Protein AF-A0A6B2KZ62-F1 (afdb_monomer)

Foldseek 3Di:
DPPVPVVVVVVCVVVVVVVVVVVVVVVVVVVVVVVVVVVVVVVVVVVVVVVVVVVVVVVVVVVVVVVVVVVVVLVVLVVLLVVLLVVLVVLVVVLVVVVVPDPDDDDDDPDPVNLLVVLVSLLVNLLSLLVNVVSLVVNVVDPVSVVSVVSSVVSVVVSVVVLLVQCLVCLVVVPLSSVLSSLLSCLSNVNQLVSLQSCLVRPQLVLLCVLLPLVLADDDPPDPPPPPDPDPLQSLLSSLVSLLVCCVVRVVSVLCSQVVDPSNVPHQNVQRRHQQSNLVSCCVRPVVQLDLPPLVSLLVNVVSVVVSVVSSLVSCPPVVVSSVCSCPRPSVVVVVVSNPVVVSVVVLLCVLVVQLVVLLPPDPPPDPPQVPPPPDRQSGPNLVSLVVSLLSLLDQSDALVCVVVSLVSNLVSLVVVLVSLVVVLVVLVPDDLVVLLSVLLSLVSSLVCLVPVSLVSNVPHPNCVVPDPVVSVVSSVVSSVSSNVSSVVSSVSSLVSSLVVLLVQLLVLLVCLVCLVVVLVPDVDDQDPAADPSLVVSCVSVLVCCVVCVPRDDLVVNVVSCLSNVLSSLVSNLVSLVVVLVVVVVVVVVVVPDDDDDDDDDDDDDDPQDSSLSSLSNLVNSLVVNQVCCCPRVVDHCVVHVSSVSSCVVSVVSVVSVVVVD

Solvent-accessible surface area (backbone atoms only — not comparable to full-atom values): 37549 Å² total; per-residue (Å²): 129,70,73,70,56,65,56,59,56,66,70,51,50,64,60,53,54,55,50,50,53,53,50,52,53,47,51,54,51,52,61,60,45,49,60,54,52,50,52,52,48,49,52,49,50,52,50,51,52,50,51,51,52,50,51,50,51,50,51,51,51,53,51,50,52,50,51,51,51,50,53,53,51,53,52,51,53,48,54,51,50,51,53,52,51,52,51,46,52,51,54,57,49,59,54,49,57,70,63,69,75,62,92,71,90,79,96,71,76,84,52,68,66,60,55,47,51,50,33,58,51,46,34,54,44,24,58,53,48,45,54,46,54,51,51,48,66,76,42,67,88,42,80,68,45,58,62,53,46,53,53,49,51,51,50,48,50,57,50,48,55,50,50,51,51,52,41,44,49,18,64,75,69,67,39,64,69,49,36,50,36,44,51,49,24,31,43,58,62,71,39,51,70,57,57,30,50,48,47,20,64,65,51,42,50,62,52,48,53,65,71,64,37,65,90,67,54,80,70,82,81,94,58,94,81,71,81,85,62,82,75,74,93,51,52,64,52,51,48,49,51,54,50,50,56,44,42,61,73,74,39,46,71,55,52,52,56,34,74,73,34,86,80,38,63,85,67,55,51,58,61,70,21,47,48,44,62,49,51,52,50,44,53,72,67,42,55,72,65,58,41,57,88,48,58,68,62,30,50,55,49,51,53,44,51,51,54,46,50,55,59,56,55,59,77,48,73,86,47,61,69,63,49,50,52,36,65,70,25,68,57,50,49,51,55,56,62,56,51,52,58,66,62,42,47,52,52,54,44,46,59,42,52,45,60,39,47,58,54,65,69,46,77,85,74,92,56,94,67,67,56,67,48,96,86,55,90,35,59,47,70,53,58,47,40,52,53,53,39,50,50,61,51,49,36,90,87,48,51,57,94,45,46,72,57,37,52,53,48,46,53,49,53,51,52,50,52,51,51,53,52,52,53,54,62,70,48,52,91,78,57,62,71,67,60,53,51,48,54,41,39,40,50,52,53,49,45,54,43,45,70,58,50,49,52,54,44,49,72,68,31,75,42,52,71,80,46,59,67,70,57,54,52,50,51,46,54,50,50,43,54,54,53,45,55,51,47,52,54,51,46,51,51,44,52,52,50,51,40,51,52,54,31,53,60,31,46,57,40,54,62,58,59,69,49,55,65,56,61,60,75,75,59,85,68,74,80,71,93,66,62,57,73,51,56,62,54,34,49,40,66,58,53,54,45,48,73,76,38,59,89,68,49,58,74,68,60,49,53,55,49,48,52,65,28,46,48,64,39,48,51,52,45,42,52,53,53,49,52,52,54,52,55,44,51,54,49,50,59,52,58,70,71,48,86,79,78,88,76,94,78,90,71,84,94,69,80,92,68,50,75,62,53,48,51,50,53,42,50,49,45,34,51,54,50,44,45,49,51,36,38,74,75,66,74,40,60,58,85,81,37,73,61,50,51,56,49,47,57,78,48,52,87,54,48,67,62,60,66,75,72,114

pLDDT: mean 71.38, std 13.43, range [31.59, 91.25]

Secondary structure (DSSP, 8-state):
--HHHHHHHHHHHHHHHHHHHHHHHHHHHHHHHHHHHHHHHHHHHHHHHHHHHHHHHHHHHHHHHHHHHHHHHHHHHHHHHHHHHHHHHHHHHHHHHHHHT--S---S---HHHHHHHHHHHHHHHHHHHHHHHHHHHHTTSTHHHHHHHHHHHHHHHHHHHHHHHHHHHHHHT-HHHHHHHHHHHHHTT-HHHHHHHHIIIIIHHHHHHHT-GGGS-PPPS-TT--SSPP-S-HHHHHHHHHHHHHHHHTHHHHHHHHH-GGGTT--HIIIIIHHHHHHHHHHH-GGGG-TTSHHHHHHHHHHHHHHHHHHHHTTTT-HHHHHHHHT-HHHHHHHHHS-HHHHHHHHHHHHHHHHHHHHHS-----S-----TTS--S-HHHHHHHHHHHHHTSTT--GGGHHHHHHHHHHHHHHHHHHHHHHHHTGGGS-HHHHHHHHHHHHHHHHHHHHHHHHHHHH-GGGTTS-HHHHHHHHHHHHHHHHHHHHHHHHHHHHHHHHHHHHHHHHHHGGGGHHHHHHHHH-PPPP-S--HHHHHHHHHHHHHHHHHTTTS-HHHHHHHHHHHHHHHHHHHHHHHHHHHHHHHHHHHHHHTS-----------S----HHHHHHHHHHHHHHHHHHHHHHHH---GGG-HHHHHHHHHHHTTTHHHHT--

Sequence (662 aa):
MDQTLNGLIQSNYPSFLLLHQKNQNLIQFISSLKPKMEEIRSSLNMIYEKLSKEQAAISSLVEQSRDLALKKHTLKIFIQLHNITSKIETILASTEYSQSTQNLPVASSLDLNSLIIQCNQLERIANEFNQVSYFLHVGNKFPFVTKISQTISTIEKTFTDRLENLLTEGFRRQYPQIVESCLTSFASLNKQPTAEAIFSRALVHPSLSKILTPTSIGDPPTSPLDQTSPRPQNELSRVYIKMLAWIDRECLYLFEITHSRPALHGYNFITRSIFPPFFELLQKNASRVFSTVRSDIFYENYVASIEFLMKLENYFGNDRELLVQFRDSLAVQNFLKKWNIFAYFQLKFRDIAGGLEDVLEEKINFGNDVLITQELEFVFPSSAAVWKALVSCWGDFLLAPLSHRFFKLSLQIMKRYSSWIETILGNLETLPVLDLTYVYRDVELLQVLIETRLPQMISQNKQMELLSPSVVESMISSLVAMTCKTLVGISQSLSGAVQKKLIVLCQAEIQNIVTIPRAYRLTGKNVMNQPMPYVNSLLAPLFSFQKTHSQLIEKEKWKIWLRSVLNPVIEKYIESASQILAGERQKEVILSKLPKKQQVNAAPKLLNLSDTDKMTLQLILDIKHFFNLLKNNLSLDHLQLETCQRLWNIVADSQHLLENLN

InterPro domains:
  IPR009316 COG complex component, COG2 [PTHR12961] (3-654)
  IPR024603 COG complex component, COG2, C-terminal [PF12022] (337-623)

Organism: NCBI:txid1963864

Mean predicted aligned error: 18.72 Å

Radius of gyration: 55.71 Å; Cα contacts (8 Å, |Δi|>4): 435; chains: 1; bounding box: 122×136×152 Å

Nearest PDB structures (foldseek):
  8v3b-assembly1_a  TM=1.804E-01  e=4.830E-01  synthetic construct

Structure (mmCIF, N/CA/C/O backbone):
data_AF-A0A6B2KZ62-F1
#
_entry.id   AF-A0A6B2KZ62-F1
#
loop_
_atom_site.group_PDB
_atom_site.id
_atom_site.type_symbol
_atom_site.label_atom_id
_atom_site.label_alt_id
_atom_site.label_comp_id
_atom_site.label_asym_id
_atom_site.label_entity_id
_atom_site.label_seq_id
_atom_site.pdbx_PDB_ins_code
_atom_site.Cartn_x
_atom_site.Cartn_y
_atom_site.Cartn_z
_atom_site.occupancy
_atom_site.B_iso_or_equiv
_atom_site.auth_seq_id
_atom_site.auth_comp_id
_atom_site.auth_asym_id
_atom_site.auth_atom_id
_atom_site.pdbx_PDB_model_num
ATOM 1 N N . MET A 1 1 ? 63.193 109.397 16.281 1.00 43.59 1 MET A N 1
ATOM 2 C CA . MET A 1 1 ? 63.365 108.046 15.702 1.00 43.59 1 MET A CA 1
ATOM 3 C C . MET A 1 1 ? 63.584 108.088 14.186 1.00 43.59 1 MET A C 1
ATOM 5 O O . MET A 1 1 ? 63.546 107.045 13.559 1.00 43.59 1 MET A O 1
ATOM 9 N N . ASP A 1 2 ? 63.881 109.245 13.583 1.00 58.06 2 ASP A N 1
ATOM 10 C CA . ASP A 1 2 ? 63.871 109.338 12.111 1.00 58.06 2 ASP A CA 1
ATOM 11 C C . ASP A 1 2 ? 65.174 108.919 11.428 1.00 58.06 2 ASP A C 1
ATOM 13 O O . ASP A 1 2 ? 65.189 108.633 10.234 1.00 58.06 2 ASP A O 1
ATOM 17 N N . GLN A 1 3 ? 66.282 108.815 12.158 1.00 53.38 3 GLN A N 1
ATOM 18 C CA . GLN A 1 3 ? 67.554 108.452 11.531 1.00 53.38 3 GLN A CA 1
ATOM 19 C C . GLN A 1 3 ? 67.685 106.960 11.208 1.00 53.38 3 GLN A C 1
ATOM 21 O O . GLN A 1 3 ? 68.418 106.610 10.287 1.00 53.38 3 GLN A O 1
ATOM 26 N N . THR A 1 4 ? 66.955 106.070 11.886 1.00 56.78 4 THR A N 1
ATOM 27 C CA . THR A 1 4 ? 67.031 104.634 11.576 1.00 56.78 4 THR A CA 1
ATOM 28 C C . THR A 1 4 ? 66.309 104.273 10.274 1.00 56.78 4 THR A C 1
ATOM 30 O O . THR A 1 4 ? 66.661 103.273 9.654 1.00 56.78 4 THR A O 1
ATOM 33 N N . LEU A 1 5 ? 65.363 105.095 9.795 1.00 60.84 5 LEU A N 1
ATOM 34 C CA . LEU A 1 5 ? 64.574 104.775 8.599 1.00 60.84 5 LEU A CA 1
ATOM 35 C C . LEU A 1 5 ? 65.305 105.088 7.275 1.00 60.84 5 LEU A C 1
ATOM 37 O O . LEU A 1 5 ? 65.291 104.262 6.365 1.00 60.84 5 LEU A O 1
ATOM 41 N N . ASN A 1 6 ? 65.993 106.233 7.159 1.00 66.94 6 ASN A N 1
ATOM 42 C CA . ASN A 1 6 ? 66.651 106.641 5.900 1.00 66.94 6 ASN A CA 1
ATOM 43 C C . ASN A 1 6 ? 67.854 105.754 5.516 1.00 66.94 6 ASN A C 1
ATOM 45 O O . ASN A 1 6 ? 68.154 105.597 4.332 1.00 66.94 6 ASN A O 1
ATOM 49 N N . GLY A 1 7 ? 68.509 105.123 6.495 1.00 65.06 7 GLY A N 1
ATOM 50 C CA . GLY A 1 7 ? 69.604 104.180 6.234 1.00 65.06 7 GLY A CA 1
ATOM 51 C C . GLY A 1 7 ? 69.129 102.854 5.628 1.00 65.06 7 GLY A C 1
ATOM 52 O O . GLY A 1 7 ? 69.761 102.331 4.711 1.00 65.06 7 GLY A O 1
ATOM 53 N N . LEU A 1 8 ? 67.976 102.344 6.081 1.00 61.75 8 LEU A N 1
ATOM 54 C CA . LEU A 1 8 ? 67.379 101.098 5.575 1.00 61.75 8 LEU A CA 1
ATOM 55 C C . LEU A 1 8 ? 66.965 101.195 4.096 1.00 61.75 8 LEU A C 1
ATOM 57 O O . LEU A 1 8 ? 66.972 100.189 3.386 1.00 61.75 8 LEU A O 1
ATOM 61 N N . ILE A 1 9 ? 66.655 102.398 3.600 1.00 61.94 9 ILE A N 1
ATOM 62 C CA . ILE A 1 9 ? 66.346 102.623 2.178 1.00 61.94 9 ILE A CA 1
ATOM 63 C C . ILE A 1 9 ? 67.613 102.511 1.316 1.00 61.94 9 ILE A C 1
ATOM 65 O O . ILE A 1 9 ? 67.577 101.904 0.244 1.00 61.94 9 ILE A O 1
ATOM 69 N N . GLN A 1 10 ? 68.753 103.027 1.784 1.00 61.78 10 GLN A N 1
ATOM 70 C CA . GLN A 1 10 ? 70.007 102.965 1.025 1.00 61.78 10 GLN A CA 1
ATOM 71 C C . GLN A 1 10 ? 70.614 101.555 0.959 1.00 61.78 10 GLN A C 1
ATOM 73 O O . GLN A 1 10 ? 71.249 101.230 -0.043 1.00 61.78 10 GLN A O 1
ATOM 78 N N . SER A 1 11 ? 70.389 100.682 1.950 1.00 61.47 11 SER A N 1
ATOM 79 C CA . SER A 1 11 ? 70.961 99.324 1.922 1.00 61.47 11 SER A CA 1
ATOM 80 C C . SER A 1 11 ? 70.286 98.388 0.914 1.00 61.47 11 SER A C 1
ATOM 82 O O . SER A 1 11 ? 70.931 97.482 0.392 1.00 61.47 11 SER A O 1
ATOM 84 N N . ASN A 1 12 ? 68.998 98.587 0.621 1.00 60.84 12 ASN A N 1
ATOM 85 C CA . ASN A 1 12 ? 68.213 97.630 -0.170 1.00 60.84 12 ASN A CA 1
ATOM 86 C C . ASN A 1 12 ? 68.098 97.984 -1.666 1.00 60.84 12 ASN A C 1
ATOM 88 O O . ASN A 1 12 ? 67.672 97.146 -2.461 1.00 60.84 12 ASN A O 1
ATOM 92 N N . TYR A 1 13 ? 68.512 99.185 -2.081 1.00 68.50 13 TYR A N 1
ATOM 93 C CA . TYR A 1 13 ? 68.428 99.650 -3.474 1.00 68.50 13 TYR A CA 1
ATOM 94 C C . TYR A 1 13 ? 69.312 98.871 -4.482 1.00 68.50 13 TYR A C 1
ATOM 96 O O . TYR A 1 13 ? 68.817 98.516 -5.556 1.00 68.50 13 TYR A O 1
ATOM 104 N N . PRO A 1 14 ? 70.578 98.513 -4.175 1.00 69.19 14 PRO A N 1
ATOM 105 C CA . PRO A 1 14 ? 71.430 97.760 -5.107 1.00 69.19 14 PRO A CA 1
ATOM 106 C C . PRO A 1 14 ? 70.894 96.350 -5.389 1.00 69.19 14 PRO A C 1
ATOM 108 O O . PRO A 1 14 ? 70.973 95.849 -6.513 1.00 69.19 14 PRO A O 1
ATOM 111 N N . SER A 1 15 ? 70.289 95.731 -4.374 1.00 66.56 15 SER A N 1
ATOM 112 C CA . SER A 1 15 ? 69.677 94.404 -4.445 1.00 66.56 15 SER A CA 1
ATOM 113 C C . SER A 1 15 ? 68.497 94.375 -5.423 1.00 66.56 15 SER A C 1
ATOM 115 O O . SER A 1 15 ? 68.364 93.433 -6.205 1.00 66.56 15 SER A O 1
ATOM 117 N N . PHE A 1 16 ? 67.677 95.431 -5.440 1.00 69.62 16 PHE A N 1
ATOM 118 C CA . PHE A 1 16 ? 66.557 95.575 -6.376 1.00 69.62 16 PHE A CA 1
ATOM 119 C C . PHE A 1 16 ? 67.015 95.749 -7.828 1.00 69.62 16 PHE A C 1
ATOM 121 O O . PHE A 1 16 ? 66.418 95.173 -8.740 1.00 69.62 16 PHE A O 1
ATOM 128 N N . LEU A 1 17 ? 68.092 96.503 -8.054 1.00 72.12 17 LEU A N 1
ATOM 129 C CA . LEU A 1 17 ? 68.584 96.803 -9.400 1.00 72.12 17 LEU A CA 1
ATOM 130 C C . LEU A 1 17 ? 69.216 95.568 -10.067 1.00 72.12 17 LEU A C 1
ATOM 132 O O . LEU A 1 17 ? 68.951 95.280 -11.236 1.00 72.12 17 LEU A O 1
ATOM 136 N N . LEU A 1 18 ? 69.956 94.770 -9.290 1.00 73.31 18 LEU A N 1
ATOM 137 C CA . LEU A 1 18 ? 70.477 93.465 -9.717 1.00 73.31 18 LEU A CA 1
ATOM 138 C C . LEU A 1 18 ? 69.361 92.451 -10.013 1.00 73.31 18 LEU A C 1
ATOM 140 O O . LEU A 1 18 ? 69.462 91.690 -10.979 1.00 73.31 18 LEU A O 1
ATOM 144 N N . LEU A 1 19 ? 68.286 92.448 -9.220 1.00 71.75 19 LEU A N 1
ATOM 145 C CA . LEU A 1 19 ? 67.105 91.616 -9.473 1.00 71.75 19 LEU A CA 1
ATOM 146 C C . LEU A 1 19 ? 66.381 92.024 -10.763 1.00 71.75 19 LEU A C 1
ATOM 148 O O . LEU A 1 19 ? 65.974 91.155 -11.533 1.00 71.75 19 LEU A O 1
ATOM 152 N N . HIS A 1 20 ? 66.268 93.324 -11.048 1.00 73.00 20 HIS A N 1
ATOM 153 C CA . HIS A 1 20 ? 65.607 93.812 -12.258 1.00 73.00 20 HIS A CA 1
ATOM 154 C C . HIS A 1 20 ? 66.364 93.436 -13.543 1.00 73.00 20 HIS A C 1
ATOM 156 O O . HIS A 1 20 ? 65.756 92.916 -14.480 1.00 73.00 20 HIS A O 1
ATOM 162 N N . GLN A 1 21 ? 67.691 93.607 -13.575 1.00 73.94 21 GLN A N 1
ATOM 163 C CA . GLN A 1 21 ? 68.510 93.191 -14.723 1.00 73.94 21 GLN A CA 1
ATOM 164 C C . GLN A 1 21 ? 68.517 91.672 -14.923 1.00 73.94 21 GLN A C 1
ATOM 166 O O . GLN A 1 21 ? 68.388 91.200 -16.055 1.00 73.94 21 GLN A O 1
ATOM 171 N N . LYS A 1 22 ? 68.611 90.883 -13.843 1.00 73.25 22 LYS A N 1
ATOM 172 C CA . LYS A 1 22 ? 68.491 89.421 -13.949 1.00 73.25 22 LYS A CA 1
ATOM 173 C C . LYS A 1 22 ? 67.124 89.007 -14.492 1.00 73.25 22 LYS A C 1
ATOM 175 O O . LYS A 1 22 ? 67.069 88.117 -15.335 1.00 73.25 22 LYS A O 1
ATOM 180 N N . ASN A 1 23 ? 66.049 89.687 -14.095 1.00 71.00 23 ASN A N 1
ATOM 181 C CA . ASN A 1 23 ? 64.715 89.432 -14.633 1.00 71.00 23 ASN A CA 1
ATOM 182 C C . ASN A 1 23 ? 64.589 89.806 -16.119 1.00 71.00 23 ASN A C 1
ATOM 184 O O . ASN A 1 23 ? 63.999 89.038 -16.871 1.00 71.00 23 ASN A O 1
ATOM 188 N N . GLN A 1 24 ? 65.174 90.916 -16.585 1.00 73.94 24 GLN A N 1
ATOM 189 C CA . GLN A 1 24 ? 65.167 91.262 -18.016 1.00 73.94 24 GLN A CA 1
ATOM 190 C C . GLN A 1 24 ? 65.940 90.252 -18.874 1.00 73.94 24 GLN A C 1
ATOM 192 O O . GLN A 1 24 ? 65.438 89.817 -19.912 1.00 73.94 24 GLN A O 1
ATOM 197 N N . ASN A 1 25 ? 67.117 89.819 -18.419 1.00 73.88 25 ASN A N 1
ATOM 198 C CA . ASN A 1 25 ? 67.896 88.794 -19.116 1.00 73.88 25 ASN A CA 1
ATOM 199 C C . ASN A 1 25 ? 67.173 87.440 -19.121 1.00 73.88 25 ASN A C 1
ATOM 201 O O . ASN A 1 25 ? 67.187 86.738 -20.130 1.00 73.88 25 ASN A O 1
ATOM 205 N N . LEU A 1 26 ? 66.481 87.090 -18.031 1.00 73.69 26 LEU A N 1
ATOM 206 C CA . LEU A 1 26 ? 65.624 85.904 -17.983 1.00 73.69 26 LEU A CA 1
ATOM 207 C C . LEU A 1 26 ? 64.445 86.013 -18.956 1.00 73.69 26 LEU A C 1
ATOM 209 O O . LEU A 1 26 ? 64.143 85.032 -19.625 1.00 73.69 26 LEU A O 1
ATOM 213 N N . ILE A 1 27 ? 63.822 87.185 -19.109 1.00 75.00 27 ILE A N 1
ATOM 214 C C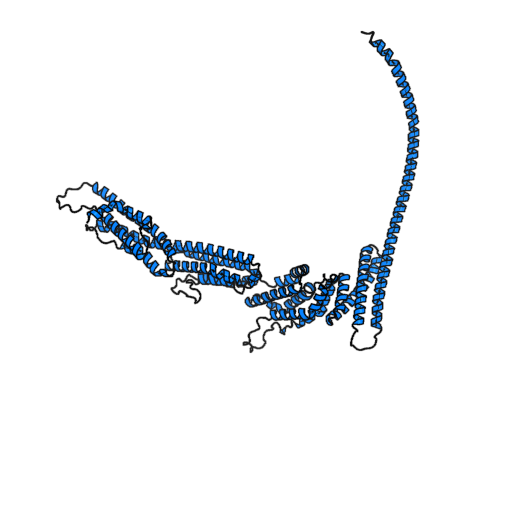A . ILE A 1 27 ? 62.739 87.392 -20.085 1.00 75.00 27 ILE A CA 1
ATOM 215 C C . ILE A 1 27 ? 63.252 87.228 -21.522 1.00 75.00 27 ILE A C 1
ATOM 217 O O . ILE A 1 27 ? 62.588 86.573 -22.324 1.00 75.00 27 ILE A O 1
ATOM 221 N N . GLN A 1 28 ? 64.436 87.755 -21.850 1.00 74.88 28 GLN A N 1
ATOM 222 C CA . GLN A 1 28 ? 65.055 87.553 -23.169 1.00 74.88 28 GLN A CA 1
ATOM 223 C C . GLN A 1 28 ? 65.469 86.092 -23.408 1.00 74.88 28 GLN A C 1
ATOM 225 O O . GLN A 1 28 ? 65.316 85.561 -24.507 1.00 74.88 28 GLN A O 1
ATOM 230 N N . PHE A 1 29 ? 65.947 85.396 -22.376 1.00 74.25 29 PHE A N 1
ATOM 231 C CA . PHE A 1 29 ? 66.263 83.975 -22.487 1.00 74.25 29 PHE A CA 1
ATOM 232 C C . PHE A 1 29 ? 64.992 83.136 -22.692 1.00 74.25 29 PHE A C 1
ATOM 234 O O . PHE A 1 29 ? 64.945 82.291 -23.586 1.00 74.25 29 PHE A O 1
ATOM 241 N N . ILE A 1 30 ? 63.924 83.433 -21.945 1.00 70.69 30 ILE A N 1
ATOM 242 C CA . ILE A 1 30 ? 62.599 82.816 -22.098 1.00 70.69 30 ILE A CA 1
ATOM 243 C C . ILE A 1 30 ? 62.018 83.099 -23.492 1.00 70.69 30 ILE A C 1
ATOM 245 O O . ILE A 1 30 ? 61.470 82.187 -24.115 1.00 70.69 30 ILE A O 1
ATOM 249 N N . SER A 1 31 ? 62.173 84.315 -24.029 1.00 73.56 31 SER A N 1
ATOM 250 C CA . SER A 1 31 ? 61.700 84.632 -25.381 1.00 73.56 31 SER A CA 1
ATOM 251 C C . SER A 1 31 ? 62.485 83.890 -26.467 1.00 73.56 31 SER A C 1
ATOM 253 O O . SER A 1 31 ? 61.882 83.487 -27.457 1.00 73.56 31 SER A O 1
ATOM 255 N N . SER A 1 32 ? 63.778 83.611 -26.260 1.00 75.44 32 SER A N 1
ATOM 256 C CA . SER A 1 32 ? 64.598 82.791 -27.172 1.00 75.44 32 SER A CA 1
ATOM 257 C C . SER A 1 32 ? 64.348 81.278 -27.066 1.00 75.44 32 SER A C 1
ATOM 259 O O . SER A 1 32 ? 64.558 80.542 -28.032 1.00 75.44 32 SER A O 1
ATOM 261 N N . LEU A 1 33 ? 63.864 80.796 -25.916 1.00 76.19 33 LEU A N 1
ATOM 262 C CA . LEU A 1 33 ? 63.471 79.396 -25.725 1.00 76.19 33 LEU A CA 1
ATOM 263 C C . LEU A 1 33 ? 62.140 79.075 -26.408 1.00 76.19 33 LEU A C 1
ATOM 265 O O . LEU A 1 33 ? 61.960 77.961 -26.893 1.00 76.19 33 LEU A O 1
ATOM 269 N N . LYS A 1 34 ? 61.223 80.044 -26.491 1.00 79.06 34 LYS A N 1
ATOM 270 C CA . LYS A 1 34 ? 59.905 79.866 -27.114 1.00 79.06 34 LYS A CA 1
ATOM 271 C C . LYS A 1 34 ? 59.956 79.363 -28.574 1.00 79.06 34 LYS A C 1
ATOM 273 O O . LYS A 1 34 ? 59.312 78.349 -28.834 1.00 79.06 34 LYS A O 1
ATOM 278 N N . PRO A 1 35 ? 60.739 79.952 -29.503 1.00 80.62 35 PRO A N 1
ATOM 279 C CA . PRO A 1 35 ? 60.831 79.450 -30.875 1.00 80.62 35 PRO A CA 1
ATOM 280 C C . PRO A 1 35 ? 61.508 78.077 -30.958 1.00 80.62 35 PRO A C 1
ATOM 282 O O . PRO A 1 35 ? 61.069 77.236 -31.731 1.00 80.62 35 PRO A O 1
ATOM 285 N N . LYS A 1 36 ? 62.513 77.791 -30.115 1.00 80.50 36 LYS A N 1
ATOM 286 C CA . LYS A 1 36 ? 63.132 76.452 -30.053 1.00 80.50 36 LYS A CA 1
ATOM 287 C C . LYS A 1 36 ? 62.146 75.393 -29.563 1.00 80.50 36 LYS A C 1
ATOM 289 O O . LYS A 1 36 ? 62.138 74.276 -30.064 1.00 80.50 36 LYS A O 1
ATOM 294 N N . MET A 1 37 ? 61.290 75.744 -28.607 1.00 78.06 37 MET A N 1
ATOM 295 C CA . MET A 1 37 ? 60.202 74.878 -28.154 1.00 78.06 37 MET A CA 1
ATOM 296 C C . MET A 1 37 ? 59.143 74.680 -29.244 1.00 78.06 37 MET A C 1
ATOM 298 O O . MET A 1 37 ? 58.609 73.582 -29.363 1.00 78.06 37 MET A O 1
ATOM 302 N N . GLU A 1 38 ? 58.857 75.694 -30.063 1.00 81.62 38 GLU A N 1
ATOM 303 C CA . GLU A 1 38 ? 57.967 75.571 -31.227 1.00 81.62 38 GLU A CA 1
ATOM 304 C C . GLU A 1 38 ? 58.581 74.716 -32.348 1.00 81.62 38 GLU A C 1
ATOM 306 O O . GLU A 1 38 ? 57.867 73.917 -32.950 1.00 81.62 38 GLU A O 1
ATOM 311 N N . GLU A 1 39 ? 59.893 74.792 -32.573 1.00 83.12 39 GLU A N 1
ATOM 312 C CA . GLU A 1 39 ? 60.632 73.965 -33.539 1.00 83.12 39 GLU A CA 1
ATOM 313 C C . GLU A 1 39 ? 60.756 72.498 -33.081 1.00 83.12 39 GLU A C 1
ATOM 315 O O . GLU A 1 39 ? 60.553 71.558 -33.853 1.00 83.12 39 GLU A O 1
ATOM 320 N N . ILE A 1 40 ? 61.001 72.265 -31.788 1.00 82.31 40 ILE A N 1
ATOM 321 C CA . ILE A 1 40 ? 60.940 70.918 -31.199 1.00 82.31 40 ILE A CA 1
ATOM 322 C C . ILE A 1 40 ? 59.506 70.382 -31.261 1.00 82.31 40 ILE A C 1
ATOM 324 O O . ILE A 1 40 ? 59.295 69.210 -31.559 1.00 82.31 40 ILE A O 1
ATOM 328 N N . ARG A 1 41 ? 58.497 71.229 -31.031 1.00 84.31 41 ARG A N 1
ATOM 329 C CA . ARG A 1 41 ? 57.089 70.831 -31.137 1.00 84.31 41 ARG A CA 1
ATOM 330 C C . ARG A 1 41 ? 56.693 70.504 -32.575 1.00 84.31 41 ARG A C 1
ATOM 332 O O . ARG A 1 41 ? 55.965 69.538 -32.780 1.00 84.31 41 ARG A O 1
ATOM 339 N N . SER A 1 42 ? 57.160 71.262 -33.565 1.00 83.56 42 SER A N 1
ATOM 340 C CA . SER A 1 42 ? 56.866 70.996 -34.976 1.00 83.56 42 SER A CA 1
ATOM 341 C C . SER A 1 42 ? 57.570 69.732 -35.468 1.00 83.56 42 SER A C 1
ATOM 343 O O . SER A 1 42 ? 56.933 68.909 -36.121 1.00 83.56 42 SER A O 1
ATOM 345 N N . SER A 1 43 ? 58.831 69.510 -35.085 1.00 84.00 43 SER A N 1
ATOM 346 C CA . SER A 1 43 ? 59.560 68.271 -35.390 1.00 84.00 43 SER A CA 1
ATOM 347 C C . SER A 1 43 ? 58.959 67.052 -34.686 1.00 84.00 43 SER A C 1
ATOM 349 O O . SER A 1 43 ? 58.786 66.017 -35.330 1.00 84.00 43 SER A O 1
ATOM 351 N N . LEU A 1 44 ? 58.541 67.178 -33.419 1.00 86.62 44 LEU A N 1
ATOM 352 C CA . LEU A 1 44 ? 57.764 66.144 -32.727 1.00 86.62 44 LEU A CA 1
ATOM 353 C C . LEU A 1 44 ? 56.457 65.859 -33.457 1.00 86.62 44 LEU A C 1
ATOM 355 O O . LEU A 1 44 ? 56.174 64.697 -33.712 1.00 86.62 44 LEU A O 1
ATOM 359 N N . ASN A 1 45 ? 55.688 66.878 -33.845 1.00 87.44 45 ASN A N 1
ATOM 360 C CA . ASN A 1 45 ? 54.450 66.685 -34.603 1.00 87.44 45 ASN A CA 1
ATOM 361 C C . ASN A 1 45 ? 54.706 65.996 -35.951 1.00 87.44 45 ASN A C 1
ATOM 363 O O . ASN A 1 45 ? 53.957 65.101 -36.324 1.00 87.44 45 ASN A O 1
ATOM 367 N N . MET A 1 46 ? 55.792 66.337 -36.647 1.00 88.19 46 MET A N 1
ATOM 368 C CA . MET A 1 46 ? 56.194 65.668 -37.886 1.00 88.19 46 MET A CA 1
ATOM 369 C C . MET A 1 46 ? 56.554 64.193 -37.664 1.00 88.19 46 MET A C 1
ATOM 371 O O . MET A 1 46 ? 56.208 63.340 -38.482 1.00 88.19 46 MET A O 1
ATOM 375 N N . ILE A 1 47 ? 57.254 63.877 -36.571 1.00 88.62 47 ILE A N 1
ATOM 376 C CA . ILE A 1 47 ? 57.563 62.494 -36.187 1.00 88.62 47 ILE A CA 1
ATOM 377 C C . ILE A 1 47 ? 56.278 61.765 -35.796 1.00 88.62 47 ILE A C 1
ATOM 379 O O . ILE A 1 47 ? 56.073 60.653 -36.266 1.00 88.62 47 ILE A O 1
ATOM 383 N N . TYR A 1 48 ? 55.384 62.390 -35.027 1.00 88.38 48 TYR A N 1
ATOM 384 C CA . TYR A 1 48 ? 54.075 61.832 -34.689 1.00 88.38 48 TYR A CA 1
ATOM 385 C C . TYR A 1 48 ? 53.237 61.555 -35.938 1.00 88.38 48 TYR A C 1
ATOM 387 O O . TYR A 1 48 ? 52.639 60.489 -36.029 1.00 88.38 48 TYR A O 1
ATOM 395 N N . GLU A 1 49 ? 53.231 62.443 -36.934 1.00 89.56 49 GLU A N 1
ATOM 396 C CA . GLU A 1 49 ? 52.549 62.196 -38.208 1.00 89.56 49 GLU A CA 1
ATOM 397 C C . GLU A 1 49 ? 53.176 61.038 -38.989 1.00 89.56 49 GLU A C 1
ATOM 399 O O . GLU A 1 49 ? 52.450 60.212 -39.541 1.00 89.56 49 GLU A O 1
ATOM 404 N N . LYS A 1 50 ? 54.511 60.939 -39.038 1.00 90.56 50 LYS A N 1
ATOM 405 C CA . LYS A 1 50 ? 55.194 59.805 -39.684 1.00 90.56 50 LYS A CA 1
ATOM 406 C C . LYS A 1 50 ? 54.896 58.489 -38.971 1.00 90.56 50 LYS A C 1
ATOM 408 O O . LYS A 1 50 ? 54.533 57.520 -39.626 1.00 90.56 50 LYS A O 1
ATOM 413 N N . LEU A 1 51 ? 54.982 58.479 -37.645 1.00 90.56 51 LEU A N 1
ATOM 414 C CA . LEU A 1 51 ? 54.736 57.306 -36.811 1.00 90.56 51 LEU A CA 1
ATOM 415 C C . LEU A 1 51 ? 53.258 56.899 -36.874 1.00 90.56 51 LEU A C 1
ATOM 417 O O . LEU A 1 51 ? 52.954 55.718 -36.977 1.00 90.56 51 LEU A O 1
ATOM 421 N N . SER A 1 52 ? 52.338 57.865 -36.940 1.00 89.75 52 SER A N 1
ATOM 422 C CA . SER A 1 52 ? 50.913 57.621 -37.184 1.00 89.75 52 SER A CA 1
ATOM 423 C C . SER A 1 52 ? 50.658 57.027 -38.576 1.00 89.75 52 SER A C 1
ATOM 425 O O . SER A 1 52 ? 49.887 56.074 -38.698 1.00 89.75 52 SER A O 1
ATOM 427 N N . LYS A 1 53 ? 51.341 57.514 -39.623 1.00 91.00 53 LYS A N 1
ATOM 428 C CA . LYS A 1 53 ? 51.266 56.935 -40.978 1.00 91.00 53 LYS A CA 1
ATOM 429 C C . LYS A 1 53 ? 51.826 55.512 -41.031 1.00 91.00 53 LYS A C 1
ATOM 431 O O . LYS A 1 53 ? 51.199 54.644 -41.633 1.00 91.00 53 LYS A O 1
ATOM 436 N N . GLU A 1 54 ? 52.960 55.250 -40.386 1.00 90.25 54 GLU A N 1
ATOM 437 C CA . GLU A 1 54 ? 53.536 53.902 -40.288 1.00 90.25 54 GLU A CA 1
ATOM 438 C C . GLU A 1 54 ? 52.653 52.964 -39.457 1.00 90.25 54 GLU A C 1
ATOM 440 O O . GLU A 1 54 ? 52.418 51.829 -39.863 1.00 90.25 54 GLU A O 1
ATOM 445 N N . GLN A 1 55 ? 52.079 53.440 -38.349 1.00 89.19 55 GLN A N 1
ATOM 446 C CA . GLN A 1 55 ? 51.121 52.681 -37.545 1.00 89.19 55 GLN A CA 1
ATOM 447 C C . GLN A 1 55 ? 49.866 52.329 -38.354 1.00 89.19 55 GLN A C 1
ATOM 449 O O . GLN A 1 55 ? 49.385 51.196 -38.271 1.00 89.19 55 GLN A O 1
ATOM 454 N N . ALA A 1 56 ? 49.352 53.258 -39.165 1.00 89.62 56 ALA A N 1
ATOM 455 C CA . ALA A 1 56 ? 48.235 52.995 -40.069 1.00 89.62 56 ALA A CA 1
ATOM 456 C C . ALA A 1 56 ? 48.610 51.958 -41.145 1.00 89.62 56 ALA A C 1
ATOM 458 O O . ALA A 1 56 ? 47.845 51.024 -41.391 1.00 89.62 56 ALA A O 1
ATOM 459 N N . ALA A 1 57 ? 49.809 52.058 -41.728 1.00 90.88 57 ALA A N 1
ATOM 460 C CA . ALA A 1 57 ? 50.305 51.094 -42.709 1.00 90.88 57 ALA A CA 1
ATOM 461 C C . ALA A 1 57 ? 50.470 49.686 -42.106 1.00 90.88 57 ALA A C 1
ATOM 463 O O . ALA A 1 57 ? 49.973 48.715 -42.677 1.00 90.88 57 ALA A O 1
ATOM 464 N N . ILE A 1 58 ? 51.082 49.567 -40.923 1.00 88.44 58 ILE A N 1
ATOM 465 C CA . ILE A 1 58 ? 51.228 48.293 -40.201 1.00 88.44 58 ILE A CA 1
ATOM 466 C C . ILE A 1 58 ? 49.857 47.714 -39.858 1.00 88.44 58 ILE A C 1
ATOM 468 O O . ILE A 1 58 ? 49.626 46.532 -40.095 1.00 88.44 58 ILE A O 1
ATOM 472 N N . SER A 1 59 ? 48.929 48.535 -39.362 1.00 87.69 59 SER A N 1
ATOM 473 C CA . SER A 1 59 ? 47.571 48.080 -39.042 1.00 87.69 59 SER A CA 1
ATOM 474 C C . SER A 1 59 ? 46.868 47.517 -40.281 1.00 87.69 59 SER A C 1
ATOM 476 O O . SER A 1 59 ? 46.283 46.439 -40.209 1.00 87.69 59 SER A O 1
ATOM 478 N N . SER A 1 60 ? 47.021 48.168 -41.441 1.00 91.00 60 SER A N 1
ATOM 479 C CA . SER A 1 60 ? 46.461 47.676 -42.706 1.00 91.00 60 SER A CA 1
ATOM 480 C C . SER A 1 60 ? 47.102 46.365 -43.184 1.00 91.00 60 SER A C 1
ATOM 482 O O . SER A 1 60 ? 46.401 45.470 -43.651 1.00 91.00 60 SER A O 1
ATOM 484 N N . LEU A 1 61 ? 48.419 46.194 -43.017 1.00 91.25 61 LEU A N 1
ATOM 485 C CA . LEU A 1 61 ? 49.117 44.950 -43.362 1.00 91.25 61 LEU A CA 1
ATOM 486 C C . LEU A 1 61 ? 48.742 43.806 -42.417 1.00 91.25 61 LEU A C 1
ATOM 488 O O . LEU A 1 61 ? 48.569 42.671 -42.860 1.00 91.25 61 LEU A O 1
ATOM 492 N N . VAL A 1 62 ? 48.581 44.093 -41.124 1.00 89.44 62 VAL A N 1
ATOM 493 C CA . VAL A 1 62 ? 48.092 43.123 -40.138 1.00 89.44 62 VAL A CA 1
ATOM 494 C C . VAL A 1 62 ? 46.678 42.681 -40.507 1.00 89.44 62 VAL A C 1
ATOM 496 O O . VAL A 1 62 ? 46.413 41.478 -40.527 1.00 89.44 62 VAL A O 1
ATOM 499 N N . GLU A 1 63 ? 45.801 43.610 -40.884 1.00 88.81 63 GLU A N 1
ATOM 500 C CA . GLU A 1 63 ? 44.439 43.307 -41.327 1.00 88.81 63 GLU A CA 1
ATOM 501 C C . GLU A 1 63 ? 44.427 42.450 -42.604 1.00 88.81 63 GLU A C 1
ATOM 503 O O . GLU A 1 63 ? 43.781 41.401 -42.635 1.00 88.81 63 GLU A O 1
ATOM 508 N N . GLN A 1 64 ? 45.253 42.786 -43.602 1.00 89.00 64 GLN A N 1
ATOM 509 C CA . GLN A 1 64 ? 45.435 41.965 -44.806 1.00 89.00 64 GLN A CA 1
ATOM 510 C C . GLN A 1 64 ? 45.990 40.568 -44.494 1.00 89.00 64 GLN A C 1
ATOM 512 O O . GLN A 1 64 ? 45.533 39.575 -45.066 1.00 89.00 64 GLN A O 1
ATOM 517 N N . SER A 1 65 ? 46.956 40.456 -43.578 1.00 82.81 65 SER A N 1
ATOM 518 C CA . SER A 1 65 ? 47.522 39.165 -43.168 1.00 82.81 65 SER A CA 1
ATOM 519 C C . SER A 1 65 ? 46.482 38.292 -42.461 1.00 82.81 65 SER A C 1
ATOM 521 O O . SER A 1 65 ? 46.417 37.083 -42.702 1.00 82.81 65 SER A O 1
ATOM 523 N N . ARG A 1 66 ? 45.615 38.910 -41.649 1.00 80.81 66 ARG A N 1
ATOM 524 C CA . ARG A 1 66 ? 44.501 38.254 -40.964 1.00 80.81 66 ARG A CA 1
ATOM 525 C C . ARG A 1 66 ? 43.483 37.739 -41.975 1.00 80.81 66 ARG A C 1
ATOM 527 O O . ARG A 1 66 ? 43.083 36.579 -41.895 1.00 80.81 66 ARG A O 1
ATOM 534 N N . ASP A 1 67 ? 43.130 38.547 -42.969 1.00 82.69 67 ASP A N 1
ATOM 535 C CA . ASP A 1 67 ? 42.207 38.156 -44.035 1.00 82.69 67 ASP A CA 1
ATOM 536 C C . ASP A 1 67 ? 42.772 37.034 -44.915 1.00 82.69 67 ASP A C 1
ATOM 538 O O . ASP A 1 67 ? 42.058 36.088 -45.259 1.00 82.69 67 ASP A O 1
ATOM 542 N N . LEU A 1 68 ? 44.066 37.081 -45.246 1.00 84.50 68 LEU A N 1
ATOM 543 C CA . LEU A 1 68 ? 44.749 35.997 -45.957 1.00 84.50 68 LEU A CA 1
ATOM 544 C C . LEU A 1 68 ? 44.793 34.709 -45.127 1.00 84.50 68 LEU A C 1
ATOM 546 O O . LEU A 1 68 ? 44.561 33.626 -45.670 1.00 84.50 68 LEU A O 1
ATOM 550 N N . ALA A 1 69 ? 45.041 34.801 -43.819 1.00 78.75 69 ALA A N 1
ATOM 551 C CA . ALA A 1 69 ? 45.022 33.650 -42.920 1.00 78.75 69 ALA A CA 1
ATOM 552 C C . ALA A 1 69 ? 43.624 33.014 -42.839 1.00 78.75 69 ALA A C 1
ATOM 554 O O . ALA A 1 69 ? 43.509 31.788 -42.924 1.00 78.75 69 ALA A O 1
ATOM 555 N N . LEU A 1 70 ? 42.566 33.829 -42.764 1.00 79.69 70 LEU A N 1
ATOM 556 C CA . LEU A 1 70 ? 41.177 33.365 -42.800 1.00 79.69 70 LEU A CA 1
ATOM 557 C C . LEU A 1 70 ? 40.853 32.674 -44.130 1.00 79.69 70 LEU A 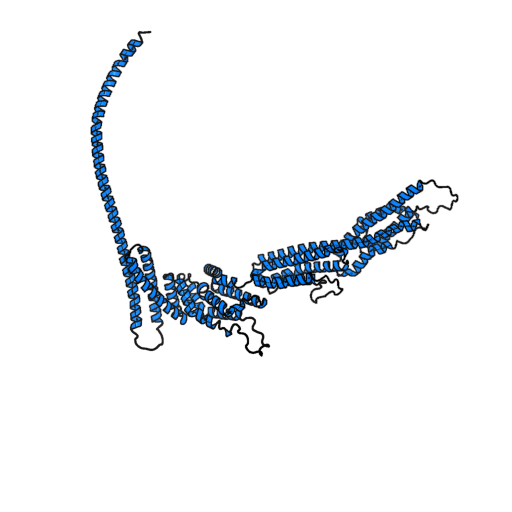C 1
ATOM 559 O O . LEU A 1 70 ? 40.398 31.532 -44.119 1.00 79.69 70 LEU A O 1
ATOM 563 N N . LYS A 1 71 ? 41.176 33.295 -45.273 1.00 79.81 71 LYS A N 1
ATOM 564 C CA . LYS A 1 71 ? 40.981 32.691 -46.607 1.00 79.81 71 LYS A CA 1
ATOM 565 C C . LYS A 1 71 ? 41.730 31.365 -46.750 1.00 79.81 71 LYS A C 1
ATOM 567 O O . LYS A 1 71 ? 41.172 30.389 -47.250 1.00 79.81 71 LYS A O 1
ATOM 572 N N . LYS A 1 72 ? 42.975 31.292 -46.270 1.00 80.94 72 LYS A N 1
ATOM 573 C CA . LYS A 1 72 ? 43.780 30.061 -46.268 1.00 80.94 72 LYS A CA 1
ATOM 574 C C . LYS A 1 72 ? 43.160 28.973 -45.389 1.00 80.94 72 LYS A C 1
ATOM 576 O O . LYS A 1 72 ? 43.170 27.807 -45.775 1.00 80.94 72 LYS A O 1
ATOM 581 N N . HIS A 1 73 ? 42.621 29.330 -44.225 1.00 75.50 73 HIS A N 1
ATOM 582 C CA . HIS A 1 73 ? 41.922 28.394 -43.345 1.00 75.50 73 HIS A CA 1
ATOM 583 C C . HIS A 1 73 ? 40.641 27.853 -43.999 1.00 75.50 73 HIS A C 1
ATOM 585 O O . HIS A 1 73 ? 40.432 26.642 -44.021 1.00 75.50 73 HIS A O 1
ATOM 591 N N . THR A 1 74 ? 39.850 28.717 -44.640 1.00 73.44 74 THR A N 1
ATOM 592 C CA . THR A 1 74 ? 38.658 28.320 -45.403 1.00 73.44 74 THR A CA 1
ATOM 593 C C . THR A 1 74 ? 38.994 27.386 -46.565 1.00 73.44 74 THR A C 1
ATOM 595 O O . THR A 1 74 ? 38.326 26.372 -46.743 1.00 73.44 74 THR A O 1
ATOM 598 N N . LEU A 1 75 ? 40.055 27.672 -47.326 1.00 78.31 75 LEU A N 1
ATOM 599 C CA . LEU A 1 75 ? 40.507 26.802 -48.420 1.00 78.31 75 LEU A CA 1
ATOM 600 C C . LEU A 1 75 ? 40.969 25.426 -47.923 1.00 78.31 75 LEU A C 1
ATOM 602 O O . LEU A 1 75 ? 40.715 24.420 -48.580 1.00 78.31 75 LEU A O 1
ATOM 606 N N . LYS A 1 76 ? 41.607 25.349 -46.750 1.00 78.94 76 LYS A N 1
ATOM 607 C CA . LYS A 1 76 ? 41.963 24.058 -46.141 1.00 78.94 76 LYS A CA 1
ATOM 608 C C . LYS A 1 76 ? 40.723 23.242 -45.774 1.00 78.94 76 LYS A C 1
ATOM 610 O O . LYS A 1 76 ? 40.674 22.062 -46.107 1.00 78.94 76 LYS A O 1
ATOM 615 N N . ILE A 1 77 ? 39.724 23.879 -45.160 1.00 74.50 77 ILE A N 1
ATOM 616 C CA . ILE A 1 77 ? 38.435 23.242 -44.847 1.00 74.50 77 ILE A CA 1
ATOM 617 C C . ILE A 1 77 ? 37.750 22.761 -46.136 1.00 74.50 77 ILE A C 1
ATOM 619 O O . ILE A 1 77 ? 37.245 21.644 -46.176 1.00 74.50 77 ILE A O 1
ATOM 623 N N . PHE A 1 78 ? 37.796 23.555 -47.211 1.00 72.81 78 PHE A N 1
ATOM 624 C CA . PHE A 1 78 ? 37.255 23.192 -48.526 1.00 72.81 78 PHE A CA 1
ATOM 625 C C . PHE A 1 78 ? 37.901 21.925 -49.101 1.00 72.81 78 PHE A C 1
ATOM 627 O O . PHE A 1 78 ? 37.190 20.997 -49.482 1.00 72.81 78 PHE A O 1
ATOM 634 N N . ILE A 1 79 ? 39.238 21.868 -49.142 1.00 77.38 79 ILE A N 1
ATOM 635 C CA . ILE A 1 79 ? 39.971 20.715 -49.689 1.00 77.38 79 ILE A CA 1
ATOM 636 C C . ILE A 1 79 ? 39.662 19.458 -48.869 1.00 77.38 79 ILE A C 1
ATOM 638 O O . ILE A 1 79 ? 39.439 18.391 -49.434 1.00 77.38 79 ILE A O 1
ATOM 642 N N . GLN A 1 80 ? 39.600 19.583 -47.542 1.00 74.44 80 GLN A N 1
ATOM 643 C CA . GLN A 1 80 ? 39.288 18.462 -46.658 1.00 74.44 80 GLN A CA 1
ATOM 644 C C . GLN A 1 80 ? 37.848 17.964 -46.840 1.00 74.44 80 GLN A C 1
ATOM 646 O O . GLN A 1 80 ? 37.653 16.767 -47.027 1.00 74.44 80 GLN A O 1
ATOM 651 N N . LEU A 1 81 ? 36.852 18.858 -46.881 1.00 73.69 81 LEU A N 1
ATOM 652 C CA . LEU A 1 81 ? 35.453 18.493 -47.144 1.00 73.69 81 LEU A CA 1
ATOM 653 C C . LEU A 1 81 ? 35.284 17.802 -48.497 1.00 73.69 81 LEU A C 1
ATOM 655 O O . LEU A 1 81 ? 34.613 16.776 -48.579 1.00 73.69 81 LEU A O 1
ATOM 659 N N . HIS A 1 82 ? 35.905 18.334 -49.550 1.00 74.44 82 HIS A N 1
ATOM 660 C CA . HIS A 1 82 ? 35.812 17.751 -50.885 1.00 74.44 82 HIS A CA 1
ATOM 661 C C . HIS A 1 82 ? 36.471 16.368 -50.956 1.00 74.44 82 HIS A C 1
ATOM 663 O O . HIS A 1 82 ? 35.862 15.434 -51.470 1.00 74.44 82 HIS A O 1
ATOM 669 N N . ASN A 1 83 ? 37.665 16.209 -50.377 1.00 75.50 83 ASN A N 1
ATOM 670 C CA . ASN A 1 83 ? 38.369 14.927 -50.365 1.00 75.50 83 ASN A CA 1
ATOM 671 C C . ASN A 1 83 ? 37.591 13.854 -49.597 1.00 75.50 83 ASN A C 1
ATOM 673 O O . ASN A 1 83 ? 37.490 12.728 -50.078 1.00 75.50 83 ASN A O 1
ATOM 677 N N . ILE A 1 84 ? 37.023 14.185 -48.431 1.00 69.25 84 ILE A N 1
ATOM 678 C CA . ILE A 1 84 ? 36.258 13.209 -47.645 1.00 69.25 84 ILE A CA 1
ATOM 679 C C . ILE A 1 84 ? 34.915 12.901 -48.326 1.00 69.25 84 ILE A C 1
ATOM 681 O O . ILE A 1 84 ? 34.530 11.739 -48.398 1.00 69.25 84 ILE A O 1
ATOM 685 N N . THR A 1 85 ? 34.244 13.893 -48.923 1.00 72.06 85 THR A N 1
ATOM 686 C CA . THR A 1 85 ? 33.000 13.662 -49.687 1.00 72.06 85 THR A CA 1
ATOM 687 C C . THR A 1 85 ? 33.254 12.775 -50.910 1.00 72.06 85 THR A C 1
ATOM 689 O O . THR A 1 85 ? 32.550 11.792 -51.104 1.00 72.06 85 THR A O 1
ATOM 692 N N . SER A 1 86 ? 34.316 13.041 -51.679 1.00 70.62 86 SER A N 1
ATOM 693 C CA . SER A 1 86 ? 34.715 12.203 -52.819 1.00 70.62 86 SER A CA 1
ATOM 694 C C . SER A 1 86 ? 35.119 10.789 -52.383 1.00 70.62 86 SER A C 1
ATOM 696 O O . SER A 1 86 ? 34.767 9.801 -53.027 1.00 70.62 86 SER A O 1
ATOM 698 N N . LYS A 1 87 ? 35.805 10.655 -51.242 1.00 72.38 87 LYS A N 1
ATOM 699 C CA . LYS A 1 87 ? 36.123 9.353 -50.644 1.00 72.38 87 LYS A CA 1
ATOM 700 C C . LYS A 1 87 ? 34.853 8.583 -50.258 1.00 72.38 87 LYS A C 1
ATOM 702 O O . LYS A 1 87 ? 34.775 7.388 -50.512 1.00 72.38 87 LYS A O 1
ATOM 707 N N . ILE A 1 88 ? 33.841 9.245 -49.702 1.00 69.62 88 ILE A N 1
ATOM 708 C CA . ILE A 1 88 ? 32.551 8.613 -49.386 1.00 69.62 88 ILE A CA 1
ATOM 709 C C . ILE A 1 88 ? 31.812 8.205 -50.672 1.00 69.62 88 ILE A C 1
ATOM 711 O O . ILE A 1 88 ? 31.336 7.076 -50.756 1.00 69.62 88 ILE A O 1
ATOM 715 N N . GLU A 1 89 ? 31.772 9.065 -51.693 1.00 71.44 89 GLU A N 1
ATOM 716 C CA . GLU A 1 89 ? 31.146 8.762 -52.991 1.00 71.44 89 GLU A CA 1
ATOM 717 C C . GLU A 1 89 ? 31.820 7.578 -53.697 1.00 71.44 89 GLU A C 1
ATOM 719 O O . GLU A 1 89 ? 31.139 6.681 -54.187 1.00 71.44 89 GLU A O 1
ATOM 724 N N . THR A 1 90 ? 33.154 7.519 -53.700 1.00 70.94 90 THR A N 1
ATOM 725 C CA . THR A 1 90 ? 33.897 6.391 -54.289 1.00 70.94 90 THR A CA 1
ATOM 726 C C . THR A 1 90 ? 33.660 5.080 -53.543 1.00 70.94 90 THR A C 1
ATOM 728 O O . THR A 1 90 ? 33.475 4.044 -54.185 1.00 70.94 90 THR A O 1
ATOM 731 N N . ILE A 1 91 ? 33.599 5.096 -52.206 1.00 63.94 91 ILE A N 1
ATOM 732 C CA . ILE A 1 91 ? 33.288 3.889 -51.426 1.00 63.94 91 ILE A CA 1
ATOM 733 C C . ILE A 1 91 ? 31.831 3.460 -51.678 1.00 63.94 91 ILE A C 1
ATOM 735 O O . ILE A 1 91 ? 31.584 2.285 -51.955 1.00 63.94 91 ILE A O 1
ATOM 739 N N . LEU A 1 92 ? 30.872 4.389 -51.713 1.00 64.69 92 LEU A N 1
ATOM 740 C CA . LEU A 1 92 ? 29.473 4.079 -52.037 1.00 64.69 92 LEU A CA 1
ATOM 741 C C . LEU A 1 92 ? 29.290 3.536 -53.465 1.00 64.69 92 LEU A C 1
ATOM 743 O O . LEU A 1 92 ? 28.516 2.594 -53.646 1.00 64.69 92 LEU A O 1
ATOM 747 N N . ALA A 1 93 ? 30.034 4.059 -54.445 1.00 65.06 93 ALA A N 1
ATOM 748 C CA . ALA A 1 93 ? 30.012 3.613 -55.841 1.00 65.06 93 ALA A CA 1
ATOM 749 C C . ALA A 1 93 ? 30.696 2.248 -56.046 1.00 65.06 93 ALA A C 1
ATOM 751 O O . ALA A 1 93 ? 30.187 1.396 -56.771 1.00 65.06 93 ALA A O 1
ATOM 752 N N . SER A 1 94 ? 31.817 1.980 -55.366 1.00 60.28 94 SER A N 1
ATOM 753 C CA . SER A 1 94 ? 32.445 0.643 -55.376 1.00 60.28 94 SER A CA 1
ATOM 754 C C . SER A 1 94 ? 31.524 -0.443 -54.801 1.00 60.28 94 SER A C 1
ATOM 756 O O . SER A 1 94 ? 31.566 -1.601 -55.221 1.00 60.28 94 SER A O 1
ATOM 758 N N . THR A 1 95 ? 30.617 -0.047 -53.908 1.00 52.78 95 THR A N 1
ATOM 759 C CA . THR A 1 95 ? 29.579 -0.931 -53.376 1.00 52.78 95 THR A CA 1
ATOM 760 C C . THR A 1 95 ? 28.476 -1.208 -54.417 1.00 52.78 95 THR A C 1
ATOM 762 O O . THR A 1 95 ? 27.988 -2.332 -54.506 1.00 52.78 95 THR A O 1
ATOM 765 N N . GLU A 1 96 ? 28.124 -0.237 -55.271 1.00 52.78 96 GLU A N 1
ATOM 766 C CA . GLU A 1 96 ? 27.146 -0.404 -56.370 1.00 52.78 96 GLU A CA 1
ATOM 767 C C . GLU A 1 96 ? 27.653 -1.312 -57.500 1.00 52.78 96 GLU A C 1
ATOM 769 O O . GLU A 1 96 ? 26.889 -2.096 -58.072 1.00 52.78 96 GLU A O 1
ATOM 774 N N . TYR A 1 97 ? 28.956 -1.280 -57.787 1.00 45.69 97 TYR A N 1
ATOM 775 C CA . TYR A 1 97 ? 29.589 -2.196 -58.746 1.00 45.69 97 TYR A CA 1
ATOM 776 C C . TYR A 1 97 ? 29.534 -3.666 -58.303 1.00 45.69 97 TYR A C 1
ATOM 778 O O . TYR A 1 97 ? 29.512 -4.572 -59.139 1.00 45.69 97 TYR A O 1
ATOM 786 N N . SER A 1 98 ? 29.441 -3.904 -56.992 1.00 45.72 98 SER A N 1
ATOM 787 C CA . SER A 1 98 ? 29.298 -5.249 -56.422 1.00 45.72 98 SER A CA 1
ATOM 788 C C . SER A 1 98 ? 27.874 -5.809 -56.575 1.00 45.72 98 SER A C 1
ATOM 790 O O . SER A 1 98 ? 27.691 -7.020 -56.525 1.00 45.72 98 SER A O 1
ATOM 792 N N . GLN A 1 99 ? 26.864 -4.953 -56.784 1.00 44.66 99 GLN A N 1
ATOM 793 C CA . GLN A 1 99 ? 25.471 -5.363 -57.025 1.00 44.66 99 GLN A CA 1
ATOM 794 C C . GLN A 1 99 ? 25.140 -5.498 -58.520 1.00 44.66 99 GLN A C 1
ATOM 796 O O . GLN A 1 99 ? 24.297 -6.304 -58.900 1.00 44.66 99 GLN A O 1
ATOM 801 N N . SER A 1 100 ? 25.809 -4.735 -59.387 1.00 38.12 100 SER A N 1
ATOM 802 C CA . SER A 1 100 ? 25.506 -4.674 -60.827 1.00 38.12 100 SER A CA 1
ATOM 803 C C . SER A 1 100 ? 26.178 -5.765 -61.675 1.00 38.12 100 SER A C 1
ATOM 805 O O . SER A 1 100 ? 25.841 -5.922 -62.847 1.00 38.12 100 SER A O 1
ATOM 807 N N . THR A 1 101 ? 27.071 -6.576 -61.099 1.00 36.53 101 THR A N 1
ATOM 808 C CA . THR A 1 101 ? 27.733 -7.705 -61.786 1.00 36.53 101 THR A CA 1
ATOM 809 C C . THR A 1 101 ? 27.081 -9.076 -61.547 1.00 36.53 101 THR A C 1
ATOM 811 O O . THR A 1 101 ? 27.665 -10.098 -61.895 1.00 36.53 101 THR A O 1
ATOM 814 N N . GLN A 1 102 ? 25.838 -9.129 -61.050 1.00 38.66 102 GLN A N 1
ATOM 815 C CA . GLN A 1 102 ? 25.026 -10.356 -61.031 1.00 38.66 102 GLN A CA 1
ATOM 816 C C . GLN A 1 102 ? 23.688 -10.174 -61.760 1.00 38.66 102 GLN A C 1
ATOM 818 O O . GLN A 1 102 ? 22.616 -10.193 -61.167 1.00 38.66 102 GLN A O 1
ATOM 823 N N . ASN A 1 103 ? 23.747 -10.068 -63.088 1.00 34.47 103 ASN A N 1
ATOM 824 C CA . ASN A 1 103 ? 22.632 -10.483 -63.939 1.00 34.47 103 ASN A CA 1
ATOM 825 C C . ASN A 1 103 ? 22.771 -11.983 -64.241 1.00 34.47 103 ASN A C 1
ATOM 827 O O . ASN A 1 103 ? 23.215 -12.348 -65.322 1.00 34.47 103 ASN A O 1
ATOM 831 N N . LEU A 1 104 ? 22.415 -12.838 -63.279 1.00 31.91 104 LEU A N 1
ATOM 832 C CA . LEU A 1 104 ? 22.002 -14.237 -63.464 1.00 31.91 104 LEU A CA 1
ATOM 833 C C . LEU A 1 104 ? 21.092 -14.612 -62.275 1.00 31.91 104 LEU A C 1
ATOM 835 O O . LEU A 1 104 ? 21.370 -14.195 -61.150 1.00 31.91 104 LEU A O 1
ATOM 839 N N . PRO A 1 105 ? 19.974 -15.326 -62.499 1.00 45.03 105 PRO A N 1
ATOM 840 C CA . PRO A 1 105 ? 18.918 -15.466 -61.506 1.00 45.03 105 PRO A CA 1
ATOM 841 C C . PRO A 1 105 ? 19.200 -16.598 -60.506 1.00 45.03 105 PRO A C 1
ATOM 843 O O . PRO A 1 105 ? 19.965 -17.514 -60.786 1.00 45.03 105 PRO A O 1
ATOM 846 N N . VAL A 1 106 ? 18.431 -16.569 -59.411 1.00 31.94 106 VAL A N 1
ATOM 847 C CA . VAL A 1 106 ? 18.213 -17.613 -58.384 1.00 31.94 106 VAL A CA 1
ATOM 848 C C . VAL A 1 106 ? 18.972 -17.415 -57.063 1.00 31.94 106 VAL A C 1
ATOM 850 O O . VAL A 1 106 ? 20.035 -17.959 -56.801 1.00 31.94 106 VAL A O 1
ATOM 853 N N . ALA A 1 107 ? 18.326 -16.640 -56.189 1.00 41.81 107 ALA A N 1
ATOM 854 C CA . ALA A 1 107 ? 17.887 -17.059 -54.856 1.00 41.81 107 ALA A CA 1
ATOM 855 C C . ALA A 1 107 ? 18.538 -18.320 -54.241 1.00 41.81 107 ALA A C 1
ATOM 857 O O . ALA A 1 107 ? 17.910 -19.371 -54.183 1.00 41.81 107 ALA A O 1
ATOM 858 N N . SER A 1 108 ? 19.727 -18.174 -53.660 1.00 40.38 108 SER A N 1
ATOM 859 C CA . SER A 1 108 ? 20.135 -18.843 -52.412 1.00 40.38 108 SER A CA 1
ATOM 860 C C . SER A 1 108 ? 21.532 -18.355 -52.027 1.00 40.38 108 SER A C 1
ATOM 862 O O . SER A 1 108 ? 22.422 -18.367 -52.863 1.00 40.38 108 SER A O 1
ATOM 864 N N . SER A 1 109 ? 21.677 -17.896 -50.780 1.00 40.72 109 SER A N 1
ATOM 865 C CA . SER A 1 109 ? 22.892 -17.356 -50.140 1.00 40.72 109 SER A CA 1
ATOM 866 C C . SER A 1 109 ? 23.541 -16.119 -50.785 1.00 40.72 109 SER A C 1
ATOM 868 O O . SER A 1 109 ? 24.528 -16.214 -51.500 1.00 40.72 109 SER A O 1
ATOM 870 N N . LEU A 1 110 ? 23.067 -14.926 -50.398 1.00 50.94 110 LEU A N 1
ATOM 871 C CA . LEU A 1 110 ? 23.976 -13.786 -50.202 1.00 50.94 110 LEU A CA 1
ATOM 872 C C . LEU A 1 110 ? 25.080 -14.256 -49.243 1.00 50.94 110 LEU A C 1
ATOM 874 O O . LEU A 1 110 ? 24.782 -14.528 -48.076 1.00 50.94 110 LEU A O 1
ATOM 878 N N . ASP A 1 111 ? 26.302 -14.428 -49.745 1.00 56.97 111 ASP A N 1
ATOM 879 C CA . ASP A 1 111 ? 27.443 -14.896 -48.961 1.00 56.97 111 ASP A CA 1
ATOM 880 C C . ASP A 1 111 ? 27.626 -14.009 -47.729 1.00 56.97 111 ASP A C 1
ATOM 882 O O . ASP A 1 111 ? 27.776 -12.791 -47.853 1.00 56.97 111 ASP A O 1
ATOM 886 N N . LEU A 1 112 ? 27.658 -14.617 -46.540 1.00 56.12 112 LEU A N 1
ATOM 887 C CA . LEU A 1 112 ? 27.878 -13.938 -45.257 1.00 56.12 112 LEU A CA 1
ATOM 888 C C . LEU A 1 112 ? 29.082 -12.979 -45.322 1.00 56.12 112 LEU A C 1
ATOM 890 O O . LEU A 1 112 ? 29.045 -11.871 -44.797 1.00 56.12 112 LEU A O 1
ATOM 894 N N . ASN A 1 113 ? 30.119 -13.389 -46.054 1.00 61.72 113 ASN A N 1
ATOM 895 C CA . ASN A 1 113 ? 31.340 -12.622 -46.266 1.00 61.72 113 ASN A CA 1
ATOM 896 C C . ASN A 1 113 ? 31.105 -11.329 -47.061 1.00 61.72 113 ASN A C 1
ATOM 898 O O . ASN A 1 113 ? 31.698 -10.305 -46.737 1.00 61.72 113 ASN A O 1
ATOM 902 N N . SER A 1 114 ? 30.220 -11.341 -48.063 1.00 65.62 114 SER A N 1
ATOM 903 C CA . SER A 1 114 ? 29.885 -10.144 -48.848 1.00 65.62 114 SER A CA 1
ATOM 904 C C . SER A 1 114 ? 29.144 -9.100 -48.006 1.00 65.62 114 SER A C 1
ATOM 906 O O . SER A 1 114 ? 29.476 -7.917 -48.059 1.00 65.62 114 SER A O 1
ATOM 908 N N . LEU A 1 115 ? 28.219 -9.548 -47.151 1.00 63.88 115 LEU A N 1
ATOM 909 C CA . LEU A 1 115 ? 27.478 -8.698 -46.218 1.00 63.88 115 LEU A CA 1
ATOM 910 C C . LEU A 1 115 ? 28.393 -8.129 -45.123 1.00 63.88 115 LEU A C 1
ATOM 912 O O . LEU A 1 115 ? 28.320 -6.944 -44.821 1.00 63.88 115 LEU A O 1
ATOM 916 N N . ILE A 1 116 ? 29.316 -8.931 -44.580 1.00 65.12 116 ILE A N 1
ATOM 917 C CA . ILE A 1 116 ? 30.301 -8.472 -43.585 1.00 65.12 116 ILE A CA 1
ATOM 918 C C . ILE A 1 116 ? 31.254 -7.426 -44.184 1.00 65.12 116 ILE A C 1
ATOM 920 O O . ILE A 1 116 ? 31.561 -6.426 -43.534 1.00 65.12 116 ILE A O 1
ATOM 924 N N . ILE A 1 117 ? 31.709 -7.619 -45.427 1.00 68.00 117 ILE A N 1
ATOM 925 C CA . ILE A 1 117 ? 32.551 -6.636 -46.126 1.00 68.00 117 ILE A CA 1
ATOM 926 C C . ILE A 1 117 ? 31.787 -5.322 -46.316 1.00 68.00 117 ILE A C 1
ATOM 928 O O . ILE A 1 117 ? 32.342 -4.262 -46.027 1.00 68.00 117 ILE A O 1
ATOM 932 N N . GLN A 1 118 ? 30.516 -5.386 -46.726 1.00 66.75 118 GLN A N 1
ATOM 933 C CA . GLN A 1 118 ? 29.658 -4.206 -46.841 1.00 66.75 118 GLN A CA 1
ATOM 934 C C . GLN A 1 118 ? 29.474 -3.509 -45.484 1.00 66.75 118 GLN A C 1
ATOM 936 O O . GLN A 1 118 ? 29.659 -2.299 -45.404 1.00 66.75 118 GLN A O 1
ATOM 941 N N . CYS A 1 119 ? 29.218 -4.236 -44.394 1.00 65.38 119 CYS A N 1
ATOM 942 C CA . CYS A 1 119 ? 29.097 -3.656 -43.050 1.00 65.38 119 CYS A CA 1
ATOM 943 C C . CYS A 1 119 ? 30.381 -2.958 -42.582 1.00 65.38 119 CYS A C 1
ATOM 945 O O . CYS A 1 119 ? 30.334 -1.802 -42.170 1.00 65.38 119 CYS A O 1
ATOM 947 N N . ASN A 1 120 ? 31.541 -3.600 -42.740 1.00 68.75 120 ASN A N 1
ATOM 948 C CA . ASN A 1 120 ? 32.833 -3.012 -42.375 1.00 68.75 120 ASN A CA 1
ATOM 949 C C . ASN A 1 120 ? 33.166 -1.762 -43.209 1.00 68.75 120 ASN A C 1
ATOM 951 O O . ASN A 1 120 ? 33.813 -0.829 -42.726 1.00 68.75 120 ASN A O 1
ATOM 955 N N . GLN A 1 121 ? 32.755 -1.735 -44.479 1.00 68.56 121 GLN A N 1
ATOM 956 C CA . GLN A 1 121 ? 32.887 -0.556 -45.335 1.00 68.56 121 GLN A CA 1
ATOM 957 C C . GLN A 1 121 ? 31.955 0.568 -44.879 1.00 68.56 121 GLN A C 1
ATOM 959 O O . GLN A 1 121 ? 32.381 1.722 -44.834 1.00 68.56 121 GLN A O 1
ATOM 964 N N . LEU A 1 122 ? 30.724 0.245 -44.481 1.00 68.69 122 LEU A N 1
ATOM 965 C CA . LEU A 1 122 ? 29.770 1.226 -43.971 1.00 68.69 122 LEU A CA 1
ATOM 966 C C . LEU A 1 122 ? 30.202 1.793 -42.611 1.00 68.69 122 LEU A C 1
ATOM 968 O O . LEU A 1 122 ? 30.089 2.994 -42.412 1.00 68.69 122 LEU A O 1
ATOM 972 N N . GLU A 1 123 ? 30.801 1.001 -41.724 1.00 69.25 123 GLU A N 1
ATOM 973 C CA . GLU A 1 123 ? 31.364 1.490 -40.455 1.00 69.25 123 GLU A CA 1
ATOM 974 C C . GLU A 1 123 ? 32.517 2.480 -40.680 1.00 69.25 123 GLU A C 1
ATOM 976 O O . GLU A 1 123 ? 32.607 3.527 -40.031 1.00 69.25 123 GLU A O 1
ATOM 981 N N . ARG A 1 124 ? 33.369 2.212 -41.678 1.00 72.69 124 ARG A N 1
ATOM 982 C CA . ARG A 1 124 ? 34.406 3.162 -42.113 1.00 72.69 124 ARG A CA 1
ATOM 983 C C . ARG A 1 124 ? 33.797 4.435 -42.694 1.00 72.69 124 ARG A C 1
ATOM 985 O O . ARG A 1 124 ? 34.269 5.521 -42.365 1.00 72.69 124 ARG A O 1
ATOM 992 N N . ILE A 1 125 ? 32.748 4.317 -43.510 1.00 69.81 125 ILE A N 1
ATOM 993 C CA . ILE A 1 125 ? 32.009 5.475 -44.035 1.00 69.81 125 ILE A CA 1
ATOM 994 C C . ILE A 1 125 ? 31.385 6.279 -42.891 1.00 69.81 125 ILE A C 1
ATOM 996 O O . ILE A 1 125 ? 31.459 7.500 -42.921 1.00 69.81 125 ILE A O 1
ATOM 1000 N N . ALA A 1 126 ? 30.829 5.636 -41.864 1.00 68.31 126 ALA A N 1
ATOM 1001 C CA . ALA A 1 126 ? 30.179 6.314 -40.747 1.00 68.31 126 ALA A CA 1
ATOM 1002 C C . ALA A 1 126 ? 31.165 7.181 -39.938 1.00 68.31 126 ALA A C 1
ATOM 1004 O O . ALA A 1 126 ? 30.848 8.313 -39.569 1.00 68.31 126 ALA A O 1
ATOM 1005 N N . ASN A 1 127 ? 32.393 6.696 -39.734 1.00 72.56 127 ASN A N 1
ATOM 1006 C CA . ASN A 1 127 ? 33.462 7.461 -39.085 1.00 72.56 127 ASN A CA 1
ATOM 1007 C C . ASN A 1 127 ? 33.933 8.660 -39.926 1.00 72.56 127 ASN A C 1
ATOM 1009 O O . ASN A 1 127 ? 34.171 9.740 -39.386 1.00 72.56 127 ASN A O 1
ATOM 1013 N N . GLU A 1 128 ? 34.049 8.493 -41.244 1.00 70.81 128 GLU A N 1
ATOM 1014 C CA . GLU A 1 128 ? 34.398 9.579 -42.173 1.00 70.81 128 GLU A CA 1
ATOM 1015 C C . GLU A 1 128 ? 33.253 10.600 -42.291 1.00 70.81 128 GLU A C 1
ATOM 1017 O O . GLU A 1 128 ? 33.484 11.809 -42.317 1.00 70.81 128 GLU A O 1
ATOM 1022 N N . PHE A 1 129 ? 32.003 10.135 -42.270 1.00 69.81 129 PHE A N 1
ATOM 1023 C CA . PHE A 1 129 ? 30.815 10.983 -42.298 1.00 69.81 129 PHE A CA 1
ATOM 1024 C C . PHE A 1 129 ? 30.735 11.879 -41.060 1.00 69.81 129 PHE A C 1
ATOM 1026 O O . PHE A 1 129 ? 30.455 13.066 -41.185 1.00 69.81 129 PHE A O 1
ATOM 1033 N N . ASN A 1 130 ? 31.085 11.375 -39.876 1.00 70.19 130 ASN A N 1
ATOM 1034 C CA . ASN A 1 130 ? 31.174 12.199 -38.668 1.00 70.19 130 ASN A CA 1
ATOM 1035 C C . ASN A 1 130 ? 32.187 13.340 -38.786 1.00 70.19 130 ASN A C 1
ATOM 1037 O O . ASN A 1 130 ? 31.926 14.458 -38.331 1.00 70.19 130 ASN A O 1
ATOM 1041 N N . GLN A 1 131 ? 33.336 13.079 -39.413 1.00 72.62 131 GLN A N 1
ATOM 1042 C CA . GLN A 1 131 ? 34.328 14.119 -39.685 1.00 72.62 131 GLN A CA 1
ATOM 1043 C C . GLN A 1 131 ? 33.758 15.158 -40.656 1.00 72.62 131 GLN A C 1
ATOM 1045 O O . GLN A 1 131 ? 33.904 16.359 -40.431 1.00 72.62 131 GLN A O 1
ATOM 1050 N N . VAL A 1 132 ? 33.031 14.716 -41.685 1.00 72.25 132 VAL A N 1
ATOM 1051 C CA . VAL A 1 132 ? 32.316 15.601 -42.616 1.00 72.25 132 VAL A CA 1
ATOM 1052 C C . VAL A 1 132 ? 31.263 16.445 -41.899 1.00 72.25 132 VAL A C 1
ATOM 1054 O O . VAL A 1 132 ? 31.242 17.659 -42.094 1.00 72.25 132 VAL A O 1
ATOM 1057 N N . SER A 1 133 ? 30.437 15.862 -41.028 1.00 67.44 133 SER A N 1
ATOM 1058 C CA . SER A 1 133 ? 29.443 16.592 -40.231 1.00 67.44 133 SER A CA 1
ATOM 1059 C C . SER A 1 133 ? 30.089 17.646 -39.327 1.00 67.44 133 SER A C 1
ATOM 1061 O O . SER A 1 133 ? 29.583 18.766 -39.231 1.00 67.44 133 SER A O 1
ATOM 1063 N N . TYR A 1 134 ? 31.242 17.343 -38.722 1.00 72.19 134 TYR A N 1
ATOM 1064 C CA . TYR A 1 134 ? 32.018 18.317 -37.952 1.00 72.19 134 TYR A CA 1
ATOM 1065 C C . TYR A 1 134 ? 32.505 19.482 -38.828 1.00 72.19 134 TYR A C 1
ATOM 1067 O O . TYR A 1 134 ? 32.295 20.649 -38.486 1.00 72.19 134 TYR A O 1
ATOM 1075 N N . PHE A 1 135 ? 33.099 19.195 -39.991 1.00 68.06 135 PHE A N 1
ATOM 1076 C CA . PHE A 1 135 ? 33.579 20.238 -40.902 1.00 68.06 135 PHE A CA 1
ATOM 1077 C C . PHE A 1 135 ? 32.445 21.055 -41.533 1.00 68.06 135 PHE A C 1
ATOM 1079 O O . PHE A 1 135 ? 32.618 22.253 -41.757 1.00 68.06 135 PHE A O 1
ATOM 1086 N N . LEU A 1 136 ? 31.270 20.460 -41.757 1.00 68.00 136 LEU A N 1
ATOM 1087 C CA . LEU A 1 136 ? 30.060 21.179 -42.158 1.00 68.00 136 LEU A CA 1
ATOM 1088 C C . LEU A 1 136 ? 29.594 22.158 -41.075 1.00 68.00 136 LEU A C 1
ATOM 1090 O O . LEU A 1 136 ? 29.300 23.312 -41.383 1.00 68.00 136 LEU A O 1
ATOM 1094 N N . HIS A 1 137 ? 29.582 21.736 -39.807 1.00 69.00 137 HIS A N 1
ATOM 1095 C CA . HIS A 1 137 ? 29.212 22.601 -38.684 1.00 69.00 137 HIS A CA 1
ATOM 1096 C C . HIS A 1 137 ? 30.183 23.785 -38.528 1.00 69.00 137 HIS A C 1
ATOM 1098 O O . HIS A 1 137 ? 29.758 24.927 -38.354 1.00 69.00 137 HIS A O 1
ATOM 1104 N N . VAL A 1 138 ? 31.491 23.543 -38.661 1.00 68.31 138 VAL A N 1
ATOM 1105 C CA . VAL A 1 138 ? 32.523 24.598 -38.624 1.00 68.31 138 VAL A CA 1
ATOM 1106 C C . VAL A 1 138 ? 32.455 25.510 -39.863 1.00 68.31 138 VAL A C 1
ATOM 1108 O O . VAL A 1 138 ? 32.705 26.713 -39.769 1.00 68.31 138 VAL A O 1
ATOM 1111 N N . GLY A 1 139 ? 32.079 24.964 -41.023 1.00 64.38 139 GLY A N 1
ATOM 1112 C CA . GLY A 1 139 ? 32.002 25.659 -42.311 1.00 64.38 139 GLY A CA 1
ATOM 1113 C C . GLY A 1 139 ? 30.688 26.395 -42.596 1.00 64.38 139 GLY A C 1
ATOM 1114 O O . GLY A 1 139 ? 30.590 27.060 -43.627 1.00 64.38 139 GLY A O 1
ATOM 1115 N N . ASN A 1 140 ? 29.694 26.336 -41.704 1.00 63.66 140 ASN A N 1
ATOM 1116 C CA . ASN A 1 140 ? 28.305 26.769 -41.944 1.00 63.66 140 ASN A CA 1
ATOM 1117 C C . ASN A 1 140 ? 28.123 28.261 -42.329 1.00 63.66 140 ASN A C 1
ATOM 1119 O O . ASN A 1 140 ? 27.035 28.695 -42.692 1.00 63.66 140 ASN A O 1
ATOM 1123 N N . LYS A 1 141 ? 29.191 29.067 -42.263 1.00 62.50 141 LYS A N 1
ATOM 1124 C CA . LYS A 1 141 ? 29.221 30.489 -42.648 1.00 62.50 141 LYS A CA 1
ATOM 1125 C C . LYS A 1 141 ? 29.399 30.731 -44.155 1.00 62.50 141 LYS A C 1
ATOM 1127 O O . LYS A 1 141 ? 29.298 31.876 -44.590 1.00 62.50 141 LYS A O 1
ATOM 1132 N N . PHE A 1 142 ? 29.690 29.702 -44.956 1.00 65.69 142 PHE A N 1
ATOM 1133 C CA . PHE A 1 142 ? 30.023 29.865 -46.376 1.00 65.69 142 PHE A CA 1
ATOM 1134 C C . PHE A 1 142 ? 28.875 29.421 -47.309 1.00 65.69 142 PHE A C 1
ATOM 1136 O O . PHE A 1 142 ? 28.404 28.292 -47.184 1.00 65.69 142 PHE A O 1
ATOM 1143 N N . PRO A 1 143 ? 28.477 30.226 -48.320 1.00 63.69 143 PRO A N 1
ATOM 1144 C CA . PRO A 1 143 ? 27.393 29.890 -49.258 1.00 63.69 143 PRO A CA 1
ATOM 1145 C C . PRO A 1 143 ? 27.600 28.566 -50.005 1.00 63.69 143 PRO A C 1
ATOM 1147 O O . PRO A 1 143 ? 26.645 27.864 -50.315 1.00 63.69 143 PRO A O 1
ATOM 1150 N N . PHE A 1 144 ? 28.854 28.188 -50.254 1.00 64.25 144 PHE A N 1
ATOM 1151 C CA . PHE A 1 144 ? 29.231 26.933 -50.907 1.00 64.25 144 PHE A CA 1
ATOM 1152 C C . PHE A 1 144 ? 28.854 25.676 -50.102 1.00 64.25 144 PHE A C 1
ATOM 1154 O O . PHE A 1 144 ? 28.557 24.634 -50.690 1.00 64.25 144 PHE A O 1
ATOM 1161 N N . VAL A 1 145 ? 28.797 25.780 -48.769 1.00 62.84 145 VAL A N 1
ATOM 1162 C CA . VAL A 1 145 ? 28.388 24.672 -47.894 1.00 62.84 145 VAL A CA 1
ATOM 1163 C C . VAL A 1 145 ? 26.946 24.257 -48.164 1.00 62.84 145 VAL A C 1
ATOM 1165 O O . VAL A 1 145 ? 26.633 23.093 -47.988 1.00 62.84 145 VAL A O 1
ATOM 1168 N N . THR A 1 146 ? 26.091 25.129 -48.707 1.00 63.00 146 THR A N 1
ATOM 1169 C CA . THR A 1 146 ? 24.717 24.751 -49.085 1.00 63.00 146 THR A CA 1
ATOM 1170 C C . THR A 1 146 ? 24.670 23.720 -50.220 1.00 63.00 146 THR A C 1
ATOM 1172 O O . THR A 1 146 ? 23.873 22.787 -50.161 1.00 63.00 146 THR A O 1
ATOM 1175 N N . LYS A 1 147 ? 25.568 23.817 -51.214 1.00 67.06 147 LYS A N 1
ATOM 1176 C CA . LYS A 1 147 ? 25.635 22.876 -52.346 1.00 67.06 147 LYS A CA 1
ATOM 1177 C C . LYS A 1 147 ? 26.216 21.526 -51.924 1.00 67.06 147 LYS A C 1
ATOM 1179 O O . LYS A 1 147 ? 25.674 20.489 -52.284 1.00 67.06 147 LYS A O 1
ATOM 1184 N N . ILE A 1 148 ? 27.279 21.549 -51.120 1.00 66.25 148 ILE A N 1
ATOM 1185 C CA . ILE A 1 148 ? 27.881 20.336 -50.549 1.00 66.25 14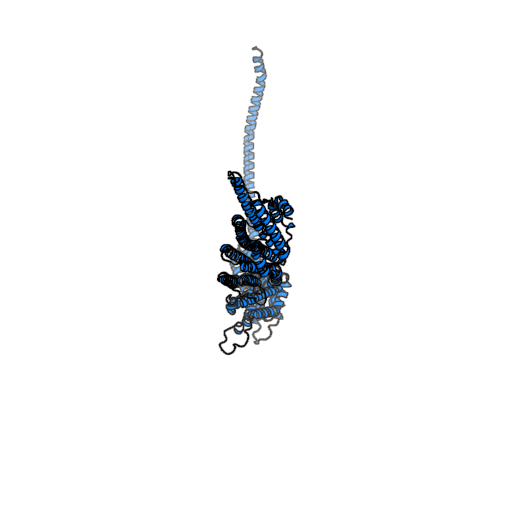8 ILE A CA 1
ATOM 1186 C C . ILE A 1 148 ? 26.976 19.704 -49.473 1.00 66.25 148 ILE A C 1
ATOM 1188 O O . ILE A 1 148 ? 26.910 18.490 -49.354 1.00 66.25 148 ILE A O 1
ATOM 1192 N N . SER A 1 149 ? 26.213 20.493 -48.718 1.00 64.25 149 SER A N 1
ATOM 1193 C CA . SER A 1 149 ? 25.245 19.988 -47.736 1.00 64.25 149 SER A CA 1
ATOM 1194 C C . SER A 1 149 ? 24.090 19.241 -48.406 1.00 64.25 149 SER A C 1
ATOM 1196 O O . SER A 1 149 ? 23.649 18.221 -47.883 1.00 64.25 149 SER A O 1
ATOM 1198 N N . GLN A 1 150 ? 23.636 19.681 -49.585 1.00 69.12 150 GLN A N 1
ATOM 1199 C CA . GLN A 1 150 ? 22.622 18.962 -50.364 1.00 69.12 150 GLN A CA 1
ATOM 1200 C C . GLN A 1 150 ? 23.130 17.609 -50.885 1.00 69.12 150 GLN A C 1
ATOM 1202 O O . GLN A 1 150 ? 22.405 16.614 -50.798 1.00 69.12 150 GLN A O 1
ATOM 1207 N N . THR A 1 151 ? 24.369 17.546 -51.384 1.00 67.94 151 THR A N 1
ATOM 1208 C CA . THR A 1 151 ? 24.984 16.282 -51.829 1.00 67.94 151 THR A CA 1
ATOM 1209 C C . THR A 1 151 ? 25.271 15.355 -50.648 1.00 67.94 151 THR A C 1
ATOM 1211 O O . THR A 1 151 ? 24.965 14.169 -50.696 1.00 67.94 151 THR A O 1
ATOM 1214 N N . ILE A 1 152 ? 25.748 15.894 -49.527 1.00 68.88 152 ILE A N 1
ATOM 1215 C CA . ILE A 1 152 ? 25.958 15.121 -48.298 1.00 68.88 152 ILE A CA 1
ATOM 1216 C C . ILE A 1 152 ? 24.632 14.619 -47.727 1.00 68.88 152 ILE A C 1
ATOM 1218 O O . ILE A 1 152 ? 24.582 13.485 -47.283 1.00 68.88 152 ILE A O 1
ATOM 1222 N N . SER A 1 153 ? 23.540 15.385 -47.797 1.00 67.50 153 SER A N 1
ATOM 1223 C CA . SER A 1 153 ? 22.216 14.926 -47.349 1.00 67.50 153 SER A CA 1
ATOM 1224 C C . SER A 1 153 ? 21.652 13.802 -48.229 1.00 67.50 153 SER A C 1
ATOM 1226 O O . SER A 1 153 ? 20.966 12.909 -47.735 1.00 67.50 153 SER A O 1
ATOM 1228 N N . THR A 1 154 ? 21.942 13.804 -49.532 1.00 72.31 154 THR A N 1
ATOM 1229 C CA . THR A 1 154 ? 21.557 12.699 -50.432 1.00 72.31 154 THR A CA 1
ATOM 1230 C C . THR A 1 154 ? 22.408 11.452 -50.190 1.00 72.31 154 THR A C 1
ATOM 1232 O O . THR A 1 154 ? 21.871 10.345 -50.122 1.00 72.31 154 THR A O 1
ATOM 1235 N N . ILE A 1 155 ? 23.708 11.626 -49.958 1.00 69.19 155 ILE A N 1
ATOM 1236 C CA . ILE A 1 155 ? 24.619 10.567 -49.502 1.00 69.19 155 ILE A CA 1
ATOM 1237 C C . ILE A 1 155 ? 24.173 10.005 -48.147 1.00 69.19 155 ILE A C 1
ATOM 1239 O O . ILE A 1 155 ? 24.123 8.797 -47.963 1.00 69.19 155 ILE A O 1
ATOM 1243 N N . GLU A 1 156 ? 23.782 10.864 -47.211 1.00 69.62 156 GLU A N 1
ATOM 1244 C CA . GLU A 1 156 ? 23.301 10.474 -45.890 1.00 69.62 156 GLU A CA 1
ATOM 1245 C C . GLU A 1 156 ? 22.027 9.639 -45.988 1.00 69.62 156 GLU A C 1
ATOM 1247 O O . GLU A 1 156 ? 21.944 8.612 -45.329 1.00 69.62 156 GLU A O 1
ATOM 1252 N N . LYS A 1 157 ? 21.071 10.034 -46.841 1.00 71.75 157 LYS A N 1
ATOM 1253 C CA . LYS A 1 157 ? 19.841 9.268 -47.092 1.00 71.75 157 LYS A CA 1
ATOM 1254 C C . LYS A 1 157 ? 20.133 7.896 -47.692 1.00 71.75 157 LYS A C 1
ATOM 1256 O O . LYS A 1 157 ? 19.675 6.890 -47.168 1.00 71.75 157 LYS A O 1
ATOM 1261 N N . THR A 1 158 ? 20.941 7.842 -48.750 1.00 70.44 158 THR A N 1
ATOM 1262 C CA . THR A 1 158 ? 21.302 6.567 -49.396 1.00 70.44 158 THR A CA 1
ATOM 1263 C C . THR A 1 158 ? 22.102 5.652 -48.465 1.00 70.44 158 THR A C 1
ATOM 1265 O O . THR A 1 158 ? 21.893 4.439 -48.460 1.00 70.44 158 THR A O 1
ATOM 1268 N N . PHE A 1 159 ? 22.976 6.221 -47.633 1.00 70.00 159 PHE A N 1
ATOM 1269 C CA . PHE A 1 159 ? 23.709 5.502 -46.597 1.00 70.00 159 PHE A CA 1
ATOM 1270 C C . PHE A 1 159 ? 22.783 4.986 -45.491 1.00 70.00 159 PHE A C 1
ATOM 1272 O O . PHE A 1 159 ? 22.879 3.813 -45.130 1.00 70.00 159 PHE A O 1
ATOM 1279 N N . THR A 1 160 ? 21.853 5.812 -44.991 1.00 70.69 160 THR A N 1
ATOM 1280 C CA . THR A 1 160 ? 20.870 5.368 -43.997 1.00 70.69 160 THR A CA 1
ATOM 1281 C C . THR A 1 160 ? 19.978 4.275 -44.554 1.00 70.69 160 THR A C 1
ATOM 1283 O O . THR A 1 160 ? 19.864 3.255 -43.895 1.00 70.69 160 THR A O 1
ATOM 1286 N N . ASP A 1 161 ? 19.448 4.410 -45.773 1.00 73.69 161 ASP A N 1
ATOM 1287 C CA . ASP A 1 161 ? 18.567 3.411 -46.396 1.00 73.69 161 ASP A CA 1
ATOM 1288 C C . ASP A 1 161 ? 19.271 2.051 -46.555 1.00 73.69 161 ASP A C 1
ATOM 1290 O O . ASP A 1 161 ? 18.690 0.993 -46.304 1.00 73.69 161 ASP A O 1
ATOM 1294 N N . ARG A 1 162 ? 20.560 2.059 -46.923 1.00 70.69 162 ARG A N 1
ATOM 1295 C CA . ARG A 1 162 ? 21.383 0.840 -47.010 1.00 70.69 162 ARG A CA 1
ATOM 1296 C C . ARG A 1 162 ? 21.638 0.222 -45.641 1.00 70.69 162 ARG A C 1
ATOM 1298 O O . ARG A 1 162 ? 21.500 -0.993 -45.496 1.00 70.69 162 ARG A O 1
ATOM 1305 N N . LEU A 1 163 ? 21.971 1.040 -44.644 1.00 72.06 163 LEU A N 1
ATOM 1306 C CA . LEU A 1 163 ? 22.103 0.580 -43.264 1.00 72.06 163 LEU A CA 1
ATOM 1307 C C . LEU A 1 163 ? 20.777 0.035 -42.719 1.00 72.06 163 LEU A C 1
ATOM 1309 O O . LEU A 1 163 ? 20.803 -0.976 -42.025 1.00 72.06 163 LEU A O 1
ATOM 1313 N N . GLU A 1 164 ? 19.623 0.627 -43.051 1.00 74.38 164 GLU A N 1
ATOM 1314 C CA . GLU A 1 164 ? 18.314 0.105 -42.633 1.00 74.38 164 GLU A CA 1
ATOM 1315 C C . GLU A 1 164 ? 18.062 -1.288 -43.211 1.00 74.38 164 GLU A C 1
ATOM 1317 O O . GLU A 1 164 ? 17.603 -2.180 -42.495 1.00 74.38 164 GLU A O 1
ATOM 1322 N N . ASN A 1 165 ? 18.379 -1.494 -44.492 1.00 73.19 165 ASN A N 1
ATOM 1323 C CA . ASN A 1 165 ? 18.189 -2.776 -45.167 1.00 73.19 165 ASN A CA 1
ATOM 1324 C C . ASN A 1 165 ? 19.110 -3.860 -44.590 1.00 73.19 165 ASN A C 1
ATOM 1326 O O . ASN A 1 165 ? 18.632 -4.943 -44.253 1.00 73.19 165 ASN A O 1
ATOM 1330 N N . LEU A 1 166 ? 20.396 -3.555 -44.391 1.00 69.50 166 LEU A N 1
ATOM 1331 C CA . LEU A 1 166 ? 21.358 -4.488 -43.792 1.00 69.50 166 LEU A CA 1
ATOM 1332 C C . LEU A 1 166 ? 21.042 -4.792 -42.328 1.00 69.50 166 LEU A C 1
ATOM 1334 O O . LEU A 1 166 ? 21.142 -5.941 -41.908 1.00 69.50 166 LEU A O 1
ATOM 1338 N N . LEU A 1 167 ? 20.599 -3.795 -41.560 1.00 72.69 167 LEU A N 1
ATOM 1339 C CA . LEU A 1 167 ? 20.157 -3.992 -40.182 1.00 72.69 167 LEU A CA 1
ATOM 1340 C C . LEU A 1 167 ? 18.882 -4.854 -40.136 1.00 72.69 167 LEU A C 1
ATOM 1342 O O . LEU A 1 167 ? 18.773 -5.758 -39.311 1.00 72.69 167 LEU A O 1
ATOM 1346 N N . THR A 1 168 ? 17.945 -4.646 -41.066 1.00 73.50 168 THR A N 1
ATOM 1347 C CA . THR A 1 168 ? 16.726 -5.464 -41.194 1.00 73.50 168 THR A CA 1
ATOM 1348 C C . THR A 1 168 ? 17.051 -6.918 -41.549 1.00 73.50 168 THR A C 1
ATOM 1350 O O . THR A 1 168 ? 16.465 -7.838 -40.974 1.00 73.50 168 THR A O 1
ATOM 1353 N N . GLU A 1 169 ? 17.993 -7.157 -42.465 1.00 69.00 169 GLU A N 1
ATOM 1354 C CA . GLU A 1 169 ? 18.466 -8.508 -42.792 1.00 69.00 169 GLU A CA 1
ATOM 1355 C C . GLU A 1 169 ? 19.260 -9.142 -41.645 1.00 69.00 169 GLU A C 1
ATOM 1357 O O . GLU A 1 169 ? 19.060 -10.323 -41.346 1.00 69.00 169 GLU A O 1
ATOM 1362 N N . GLY A 1 170 ? 20.088 -8.351 -40.958 1.00 67.19 170 GLY A N 1
ATOM 1363 C CA . GLY A 1 170 ? 20.834 -8.750 -39.767 1.00 67.19 170 GLY A CA 1
ATOM 1364 C C . GLY A 1 170 ? 19.915 -9.215 -38.639 1.00 67.19 170 GLY A C 1
ATOM 1365 O O . GLY A 1 170 ? 20.151 -10.279 -38.066 1.00 67.19 170 GLY A O 1
ATOM 1366 N N . PHE A 1 171 ? 18.815 -8.496 -38.388 1.00 70.69 171 PHE A N 1
ATOM 1367 C CA . PHE A 1 171 ? 17.802 -8.897 -37.409 1.00 70.69 171 PHE A CA 1
ATOM 1368 C C . PHE A 1 171 ? 17.006 -10.133 -37.845 1.00 70.69 171 PHE A C 1
ATOM 1370 O O . PHE A 1 171 ? 16.771 -11.018 -37.026 1.00 70.69 171 PHE A O 1
ATOM 1377 N N . ARG A 1 172 ? 16.617 -10.246 -39.126 1.00 69.44 172 ARG A N 1
ATOM 1378 C CA . ARG A 1 172 ? 15.869 -11.418 -39.630 1.00 69.44 172 ARG A CA 1
ATOM 1379 C C . ARG A 1 172 ? 16.675 -12.714 -39.586 1.00 69.44 172 ARG A C 1
ATOM 1381 O O . ARG A 1 172 ? 16.088 -13.774 -39.397 1.00 69.44 172 ARG A O 1
ATOM 1388 N N . ARG A 1 173 ? 17.988 -12.637 -39.813 1.00 69.81 173 ARG A N 1
ATOM 1389 C CA . ARG A 1 173 ? 18.885 -13.803 -39.867 1.00 69.81 173 ARG A CA 1
ATOM 1390 C C . ARG A 1 173 ? 19.697 -14.026 -38.585 1.00 69.81 173 ARG A C 1
ATOM 1392 O O . ARG A 1 173 ? 20.407 -15.020 -38.516 1.00 69.81 173 ARG A O 1
ATOM 1399 N N . GLN A 1 174 ? 19.574 -13.138 -37.593 1.00 66.00 174 GLN A N 1
ATOM 1400 C CA . GLN A 1 174 ? 20.294 -13.174 -36.310 1.00 66.00 174 GLN A CA 1
ATOM 1401 C C . GLN A 1 174 ? 21.822 -13.252 -36.469 1.00 66.00 174 GLN A C 1
ATOM 1403 O O . GLN A 1 174 ? 22.488 -14.065 -35.832 1.00 66.00 174 GLN A O 1
ATOM 1408 N N . TYR A 1 175 ? 22.403 -12.409 -37.329 1.00 72.06 175 TYR A N 1
ATOM 1409 C CA . TYR A 1 175 ? 23.859 -12.351 -37.493 1.00 72.06 175 TYR A CA 1
ATOM 1410 C C . TYR A 1 175 ? 24.486 -11.310 -36.551 1.00 72.06 175 TYR A C 1
ATOM 1412 O O . TYR A 1 175 ? 24.410 -10.113 -36.844 1.00 72.06 175 TYR A O 1
ATOM 1420 N N . PRO A 1 176 ? 25.152 -11.726 -35.454 1.00 68.44 176 PRO A N 1
ATOM 1421 C CA . PRO A 1 176 ? 25.606 -10.810 -34.406 1.00 68.44 176 PRO A CA 1
ATOM 1422 C C . PRO A 1 176 ? 26.644 -9.802 -34.913 1.00 68.44 176 PRO A C 1
ATOM 1424 O O . PRO A 1 176 ? 26.564 -8.627 -34.582 1.00 68.44 176 PRO A O 1
ATOM 1427 N N . GLN A 1 177 ? 27.554 -10.226 -35.794 1.00 68.06 177 GLN A N 1
ATOM 1428 C CA . GLN A 1 177 ? 28.622 -9.377 -36.342 1.00 68.06 177 GLN A CA 1
ATOM 1429 C C . GLN A 1 177 ? 28.090 -8.249 -37.245 1.00 68.06 177 GLN A C 1
ATOM 1431 O O . GLN A 1 177 ? 28.583 -7.123 -37.209 1.00 68.06 177 GLN A O 1
ATOM 1436 N N . ILE A 1 178 ? 27.059 -8.543 -38.044 1.00 68.75 178 ILE A N 1
ATOM 1437 C CA . ILE A 1 178 ? 26.414 -7.573 -38.942 1.00 68.75 178 ILE A CA 1
ATOM 1438 C C . ILE A 1 178 ? 25.621 -6.560 -38.121 1.00 68.75 178 ILE A C 1
ATOM 1440 O O . ILE A 1 178 ? 25.729 -5.356 -38.350 1.00 68.75 178 ILE A O 1
ATOM 1444 N N . VAL A 1 179 ? 24.862 -7.039 -37.133 1.00 73.00 179 VAL A N 1
ATOM 1445 C CA . VAL A 1 179 ? 24.103 -6.174 -36.227 1.00 73.00 179 VAL A CA 1
ATOM 1446 C C . VAL A 1 179 ? 25.049 -5.282 -35.423 1.00 73.00 179 VAL A C 1
ATOM 1448 O O . VAL A 1 179 ? 24.829 -4.080 -35.360 1.00 73.00 179 VAL A O 1
ATOM 1451 N N . GLU A 1 180 ? 26.141 -5.821 -34.888 1.00 71.56 180 GLU A N 1
ATOM 1452 C CA . GLU A 1 180 ? 27.137 -5.064 -34.124 1.00 71.56 180 GLU A CA 1
ATOM 1453 C C . GLU A 1 180 ? 27.790 -3.940 -34.948 1.00 71.56 180 GLU A C 1
ATOM 1455 O O . GLU A 1 180 ? 27.835 -2.791 -34.499 1.00 71.56 180 GLU A O 1
ATOM 1460 N N . SER A 1 181 ? 28.241 -4.230 -36.172 1.00 68.38 181 SER A N 1
ATOM 1461 C CA . SER A 1 181 ? 28.852 -3.223 -37.055 1.00 68.38 181 SER A CA 1
ATOM 1462 C C . SER A 1 181 ? 27.831 -2.175 -37.526 1.00 68.38 181 SER A C 1
ATOM 1464 O O . SER A 1 181 ? 28.121 -0.973 -37.544 1.00 68.38 181 SER A O 1
ATOM 1466 N N . CYS A 1 182 ? 26.584 -2.579 -37.797 1.00 71.44 182 CYS A N 1
ATOM 1467 C CA . CYS A 1 182 ? 25.508 -1.642 -38.132 1.00 71.44 182 CYS A CA 1
ATOM 1468 C C . CYS A 1 182 ? 25.138 -0.746 -36.940 1.00 71.44 182 CYS A C 1
ATOM 1470 O O . CYS A 1 182 ? 25.007 0.464 -37.107 1.00 71.44 182 CYS A O 1
ATOM 1472 N N . LEU A 1 183 ? 25.016 -1.295 -35.728 1.00 71.88 183 LEU A N 1
ATOM 1473 C CA . LEU A 1 183 ? 24.737 -0.520 -34.515 1.00 71.88 183 LEU A CA 1
ATOM 1474 C C . LEU A 1 183 ? 25.887 0.428 -34.163 1.00 71.88 183 LEU A C 1
ATOM 1476 O O . LEU A 1 183 ? 25.636 1.554 -33.732 1.00 71.88 183 LEU A O 1
ATOM 1480 N N . THR A 1 184 ? 27.133 0.022 -34.405 1.00 71.94 184 THR A N 1
ATOM 1481 C CA . THR A 1 184 ? 28.306 0.896 -34.245 1.00 71.94 184 THR A CA 1
ATOM 1482 C C . THR A 1 184 ? 28.261 2.050 -35.250 1.00 71.94 184 THR A C 1
ATOM 1484 O O . THR A 1 184 ? 28.463 3.201 -34.870 1.00 71.94 184 THR A O 1
ATOM 1487 N N . SER A 1 185 ? 27.871 1.773 -36.497 1.00 70.75 185 SER A N 1
ATOM 1488 C CA . SER A 1 185 ? 27.669 2.789 -37.541 1.00 70.75 185 SER A CA 1
ATOM 1489 C C . SER A 1 185 ? 26.518 3.755 -37.216 1.00 70.75 185 SER A C 1
ATOM 1491 O O . SER A 1 185 ? 26.618 4.960 -37.437 1.00 70.75 185 SER A O 1
ATOM 1493 N N . PHE A 1 186 ? 25.412 3.268 -36.649 1.00 69.31 186 PHE A N 1
ATOM 1494 C CA . PHE A 1 186 ? 24.307 4.126 -36.202 1.00 69.31 186 PHE A CA 1
ATOM 1495 C C . PHE A 1 186 ? 24.660 4.947 -34.953 1.00 69.31 186 PHE A C 1
ATOM 1497 O O . PHE A 1 186 ? 24.183 6.077 -34.811 1.00 69.31 186 PHE A O 1
ATOM 1504 N N . ALA A 1 187 ? 25.512 4.409 -34.074 1.00 70.00 187 ALA A N 1
ATOM 1505 C CA . ALA A 1 187 ? 26.009 5.112 -32.898 1.00 70.00 187 ALA A CA 1
ATOM 1506 C C . ALA A 1 187 ? 26.970 6.228 -33.302 1.00 70.00 187 ALA A C 1
ATOM 1508 O O . ALA A 1 187 ? 26.835 7.346 -32.811 1.00 70.00 187 ALA A O 1
ATOM 1509 N N . SER A 1 188 ? 27.877 5.966 -34.250 1.00 70.56 188 SER A N 1
ATOM 1510 C CA . SER A 1 188 ? 28.765 6.996 -34.776 1.00 70.56 188 SER A CA 1
ATOM 1511 C C . SER A 1 188 ? 27.947 8.119 -35.420 1.00 70.56 188 SER A C 1
ATOM 1513 O O . SER A 1 188 ? 28.179 9.276 -35.098 1.00 70.56 188 SER A O 1
ATOM 1515 N N . LEU A 1 189 ? 26.912 7.808 -36.204 1.00 68.62 189 LEU A N 1
ATOM 1516 C CA . LEU A 1 189 ? 26.025 8.816 -36.800 1.00 68.62 189 LEU A CA 1
ATOM 1517 C C . LEU A 1 189 ? 25.119 9.572 -35.804 1.00 68.62 189 LEU A C 1
ATOM 1519 O O . LEU A 1 189 ? 24.330 10.412 -36.237 1.00 68.62 189 LEU A O 1
ATOM 1523 N N . ASN A 1 190 ? 25.155 9.270 -34.498 1.00 67.06 190 ASN A N 1
ATOM 1524 C CA . ASN A 1 190 ? 24.205 9.777 -33.495 1.00 67.06 190 ASN A CA 1
ATOM 1525 C C . ASN A 1 190 ? 22.722 9.530 -33.858 1.00 67.06 190 ASN A C 1
ATOM 1527 O O . ASN A 1 190 ? 21.827 10.252 -33.417 1.00 67.06 190 ASN A O 1
ATOM 1531 N N . LYS A 1 191 ? 22.433 8.486 -34.648 1.00 71.12 191 LYS A N 1
ATOM 1532 C CA . LYS A 1 191 ? 21.079 8.096 -35.087 1.00 71.12 191 LYS A CA 1
ATOM 1533 C C . LYS A 1 191 ? 20.569 6.848 -34.366 1.00 71.12 191 LYS A C 1
ATOM 1535 O O . LYS A 1 191 ? 19.808 6.064 -34.932 1.00 71.12 191 LYS A O 1
ATOM 1540 N N . GLN A 1 192 ? 20.924 6.714 -33.091 1.00 72.69 192 GLN A N 1
ATOM 1541 C CA . GLN A 1 192 ? 20.466 5.645 -32.199 1.00 72.69 192 GLN A CA 1
ATOM 1542 C C . GLN A 1 192 ? 18.938 5.393 -32.225 1.00 72.69 192 GLN A C 1
ATOM 1544 O O . GLN A 1 192 ? 18.551 4.236 -32.397 1.00 72.69 192 GLN A O 1
ATOM 1549 N N . PRO A 1 193 ? 18.046 6.414 -32.167 1.00 69.00 193 PRO A N 1
ATOM 1550 C CA . PRO A 1 193 ? 16.597 6.171 -32.174 1.00 69.00 193 PRO A CA 1
ATOM 1551 C C . PRO A 1 193 ? 16.075 5.614 -33.508 1.00 69.00 193 PRO A C 1
ATOM 1553 O O . PRO A 1 193 ? 15.038 4.956 -33.543 1.00 69.00 193 PRO A O 1
ATOM 1556 N N . THR A 1 194 ? 16.790 5.847 -34.613 1.00 70.62 194 THR A N 1
ATOM 1557 C CA . THR A 1 194 ? 16.415 5.314 -35.933 1.00 70.62 194 THR A CA 1
ATOM 1558 C C . THR A 1 194 ? 16.662 3.806 -35.983 1.00 70.62 194 THR A C 1
ATOM 1560 O O . THR A 1 194 ? 15.792 3.056 -36.414 1.00 70.62 194 THR A O 1
ATOM 1563 N N . ALA A 1 195 ? 17.803 3.343 -35.461 1.00 70.19 195 ALA A N 1
ATOM 1564 C CA . ALA A 1 195 ? 18.116 1.916 -35.358 1.00 70.19 195 ALA A CA 1
ATOM 1565 C C . ALA A 1 195 ? 17.133 1.169 -34.436 1.00 70.19 195 ALA A C 1
ATOM 1567 O O . ALA A 1 195 ? 16.680 0.071 -34.758 1.00 70.19 195 ALA A O 1
ATOM 1568 N N . GLU A 1 196 ? 16.746 1.800 -33.327 1.00 73.75 196 GLU A N 1
ATOM 1569 C CA . GLU A 1 196 ? 15.706 1.328 -32.404 1.00 73.75 196 GLU A CA 1
ATOM 1570 C C . GLU A 1 196 ? 14.329 1.207 -33.093 1.00 73.75 196 GLU A C 1
ATOM 1572 O O . GLU A 1 196 ? 13.658 0.173 -33.009 1.00 73.75 196 GLU A O 1
ATOM 1577 N N . ALA A 1 197 ? 13.924 2.213 -33.873 1.00 71.12 197 ALA A N 1
ATOM 1578 C CA . ALA A 1 197 ? 12.681 2.169 -34.645 1.00 71.12 197 ALA A CA 1
ATOM 1579 C C . ALA A 1 197 ? 12.690 1.078 -35.734 1.00 71.12 197 ALA A C 1
ATOM 1581 O O . ALA A 1 197 ? 11.676 0.409 -35.955 1.00 71.12 197 ALA A O 1
ATOM 1582 N N . ILE A 1 198 ? 13.832 0.856 -36.393 1.00 70.19 198 ILE A N 1
ATOM 1583 C CA . ILE A 1 198 ? 13.997 -0.216 -37.386 1.00 70.19 198 ILE A CA 1
ATOM 1584 C C . ILE A 1 198 ? 13.873 -1.584 -36.716 1.00 70.19 198 ILE A C 1
ATOM 1586 O O . ILE A 1 198 ? 13.166 -2.444 -37.239 1.00 70.19 198 ILE A O 1
ATOM 1590 N N . PHE A 1 199 ? 14.478 -1.773 -35.541 1.00 72.31 199 PHE A N 1
ATOM 1591 C CA . PHE A 1 199 ? 14.321 -2.996 -34.752 1.00 72.31 199 PHE A CA 1
ATOM 1592 C C . PHE A 1 199 ? 12.850 -3.257 -34.394 1.00 72.31 199 PHE A C 1
ATOM 1594 O O . PHE A 1 199 ? 12.335 -4.362 -34.606 1.00 72.31 199 PHE A O 1
ATOM 1601 N N . SER A 1 200 ? 12.142 -2.214 -33.947 1.00 71.38 200 SER A N 1
ATOM 1602 C CA . SER A 1 200 ? 10.706 -2.279 -33.673 1.00 71.38 200 SER A CA 1
ATOM 1603 C C . SER A 1 200 ? 9.899 -2.725 -34.905 1.00 71.38 200 SER A C 1
ATOM 1605 O O . SER A 1 200 ? 9.114 -3.676 -34.844 1.00 71.38 200 SER A O 1
ATOM 1607 N N . ARG A 1 201 ? 10.128 -2.093 -36.064 1.00 69.62 201 ARG A N 1
ATOM 1608 C CA . ARG A 1 201 ? 9.421 -2.392 -37.323 1.00 69.62 201 ARG A CA 1
ATOM 1609 C C . ARG A 1 201 ? 9.744 -3.785 -37.873 1.00 69.62 201 ARG A C 1
ATOM 1611 O O . ARG A 1 201 ? 8.853 -4.452 -38.395 1.00 69.62 201 ARG A O 1
ATOM 1618 N N . ALA A 1 202 ? 11.003 -4.207 -37.795 1.00 63.41 202 ALA A N 1
ATOM 1619 C CA . ALA A 1 202 ? 11.498 -5.409 -38.460 1.00 63.41 202 ALA A CA 1
ATOM 1620 C C . ALA A 1 202 ? 11.205 -6.704 -37.692 1.00 63.41 202 ALA A C 1
ATOM 1622 O O . ALA A 1 202 ? 10.900 -7.715 -38.327 1.00 63.41 202 ALA A O 1
ATOM 1623 N N . LEU A 1 203 ? 11.308 -6.683 -36.358 1.00 66.50 203 LEU A N 1
ATOM 1624 C CA . LEU A 1 203 ? 11.263 -7.891 -35.527 1.00 66.50 203 LEU A CA 1
ATOM 1625 C C . LEU A 1 203 ? 10.151 -7.834 -34.469 1.00 66.50 203 LEU A C 1
ATOM 1627 O O . LEU A 1 203 ? 9.392 -8.791 -34.322 1.00 66.50 203 LEU A O 1
ATOM 1631 N N . VAL A 1 204 ? 9.999 -6.700 -33.779 1.00 70.00 204 VAL A N 1
ATOM 1632 C CA . VAL A 1 204 ? 9.058 -6.566 -32.653 1.00 70.00 204 VAL A CA 1
ATOM 1633 C C . VAL A 1 204 ? 7.602 -6.583 -33.133 1.00 70.00 204 VAL A C 1
ATOM 1635 O O . VAL A 1 204 ? 6.826 -7.428 -32.700 1.00 70.00 204 VAL A O 1
ATOM 1638 N N . HIS A 1 205 ? 7.207 -5.715 -34.068 1.00 70.44 205 HIS A N 1
ATOM 1639 C CA . HIS A 1 205 ? 5.835 -5.667 -34.596 1.00 70.44 205 HIS A CA 1
ATOM 1640 C C . HIS A 1 205 ? 5.317 -7.001 -35.177 1.00 70.44 205 HIS A C 1
ATOM 1642 O O . HIS A 1 205 ? 4.222 -7.425 -34.785 1.00 70.44 205 HIS A O 1
ATOM 1648 N N . PRO A 1 206 ? 6.043 -7.699 -36.077 1.00 68.88 206 PRO A N 1
ATOM 1649 C CA . PRO A 1 206 ? 5.564 -8.965 -36.629 1.00 68.88 206 PRO A CA 1
ATOM 1650 C C . PRO A 1 206 ? 5.481 -10.071 -35.571 1.00 68.88 206 PRO A C 1
ATOM 1652 O O . PRO A 1 206 ? 4.515 -10.836 -35.576 1.00 68.88 206 PRO A O 1
ATOM 1655 N N . SER A 1 207 ? 6.421 -10.142 -34.628 1.00 65.31 207 SER A N 1
ATOM 1656 C CA . SER A 1 207 ? 6.392 -11.143 -33.555 1.00 65.31 207 SER A CA 1
ATOM 1657 C C . SER A 1 207 ? 5.301 -10.856 -32.521 1.00 65.31 207 SER A C 1
ATOM 1659 O O . SER A 1 207 ? 4.548 -11.761 -32.155 1.00 65.31 207 SER A O 1
ATOM 1661 N N . LEU A 1 208 ? 5.107 -9.594 -32.130 1.00 67.06 208 LEU A N 1
ATOM 1662 C CA . LEU A 1 208 ? 4.028 -9.191 -31.227 1.00 67.06 208 LEU A CA 1
ATOM 1663 C C . LEU A 1 208 ? 2.642 -9.408 -31.837 1.00 67.06 208 LEU A C 1
ATOM 1665 O O . LEU A 1 208 ? 1.740 -9.843 -31.128 1.00 67.06 208 LEU A O 1
ATOM 1669 N N . SER A 1 209 ? 2.464 -9.181 -33.143 1.00 63.03 209 SER A N 1
ATOM 1670 C CA . SER A 1 209 ? 1.189 -9.458 -33.824 1.00 63.03 209 SER A CA 1
ATOM 1671 C C . SER A 1 209 ? 0.806 -10.946 -33.806 1.00 63.03 209 SER A C 1
ATOM 1673 O O . SER A 1 209 ? -0.376 -11.275 -33.736 1.00 63.03 209 SER A O 1
ATOM 1675 N N . LYS A 1 210 ? 1.797 -11.852 -33.791 1.00 66.44 210 LYS A N 1
ATOM 1676 C CA . LYS A 1 210 ? 1.585 -13.303 -33.642 1.00 66.44 210 LYS A CA 1
ATOM 1677 C C . LYS A 1 210 ? 1.244 -13.686 -32.199 1.00 66.44 210 LYS A C 1
ATOM 1679 O O . LYS A 1 210 ? 0.393 -14.547 -31.980 1.00 66.44 210 LYS A O 1
ATOM 1684 N N . ILE A 1 211 ? 1.890 -13.044 -31.222 1.00 61.69 211 ILE A N 1
ATOM 1685 C CA . ILE A 1 211 ? 1.681 -13.294 -29.785 1.00 61.69 211 ILE A CA 1
ATOM 1686 C C . ILE A 1 211 ? 0.320 -12.747 -29.315 1.00 61.69 211 ILE A C 1
ATOM 1688 O O . ILE A 1 211 ? -0.351 -13.391 -28.512 1.00 61.69 211 ILE A O 1
ATOM 1692 N N . LEU A 1 212 ? -0.107 -11.599 -29.849 1.00 62.88 212 LEU A N 1
ATOM 1693 C CA . LEU A 1 212 ? -1.357 -10.896 -29.530 1.00 62.88 212 LEU A CA 1
ATOM 1694 C C . LEU A 1 212 ? -2.448 -11.137 -30.590 1.00 62.88 212 LEU A C 1
ATOM 1696 O O . LEU A 1 212 ? -3.153 -10.207 -30.988 1.00 62.88 212 LEU A O 1
ATOM 1700 N N . THR A 1 213 ? -2.591 -12.377 -31.066 1.00 56.38 213 THR A N 1
ATOM 1701 C CA . THR A 1 213 ? -3.701 -12.752 -31.956 1.00 56.38 213 THR A CA 1
ATOM 1702 C C . THR A 1 213 ? -5.045 -12.677 -31.210 1.00 56.38 213 THR A C 1
ATOM 1704 O O . THR A 1 213 ? -5.126 -13.134 -30.066 1.00 56.38 213 THR A O 1
ATOM 1707 N N . PRO A 1 214 ? -6.114 -12.134 -31.833 1.00 50.66 214 PRO A N 1
ATOM 1708 C CA . PRO A 1 214 ? -7.412 -11.878 -31.187 1.00 50.66 214 PRO A CA 1
ATOM 1709 C C . PRO A 1 214 ? -8.122 -13.147 -30.683 1.00 50.66 214 PRO A C 1
ATOM 1711 O O . PRO A 1 214 ? -8.967 -13.075 -29.803 1.00 50.66 214 PRO A O 1
ATOM 1714 N N . THR A 1 215 ? -7.719 -14.330 -31.149 1.00 45.47 215 THR A N 1
ATOM 1715 C CA . THR A 1 215 ? -8.171 -15.631 -30.626 1.00 45.47 215 THR A CA 1
ATOM 1716 C C . THR A 1 215 ? -7.629 -15.969 -29.232 1.00 45.47 215 THR A C 1
ATOM 1718 O O . THR A 1 215 ? -8.084 -16.932 -28.624 1.00 45.47 215 THR A O 1
ATOM 1721 N N . SER A 1 216 ? -6.653 -15.213 -28.721 1.00 48.38 216 SER A N 1
ATOM 1722 C CA . SER A 1 216 ? -6.023 -15.449 -27.414 1.00 48.38 216 SER A CA 1
ATOM 1723 C C . SER A 1 216 ? -6.606 -14.589 -26.283 1.00 48.38 216 SER A C 1
ATOM 1725 O O . SER A 1 216 ? -6.264 -14.825 -25.127 1.00 48.38 216 SER A O 1
ATOM 1727 N N . ILE A 1 217 ? -7.428 -13.581 -26.610 1.00 51.56 217 ILE A N 1
ATOM 1728 C CA . ILE A 1 217 ? -8.020 -12.616 -25.668 1.00 51.56 217 ILE A CA 1
ATOM 1729 C C . ILE A 1 217 ? -9.486 -12.390 -26.092 1.00 51.56 217 ILE A C 1
ATOM 1731 O O . ILE A 1 217 ? -9.798 -11.483 -26.857 1.00 51.56 217 ILE A O 1
ATOM 1735 N N . GLY A 1 218 ? -10.348 -13.299 -25.632 1.00 41.03 218 GLY A N 1
ATOM 1736 C CA . GLY A 1 218 ? -11.810 -13.402 -25.769 1.00 41.03 218 GLY A CA 1
ATOM 1737 C C . GLY A 1 218 ? -12.600 -12.518 -26.753 1.00 41.03 218 GLY A C 1
ATOM 1738 O O . GLY A 1 218 ? -13.005 -11.402 -26.408 1.00 41.03 218 GLY A O 1
ATOM 1739 N N . ASP A 1 219 ? -13.050 -13.130 -27.855 1.00 35.62 219 ASP A N 1
ATOM 1740 C CA . ASP A 1 219 ? -14.409 -12.908 -28.376 1.00 35.62 219 ASP A CA 1
ATOM 1741 C C . ASP A 1 219 ? -15.433 -13.758 -27.585 1.00 35.62 219 ASP A C 1
ATOM 1743 O O . ASP A 1 219 ? -15.069 -14.792 -27.014 1.00 35.62 219 ASP A O 1
ATOM 1747 N N . PRO A 1 220 ? -16.713 -13.338 -27.484 1.00 39.62 220 PRO A N 1
ATOM 1748 C CA . PRO A 1 220 ? -17.746 -14.111 -26.794 1.00 39.62 220 PRO A CA 1
ATOM 1749 C C . PRO A 1 220 ? -18.002 -15.455 -27.505 1.00 39.62 220 PRO A C 1
ATOM 1751 O O . PRO A 1 220 ? -17.920 -15.513 -28.733 1.00 39.62 220 PRO A O 1
ATOM 1754 N N . PRO A 1 221 ? -18.369 -16.532 -26.780 1.00 40.31 221 PRO A N 1
ATOM 1755 C CA . PRO A 1 221 ? -18.776 -17.771 -27.423 1.00 40.31 221 PRO A CA 1
ATOM 1756 C C . PRO A 1 221 ? -20.071 -17.513 -28.195 1.00 40.31 221 PRO A C 1
ATOM 1758 O O . PRO A 1 221 ? -21.094 -17.147 -27.620 1.00 40.31 221 PRO A O 1
ATOM 1761 N N . THR A 1 222 ? -20.044 -17.731 -29.503 1.00 42.88 222 THR A N 1
ATOM 1762 C CA . THR A 1 222 ? -21.235 -17.761 -30.364 1.00 42.88 222 THR A CA 1
ATOM 1763 C C . THR A 1 222 ? -22.041 -19.056 -30.209 1.00 42.88 222 THR A C 1
ATOM 1765 O O . THR A 1 222 ? -23.000 -19.257 -30.948 1.00 42.88 222 THR A O 1
ATOM 1768 N N . SER A 1 223 ? -21.711 -19.925 -29.241 1.00 41.62 223 SER A N 1
ATOM 1769 C CA . SER A 1 223 ? -22.432 -21.180 -29.013 1.00 41.62 223 SER A CA 1
ATOM 1770 C C . SER A 1 223 ? -22.878 -21.350 -27.550 1.00 41.62 223 SER A C 1
ATOM 1772 O O . SER A 1 223 ? -22.041 -21.244 -26.651 1.00 41.62 223 SER A O 1
ATOM 1774 N N . PRO A 1 224 ? -24.171 -21.626 -27.274 1.00 43.44 224 PRO A N 1
ATOM 1775 C CA . PRO A 1 224 ? -24.717 -21.711 -25.912 1.00 43.44 224 PRO A CA 1
ATOM 1776 C C . PRO A 1 224 ? -24.285 -22.935 -25.083 1.00 43.44 224 PRO A C 1
ATOM 1778 O O . PRO A 1 224 ? -24.725 -23.053 -23.942 1.00 43.44 224 PRO A O 1
ATOM 1781 N N . LEU A 1 225 ? -23.484 -23.857 -25.629 1.00 41.81 225 LEU A N 1
ATOM 1782 C CA . LEU A 1 225 ? -23.285 -25.201 -25.060 1.00 41.81 225 LEU A CA 1
ATOM 1783 C C . LEU A 1 225 ? -22.038 -25.378 -24.170 1.00 41.81 225 LEU A C 1
ATOM 1785 O O . LEU A 1 225 ? -21.976 -26.360 -23.440 1.00 41.81 225 LEU A O 1
ATOM 1789 N N . ASP A 1 226 ? -21.106 -24.422 -24.126 1.00 38.25 226 ASP A N 1
ATOM 1790 C CA . ASP A 1 226 ? -19.860 -24.533 -23.336 1.00 38.25 226 ASP A CA 1
ATOM 1791 C C . ASP A 1 226 ? -19.908 -23.739 -22.013 1.00 38.25 226 ASP A C 1
ATOM 1793 O O . ASP A 1 226 ? -19.010 -22.964 -21.684 1.00 38.25 226 ASP A O 1
ATOM 1797 N N . GLN A 1 227 ? -20.981 -23.892 -21.231 1.00 44.12 227 GLN A N 1
ATOM 1798 C CA . GLN A 1 227 ? -21.090 -23.268 -19.897 1.00 44.12 227 GLN A CA 1
ATOM 1799 C C . GLN A 1 227 ? -20.442 -24.094 -18.771 1.00 44.12 227 GLN A C 1
ATOM 1801 O O . GLN A 1 227 ? -20.439 -23.661 -17.621 1.00 44.12 227 GLN A O 1
ATOM 1806 N N . THR A 1 228 ? -19.872 -25.262 -19.074 1.00 35.94 228 THR A N 1
ATOM 1807 C CA . THR A 1 228 ? -19.335 -26.190 -18.062 1.00 35.94 228 THR A CA 1
ATOM 1808 C C . THR A 1 228 ? -17.809 -26.227 -17.975 1.00 35.94 228 THR A C 1
ATOM 1810 O O . THR A 1 228 ? -17.273 -26.956 -17.145 1.00 35.94 228 THR A O 1
ATOM 1813 N N . SER A 1 229 ? -17.085 -25.444 -18.778 1.00 31.59 229 SER A N 1
ATOM 1814 C CA . SER A 1 229 ? -15.625 -25.326 -18.689 1.00 31.59 229 SER A CA 1
ATOM 1815 C C . SER A 1 229 ? -15.222 -24.003 -18.011 1.00 31.59 229 SER A C 1
ATOM 1817 O O . SER A 1 229 ? -15.660 -22.927 -18.428 1.00 31.59 229 SER A O 1
ATOM 1819 N N . PRO A 1 230 ? -14.399 -24.035 -16.943 1.00 37.06 230 PRO A N 1
ATOM 1820 C CA . PRO A 1 230 ? -13.951 -22.820 -16.273 1.00 37.06 230 PRO A CA 1
ATOM 1821 C C . PRO A 1 230 ? -13.107 -21.989 -17.247 1.00 37.06 230 PRO A C 1
ATOM 1823 O O . PRO A 1 230 ? -12.064 -22.437 -17.727 1.00 37.06 230 PRO A O 1
ATOM 1826 N N . ARG A 1 231 ? -13.568 -20.770 -17.560 1.00 44.53 231 ARG A N 1
ATOM 1827 C CA . ARG A 1 231 ? -12.803 -19.792 -18.352 1.00 44.53 231 ARG A CA 1
ATOM 1828 C C . ARG A 1 231 ? -11.428 -19.592 -17.697 1.00 44.53 231 ARG A C 1
ATOM 1830 O O . ARG A 1 231 ? -11.386 -19.377 -16.485 1.00 44.53 231 ARG A O 1
ATOM 1837 N N . PRO A 1 232 ? -10.308 -19.655 -18.438 1.00 46.03 232 PRO A N 1
ATOM 1838 C CA . PRO A 1 232 ? -8.990 -19.543 -17.831 1.00 46.03 232 PRO A CA 1
ATOM 1839 C C . PRO A 1 232 ? -8.789 -18.120 -17.297 1.00 46.03 232 PRO A C 1
ATOM 1841 O O . PRO A 1 232 ? -8.626 -17.181 -18.066 1.00 46.03 232 PRO A O 1
ATOM 1844 N N . GLN A 1 233 ? -8.760 -17.970 -15.974 1.00 50.16 233 GLN A N 1
ATOM 1845 C CA . GLN A 1 233 ? -8.616 -16.706 -15.232 1.00 50.16 233 GLN A CA 1
ATOM 1846 C C . GLN A 1 233 ? -7.296 -15.934 -15.491 1.00 50.16 233 GLN A C 1
ATOM 1848 O O . GLN A 1 233 ? -7.031 -14.942 -14.839 1.00 50.16 233 GLN A O 1
ATOM 1853 N N . ASN A 1 234 ? -6.464 -16.329 -16.463 1.00 59.34 234 ASN A N 1
ATOM 1854 C CA . ASN A 1 234 ? -5.083 -15.849 -16.620 1.00 59.34 234 ASN A CA 1
ATOM 1855 C C . ASN A 1 234 ? -4.686 -15.602 -18.088 1.00 59.34 234 ASN A C 1
ATOM 1857 O O . ASN A 1 234 ? -3.631 -16.050 -18.544 1.00 59.34 234 ASN A O 1
ATOM 1861 N N . GLU A 1 235 ? -5.534 -14.933 -18.870 1.00 68.88 235 GLU A N 1
ATOM 1862 C CA . GLU A 1 235 ? -5.241 -14.642 -20.285 1.00 68.88 235 GLU A CA 1
ATOM 1863 C C . GLU A 1 235 ? -4.055 -13.674 -20.434 1.00 68.88 235 GLU A C 1
ATOM 1865 O O . GLU A 1 235 ? -3.118 -13.952 -21.186 1.00 68.88 235 GLU A O 1
ATOM 1870 N N . LEU A 1 236 ? -4.030 -12.592 -19.646 1.00 77.81 236 LEU A N 1
ATOM 1871 C CA . LEU A 1 236 ? -2.967 -11.583 -19.673 1.00 77.81 236 LEU A CA 1
ATOM 1872 C C . LEU A 1 236 ? -1.617 -12.151 -19.200 1.00 77.81 236 LEU A C 1
ATOM 1874 O O .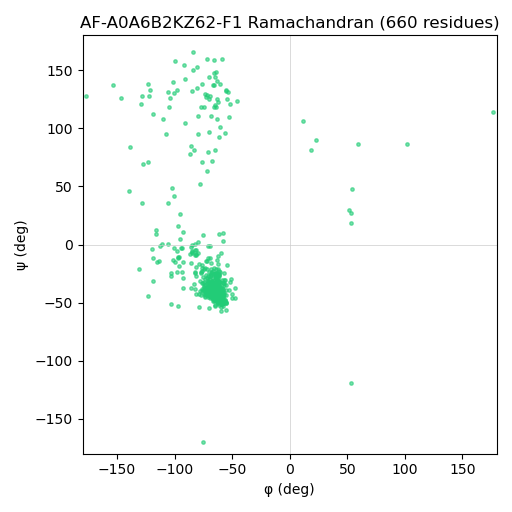 LEU A 1 236 ? -0.596 -11.955 -19.859 1.00 77.81 236 LEU A O 1
ATOM 1878 N N . SER A 1 237 ? -1.610 -12.927 -18.113 1.00 76.88 237 SER A N 1
ATOM 1879 C CA . SER A 1 237 ? -0.400 -13.564 -17.574 1.00 76.88 237 SER A CA 1
ATOM 1880 C C . SER A 1 237 ? 0.264 -14.490 -18.599 1.00 76.88 237 SER A C 1
ATOM 1882 O O . SER A 1 237 ? 1.487 -14.507 -18.728 1.00 76.88 237 SER A O 1
ATOM 1884 N N . ARG A 1 238 ? -0.525 -15.216 -19.406 1.00 75.88 238 ARG A N 1
ATOM 1885 C CA . ARG A 1 238 ? -0.001 -16.048 -20.505 1.00 75.88 238 ARG A CA 1
ATOM 1886 C C . ARG A 1 238 ? 0.624 -15.214 -21.616 1.00 75.88 238 ARG A C 1
ATOM 1888 O O . ARG A 1 238 ? 1.643 -15.625 -22.168 1.00 75.88 238 ARG A O 1
ATOM 1895 N N . VAL A 1 239 ? 0.033 -14.068 -21.954 1.00 79.00 239 VAL A N 1
ATOM 1896 C CA . VAL A 1 239 ? 0.611 -13.138 -22.935 1.00 79.00 239 VAL A CA 1
ATOM 1897 C C . VAL A 1 239 ? 1.947 -12.591 -22.435 1.00 79.00 239 VAL A C 1
ATOM 1899 O O . VAL A 1 239 ? 2.915 -12.605 -23.193 1.00 79.00 239 VAL A O 1
ATOM 1902 N N . TYR A 1 240 ? 2.039 -12.204 -21.160 1.00 82.69 240 TYR A N 1
ATOM 1903 C CA . TYR A 1 240 ? 3.299 -11.759 -20.559 1.00 82.69 240 TYR A CA 1
ATOM 1904 C C . TYR A 1 240 ? 4.372 -12.847 -20.565 1.00 82.69 240 TYR A C 1
ATOM 1906 O O . TYR A 1 240 ? 5.493 -12.582 -20.986 1.00 82.69 240 TYR A O 1
ATOM 1914 N N . ILE A 1 241 ? 4.036 -14.084 -20.189 1.00 80.38 241 ILE A N 1
ATOM 1915 C CA . ILE A 1 241 ? 4.988 -15.208 -20.219 1.00 80.38 241 ILE A CA 1
ATOM 1916 C C . ILE A 1 241 ? 5.480 -15.476 -21.647 1.00 80.38 241 ILE A C 1
ATOM 1918 O O . ILE A 1 241 ? 6.677 -15.646 -21.861 1.00 80.38 241 ILE A O 1
ATOM 1922 N N . LYS A 1 242 ? 4.580 -15.479 -22.639 1.00 79.81 242 LYS A N 1
ATOM 1923 C CA . LYS A 1 242 ? 4.958 -15.656 -24.051 1.00 79.81 242 LYS A CA 1
ATOM 1924 C C . LYS A 1 242 ? 5.861 -14.530 -24.552 1.00 79.81 242 LYS A C 1
ATOM 1926 O O . LYS A 1 242 ? 6.767 -14.796 -25.335 1.00 79.81 242 LYS A O 1
ATOM 1931 N N . MET A 1 243 ? 5.623 -13.295 -24.112 1.00 79.38 243 MET A N 1
ATOM 1932 C CA . MET A 1 243 ? 6.472 -12.159 -24.460 1.00 79.38 243 MET A CA 1
ATOM 1933 C C . MET A 1 243 ? 7.858 -12.273 -23.824 1.00 79.38 243 MET A C 1
ATOM 1935 O O . MET A 1 243 ? 8.844 -12.080 -24.524 1.00 79.38 243 MET A O 1
ATOM 1939 N N . LEU A 1 244 ? 7.946 -12.626 -22.540 1.00 80.25 244 LEU A N 1
ATOM 1940 C CA . LEU A 1 244 ? 9.230 -12.837 -21.865 1.00 80.25 244 LEU A CA 1
ATOM 1941 C C . LEU A 1 244 ? 10.029 -13.962 -22.535 1.00 80.25 244 LEU A C 1
ATOM 1943 O O . LEU A 1 244 ? 11.175 -13.750 -22.906 1.00 80.25 244 LEU A O 1
ATOM 1947 N N . ALA A 1 245 ? 9.391 -15.097 -22.837 1.00 81.31 245 ALA A N 1
ATOM 1948 C CA . ALA A 1 245 ? 10.038 -16.197 -23.557 1.00 81.31 245 ALA A CA 1
ATOM 1949 C C . ALA A 1 245 ? 10.514 -15.799 -24.968 1.00 81.31 245 ALA A C 1
ATOM 1951 O O . ALA A 1 245 ? 11.509 -16.321 -25.470 1.00 81.31 245 ALA A O 1
ATOM 1952 N N . TRP A 1 246 ? 9.804 -14.879 -25.628 1.00 82.19 246 TRP A N 1
ATOM 1953 C CA . TRP A 1 246 ? 10.229 -14.327 -26.911 1.00 82.19 246 TRP A CA 1
ATOM 1954 C C . TRP A 1 246 ? 11.451 -13.413 -26.763 1.00 82.19 246 TRP A C 1
ATOM 1956 O O . TRP A 1 246 ? 12.388 -13.539 -27.548 1.00 82.19 246 TRP A O 1
ATOM 1966 N N . ILE A 1 247 ? 11.474 -12.552 -25.740 1.00 79.00 247 ILE A N 1
ATOM 1967 C CA . ILE A 1 247 ? 12.636 -11.714 -25.410 1.00 79.00 247 ILE A CA 1
ATOM 1968 C C . ILE A 1 247 ? 13.850 -12.602 -25.110 1.00 79.00 247 ILE A C 1
ATOM 1970 O O . ILE A 1 247 ? 14.920 -12.371 -25.671 1.00 79.00 247 ILE A O 1
ATOM 1974 N N . ASP A 1 248 ? 13.669 -13.658 -24.315 1.00 78.81 248 ASP A N 1
ATOM 1975 C CA . ASP A 1 248 ? 14.732 -14.617 -24.006 1.00 78.81 248 ASP A CA 1
ATOM 1976 C C . ASP A 1 248 ? 15.271 -15.288 -25.278 1.00 78.81 248 ASP A C 1
ATOM 1978 O O . ASP A 1 248 ? 16.475 -15.406 -25.478 1.00 78.81 248 ASP A O 1
ATOM 1982 N N . ARG A 1 249 ? 14.395 -15.699 -26.198 1.00 76.12 249 ARG A N 1
ATOM 1983 C CA . ARG A 1 249 ? 14.822 -16.414 -27.408 1.00 76.12 249 ARG A CA 1
ATOM 1984 C C . ARG A 1 249 ? 15.458 -15.513 -28.467 1.00 76.12 249 ARG A C 1
ATOM 1986 O O . ARG A 1 249 ? 16.377 -15.944 -29.156 1.00 76.12 249 ARG A O 1
ATOM 1993 N N . GLU A 1 250 ? 14.919 -14.315 -28.675 1.00 68.75 250 GLU A N 1
ATOM 1994 C CA . GLU A 1 250 ? 15.233 -13.488 -29.849 1.00 68.75 250 GLU A CA 1
ATOM 1995 C C . GLU A 1 250 ? 15.982 -12.193 -29.526 1.00 68.75 250 GLU A C 1
ATOM 1997 O O . GLU A 1 250 ? 16.532 -11.596 -30.446 1.00 68.75 250 GLU A O 1
ATOM 2002 N N . CYS A 1 251 ? 16.049 -11.764 -28.263 1.00 69.50 251 CYS A N 1
ATOM 2003 C CA . CYS A 1 251 ? 16.672 -10.490 -27.889 1.00 69.50 251 CYS A CA 1
ATOM 2004 C C . CYS A 1 251 ? 17.924 -10.639 -27.010 1.00 69.50 251 CYS A C 1
ATOM 2006 O O . CYS A 1 251 ? 18.690 -9.681 -26.931 1.00 69.50 251 CYS A O 1
ATOM 2008 N N . LEU A 1 252 ? 18.193 -11.805 -26.399 1.00 70.69 252 LEU A N 1
ATOM 2009 C CA . LEU A 1 252 ? 19.377 -11.976 -25.535 1.00 70.69 252 LEU A CA 1
ATOM 2010 C C . LEU A 1 252 ? 20.694 -11.686 -26.263 1.00 70.69 252 LEU A C 1
ATOM 2012 O O . LEU A 1 252 ? 21.539 -10.987 -25.712 1.00 70.69 252 LEU A O 1
ATOM 2016 N N . TYR A 1 253 ? 20.834 -12.108 -27.526 1.00 69.88 253 TYR A N 1
ATOM 2017 C CA . TYR A 1 253 ? 22.040 -11.815 -28.310 1.00 69.88 253 TYR A CA 1
ATOM 2018 C C . TYR A 1 253 ? 22.263 -10.303 -28.500 1.00 69.88 253 TYR A C 1
ATOM 2020 O O . TYR A 1 253 ? 23.401 -9.845 -28.550 1.00 69.88 253 TYR A O 1
ATOM 2028 N N . LEU A 1 254 ? 21.189 -9.507 -28.588 1.00 68.44 254 LEU A N 1
ATOM 2029 C CA . LEU A 1 254 ? 21.283 -8.049 -28.712 1.00 68.44 254 LEU A CA 1
ATOM 2030 C C . LEU A 1 254 ? 21.720 -7.417 -27.404 1.00 68.44 254 LEU A C 1
ATOM 2032 O O . LEU A 1 254 ? 22.562 -6.524 -27.423 1.00 68.44 254 LEU A O 1
ATOM 2036 N N . PHE A 1 255 ? 21.179 -7.899 -26.286 1.00 68.44 255 PHE A N 1
ATOM 2037 C CA . PHE A 1 255 ? 21.579 -7.423 -24.970 1.00 68.44 255 PHE A CA 1
ATOM 2038 C C . PHE A 1 255 ? 23.043 -7.768 -24.683 1.00 68.44 255 PHE A C 1
ATOM 2040 O O . PHE A 1 255 ? 23.779 -6.907 -24.212 1.00 68.44 255 PHE A O 1
ATOM 2047 N N . GLU A 1 256 ? 23.522 -8.957 -25.045 1.00 65.88 256 GLU A N 1
ATOM 2048 C CA . GLU A 1 256 ? 24.946 -9.301 -24.920 1.00 65.88 256 GLU A CA 1
ATOM 2049 C C . GLU A 1 256 ? 25.843 -8.361 -25.739 1.00 65.88 256 GLU A C 1
ATOM 2051 O O . GLU A 1 256 ? 26.851 -7.868 -25.229 1.00 65.88 256 GLU A O 1
ATOM 2056 N N . ILE A 1 257 ? 25.459 -8.040 -26.977 1.00 64.75 257 ILE A N 1
ATOM 2057 C CA . ILE A 1 257 ? 26.226 -7.135 -27.847 1.00 64.75 257 ILE A CA 1
ATOM 2058 C C . ILE A 1 257 ? 26.230 -5.697 -27.302 1.00 64.75 257 ILE A C 1
ATOM 2060 O O . ILE A 1 257 ? 27.272 -5.038 -27.328 1.00 64.75 257 ILE A O 1
ATOM 2064 N N . THR A 1 258 ? 25.104 -5.200 -26.778 1.00 66.38 258 THR A N 1
ATOM 2065 C CA . THR A 1 258 ? 25.016 -3.828 -26.247 1.00 66.38 258 THR A CA 1
ATOM 2066 C C . THR A 1 258 ? 25.763 -3.641 -24.930 1.00 66.38 258 THR A C 1
ATOM 2068 O O . THR A 1 258 ? 26.318 -2.567 -24.721 1.00 66.38 258 THR A O 1
ATOM 2071 N N . HIS A 1 259 ? 25.817 -4.663 -24.067 1.00 64.31 259 HIS A N 1
ATOM 2072 C CA . HIS A 1 259 ? 26.562 -4.603 -22.799 1.00 64.31 259 HIS A CA 1
ATOM 2073 C C . HIS A 1 259 ? 28.065 -4.888 -22.977 1.00 64.31 259 HIS A C 1
ATOM 2075 O O . HIS A 1 259 ? 28.877 -4.461 -22.162 1.00 64.31 259 HIS A O 1
ATOM 2081 N N . SER A 1 260 ? 28.467 -5.592 -24.042 1.00 62.00 260 SER A N 1
ATOM 2082 C CA . SER A 1 260 ? 29.877 -5.945 -24.269 1.00 62.00 260 SER A CA 1
ATOM 2083 C C . SER A 1 260 ? 30.736 -4.788 -24.788 1.00 62.00 260 SER A C 1
ATOM 2085 O O . SER A 1 260 ? 31.959 -4.824 -24.633 1.00 62.00 260 SER A O 1
ATOM 2087 N N . ARG A 1 261 ? 30.144 -3.762 -25.421 1.00 62.56 261 ARG A N 1
ATOM 2088 C CA . ARG A 1 261 ? 30.896 -2.645 -26.016 1.00 62.56 261 ARG A CA 1
ATOM 2089 C C . ARG A 1 261 ? 30.487 -1.280 -25.463 1.00 62.56 261 ARG A C 1
ATOM 2091 O O . ARG A 1 261 ? 29.344 -0.867 -25.649 1.00 62.56 261 ARG A O 1
ATOM 2098 N N . PRO A 1 262 ? 31.454 -0.470 -24.990 1.00 60.84 262 PRO A N 1
ATOM 2099 C CA . PRO A 1 262 ? 31.156 0.852 -24.456 1.00 60.84 262 PRO A CA 1
ATOM 2100 C C . PRO A 1 262 ? 30.633 1.858 -25.481 1.00 60.84 262 PRO A C 1
ATOM 2102 O O . PRO A 1 262 ? 29.926 2.793 -25.118 1.00 60.84 262 PRO A O 1
ATOM 2105 N N . ALA A 1 263 ? 30.917 1.642 -26.769 1.00 56.84 263 ALA A N 1
ATOM 2106 C CA . ALA A 1 263 ? 30.371 2.446 -27.862 1.00 56.84 263 ALA A CA 1
ATOM 2107 C C . ALA A 1 263 ? 28.852 2.251 -28.071 1.00 56.84 263 ALA A C 1
ATOM 2109 O O . ALA A 1 263 ? 28.222 3.064 -28.745 1.00 56.84 263 ALA A O 1
ATOM 2110 N N . LEU A 1 264 ? 28.263 1.188 -27.507 1.00 62.91 264 LEU A N 1
ATOM 2111 C CA . LEU A 1 264 ? 26.863 0.798 -27.699 1.00 62.91 264 LEU A CA 1
ATOM 2112 C C . LEU A 1 264 ? 25.996 0.990 -26.439 1.00 62.91 264 LEU A C 1
ATOM 2114 O O . LEU A 1 264 ? 24.787 0.783 -26.513 1.00 62.91 264 LEU A O 1
ATOM 2118 N N . HIS A 1 265 ? 26.556 1.478 -25.324 1.00 61.59 265 HIS A N 1
ATOM 2119 C CA . HIS A 1 265 ? 25.816 1.741 -24.074 1.00 61.59 265 HIS A CA 1
ATOM 2120 C C . HIS A 1 265 ? 24.702 2.805 -24.197 1.00 61.59 265 HIS A C 1
ATOM 2122 O O . HIS A 1 265 ? 23.907 2.982 -23.280 1.00 61.59 265 HIS A O 1
ATOM 2128 N N . GLY A 1 266 ? 24.627 3.536 -25.316 1.00 61.50 266 GLY A N 1
ATOM 2129 C CA . GLY A 1 266 ? 23.565 4.518 -25.571 1.00 61.50 266 GLY A CA 1
ATOM 2130 C C . GLY A 1 266 ? 22.248 3.931 -26.094 1.00 61.50 266 GLY A C 1
ATOM 2131 O O . GLY A 1 266 ? 21.267 4.666 -26.206 1.00 61.50 266 GLY A O 1
ATOM 2132 N N . TYR A 1 267 ? 22.207 2.638 -26.432 1.00 68.06 267 TYR A N 1
ATOM 2133 C CA . TYR A 1 267 ? 21.003 1.989 -26.954 1.00 68.06 267 TYR A CA 1
ATOM 2134 C C . TYR A 1 267 ? 20.075 1.506 -25.839 1.00 68.06 267 TYR A C 1
ATOM 2136 O O . TYR A 1 267 ? 20.491 0.801 -24.925 1.00 68.06 267 TYR A O 1
ATOM 2144 N N . ASN A 1 268 ? 18.783 1.814 -25.961 1.00 71.12 268 ASN A N 1
ATOM 2145 C CA . ASN A 1 268 ? 17.745 1.371 -25.035 1.00 71.12 268 ASN A CA 1
ATOM 2146 C C . ASN A 1 268 ? 16.593 0.690 -25.790 1.00 71.12 268 ASN A C 1
ATOM 2148 O O . ASN A 1 268 ? 15.468 1.196 -25.882 1.00 71.12 268 ASN A O 1
ATOM 2152 N N . PHE A 1 269 ? 16.878 -0.498 -26.332 1.00 73.31 269 PHE A N 1
ATOM 2153 C CA . PHE A 1 269 ? 15.918 -1.273 -27.120 1.00 73.31 269 PHE A CA 1
ATOM 2154 C C . PHE A 1 269 ? 14.664 -1.659 -26.323 1.00 73.31 269 PHE A C 1
ATOM 2156 O O . PHE A 1 269 ? 13.562 -1.604 -26.869 1.00 73.31 269 PHE A O 1
ATOM 2163 N N . ILE A 1 270 ? 14.784 -1.974 -25.027 1.00 74.62 270 ILE A N 1
ATOM 2164 C CA . ILE A 1 270 ? 13.626 -2.340 -24.193 1.00 74.62 270 ILE A CA 1
ATOM 2165 C C . ILE A 1 270 ? 12.666 -1.154 -24.054 1.00 74.62 270 ILE A C 1
ATOM 2167 O O . ILE A 1 270 ? 11.481 -1.272 -24.376 1.00 74.62 270 ILE A O 1
ATOM 2171 N N . THR A 1 271 ? 13.183 0.004 -23.637 1.00 75.88 271 THR A N 1
ATOM 2172 C CA . THR A 1 271 ? 12.364 1.192 -23.349 1.00 75.88 271 THR A CA 1
ATOM 2173 C C . THR A 1 271 ? 11.789 1.818 -24.609 1.00 75.88 271 THR A C 1
ATOM 2175 O O . THR A 1 271 ? 10.657 2.297 -24.592 1.00 75.88 271 THR A O 1
ATOM 2178 N N . ARG A 1 272 ? 12.556 1.841 -25.704 1.00 73.88 272 ARG A N 1
ATOM 2179 C CA . ARG A 1 272 ? 12.201 2.614 -26.903 1.00 73.88 272 ARG A CA 1
ATOM 2180 C C . ARG A 1 272 ? 11.644 1.770 -28.042 1.00 73.88 272 ARG A C 1
ATOM 2182 O O . ARG A 1 272 ? 10.892 2.295 -28.854 1.00 73.88 272 ARG A O 1
ATOM 2189 N N . SER A 1 273 ? 11.961 0.474 -28.092 1.00 74.56 273 SER A N 1
ATOM 2190 C CA . SER A 1 273 ? 11.612 -0.388 -29.234 1.00 74.56 273 SER A CA 1
ATOM 2191 C C . SER A 1 273 ? 10.704 -1.562 -28.883 1.00 74.56 273 SER A C 1
ATOM 2193 O O . SER A 1 273 ? 9.917 -1.969 -29.726 1.00 74.56 273 SER A O 1
ATOM 2195 N N . ILE A 1 274 ? 10.796 -2.122 -27.672 1.00 77.69 274 ILE A N 1
ATOM 2196 C CA . ILE A 1 274 ? 10.043 -3.329 -27.288 1.00 77.69 274 ILE A CA 1
ATOM 2197 C C . ILE A 1 274 ? 8.760 -2.963 -26.536 1.00 77.69 274 ILE A C 1
ATOM 2199 O O . ILE A 1 274 ? 7.670 -3.392 -26.918 1.00 77.69 274 ILE A O 1
ATOM 2203 N N . PHE A 1 275 ? 8.869 -2.157 -25.476 1.00 82.50 275 PHE A N 1
ATOM 2204 C CA . PHE A 1 275 ? 7.737 -1.851 -24.600 1.00 82.50 275 PHE A CA 1
ATOM 2205 C C . PHE A 1 275 ? 6.660 -0.951 -25.245 1.00 82.50 275 PHE A C 1
ATOM 2207 O O . PHE A 1 275 ? 5.479 -1.274 -25.098 1.00 82.50 275 PHE A O 1
ATOM 2214 N N . PRO A 1 276 ? 6.987 0.125 -25.998 1.00 82.56 276 PRO A N 1
ATOM 2215 C CA . PRO A 1 276 ? 5.959 0.997 -26.574 1.00 82.56 276 PRO A CA 1
ATOM 2216 C C . PRO A 1 276 ? 5.046 0.294 -27.601 1.00 82.56 276 PRO A C 1
ATOM 2218 O O . PRO A 1 276 ? 3.826 0.359 -27.425 1.00 82.56 276 PRO A O 1
ATOM 2221 N N . PRO A 1 277 ? 5.564 -0.457 -28.600 1.00 76.62 277 PRO A N 1
ATOM 2222 C CA . PRO A 1 277 ? 4.712 -1.205 -29.532 1.00 76.62 277 PRO A CA 1
ATOM 2223 C C . PRO A 1 277 ? 3.859 -2.268 -28.843 1.00 76.62 277 PRO A C 1
ATOM 2225 O O . PRO A 1 277 ? 2.710 -2.499 -29.222 1.00 76.62 277 PRO A O 1
ATOM 2228 N N . PHE A 1 278 ? 4.404 -2.907 -27.806 1.00 79.62 278 PHE A N 1
ATOM 2229 C CA . PHE A 1 278 ? 3.659 -3.862 -26.999 1.00 79.62 278 PHE A CA 1
ATOM 2230 C C . PHE A 1 278 ? 2.495 -3.203 -26.263 1.00 79.62 278 PHE A C 1
ATOM 2232 O O . PHE A 1 278 ? 1.367 -3.693 -26.339 1.00 79.62 278 PHE A O 1
ATOM 2239 N N . PHE A 1 279 ? 2.737 -2.069 -25.604 1.00 79.75 279 PHE A N 1
ATOM 2240 C CA . PHE A 1 279 ? 1.689 -1.335 -24.908 1.00 79.75 279 PHE A CA 1
ATOM 2241 C C . PHE A 1 279 ? 0.584 -0.864 -25.862 1.00 79.75 279 PHE A C 1
ATOM 2243 O O . PHE A 1 279 ? -0.598 -0.999 -25.541 1.00 79.75 279 PHE A O 1
ATOM 2250 N N . GLU A 1 280 ? 0.933 -0.380 -27.056 1.00 80.19 280 GLU A N 1
ATOM 2251 C CA . GLU A 1 280 ? -0.048 0.014 -28.072 1.00 80.19 280 GLU A CA 1
ATOM 2252 C C . GLU A 1 280 ? -0.913 -1.157 -28.554 1.00 80.19 280 GLU A C 1
ATOM 2254 O O . GLU A 1 280 ? -2.134 -1.020 -28.680 1.00 80.19 280 GLU A O 1
ATOM 2259 N N . LEU A 1 281 ? -0.309 -2.320 -28.811 1.00 72.00 281 LEU A N 1
ATOM 2260 C CA . LEU A 1 281 ? -1.044 -3.514 -29.235 1.00 72.00 281 LEU A CA 1
ATOM 2261 C C . LEU A 1 281 ? -1.926 -4.063 -28.111 1.00 72.00 281 LEU A C 1
ATOM 2263 O O . LEU A 1 281 ? -3.072 -4.437 -28.354 1.00 72.00 281 LEU A O 1
ATOM 2267 N N . LEU A 1 282 ? -1.443 -4.037 -26.871 1.00 78.19 282 LEU A N 1
ATOM 2268 C CA . LEU A 1 282 ? -2.222 -4.413 -25.696 1.00 78.19 282 LEU A CA 1
ATOM 2269 C C . LEU A 1 282 ? -3.380 -3.425 -25.471 1.00 78.19 282 LEU A C 1
ATOM 2271 O O . LEU A 1 282 ? -4.491 -3.826 -25.135 1.00 78.19 282 LEU A O 1
ATOM 2275 N N . GLN A 1 283 ? -3.185 -2.134 -25.746 1.00 78.31 283 GLN A N 1
ATOM 2276 C CA . GLN A 1 283 ? -4.256 -1.140 -25.707 1.00 78.31 283 GLN A CA 1
ATOM 2277 C C . GLN A 1 283 ? -5.348 -1.392 -26.745 1.00 78.31 283 GLN A C 1
ATOM 2279 O O . GLN A 1 283 ? -6.523 -1.215 -26.419 1.00 78.31 283 GLN A O 1
ATOM 2284 N N . LYS A 1 284 ? -4.971 -1.783 -27.963 1.00 75.81 284 LYS A N 1
ATOM 2285 C CA . LYS A 1 284 ? -5.911 -2.062 -29.055 1.00 75.81 284 LYS A CA 1
ATOM 2286 C C . LYS A 1 284 ? -6.660 -3.377 -28.841 1.00 75.81 284 LYS A C 1
ATOM 2288 O O . LYS A 1 284 ? -7.879 -3.399 -28.968 1.00 75.81 284 LYS A O 1
ATOM 2293 N N . ASN A 1 285 ? -5.948 -4.436 -28.460 1.00 68.06 285 ASN A N 1
ATOM 2294 C CA . ASN A 1 285 ? -6.493 -5.796 -28.435 1.00 68.06 285 ASN A CA 1
ATOM 2295 C C . ASN A 1 285 ? -7.062 -6.193 -27.062 1.00 68.06 285 ASN A C 1
ATOM 2297 O O . ASN A 1 285 ? -7.923 -7.059 -26.987 1.00 68.06 285 ASN A O 1
ATOM 2301 N N . ALA A 1 286 ? -6.618 -5.556 -25.975 1.00 68.88 286 ALA A N 1
ATOM 2302 C CA . ALA A 1 286 ? -6.955 -5.939 -24.603 1.00 68.88 286 ALA A CA 1
ATOM 2303 C C . ALA A 1 286 ? -7.483 -4.756 -23.767 1.00 68.88 286 ALA A C 1
ATOM 2305 O O . ALA A 1 286 ? -7.247 -4.670 -22.563 1.00 68.88 286 ALA A O 1
ATOM 2306 N N . SER A 1 287 ? -8.235 -3.831 -24.377 1.00 72.50 287 SER A N 1
ATOM 2307 C CA . SER A 1 287 ? -8.818 -2.673 -23.670 1.00 72.50 287 SER A CA 1
ATOM 2308 C C . SER A 1 287 ? -9.730 -3.076 -22.501 1.00 72.50 287 SER A C 1
ATOM 2310 O O . SER A 1 287 ? -9.744 -2.406 -21.470 1.00 72.50 287 SER A O 1
ATOM 2312 N N . ARG A 1 288 ? -10.430 -4.213 -22.628 1.00 71.44 288 ARG A N 1
ATOM 2313 C CA . ARG A 1 288 ? -11.310 -4.785 -21.595 1.00 71.44 288 ARG A CA 1
ATOM 2314 C C . ARG A 1 288 ? -10.564 -5.242 -20.341 1.00 71.44 288 ARG A C 1
ATOM 2316 O O . ARG A 1 288 ? -11.162 -5.249 -19.270 1.00 71.44 288 ARG A O 1
ATOM 2323 N N . VAL A 1 289 ? -9.280 -5.585 -20.455 1.00 75.25 289 VAL A N 1
ATOM 2324 C CA . VAL A 1 289 ? -8.468 -6.081 -19.330 1.00 75.25 289 VAL A CA 1
ATOM 2325 C C . VAL A 1 289 ? -8.216 -4.987 -18.284 1.00 75.25 289 VAL A C 1
ATOM 2327 O O . VAL A 1 289 ? -8.099 -5.275 -17.099 1.00 75.25 289 VAL A O 1
ATOM 2330 N N . PHE A 1 290 ? -8.245 -3.719 -18.700 1.00 75.25 290 PHE A N 1
ATOM 2331 C CA . PHE A 1 290 ? -8.126 -2.566 -17.802 1.00 75.25 290 PHE A CA 1
ATOM 2332 C C . PHE A 1 290 ? -9.445 -2.169 -17.120 1.00 75.25 290 PHE A C 1
ATOM 2334 O O . PHE A 1 290 ? -9.485 -1.181 -16.3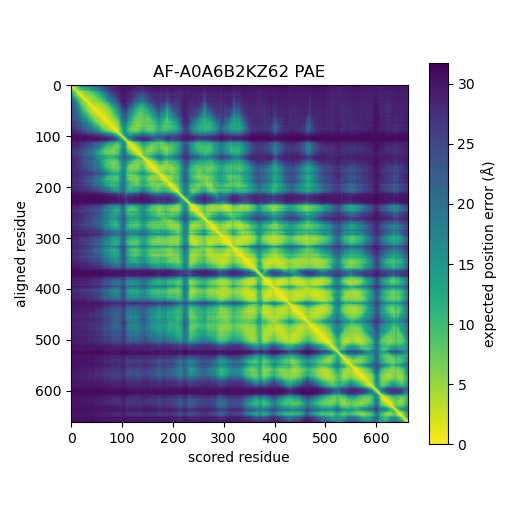86 1.00 75.25 290 PHE A O 1
ATOM 2341 N N . SER A 1 291 ? -10.544 -2.882 -17.384 1.00 76.56 291 SER A N 1
ATOM 2342 C CA . SER A 1 291 ? -11.852 -2.549 -16.822 1.00 76.56 291 SER A CA 1
ATOM 2343 C C . SER A 1 291 ? -11.892 -2.812 -15.319 1.00 76.56 291 SER A C 1
ATOM 2345 O O . SER A 1 291 ? -11.625 -3.920 -14.861 1.00 76.56 291 SER A O 1
ATOM 2347 N N . THR A 1 292 ? -12.304 -1.806 -14.550 1.00 77.19 292 THR A N 1
ATOM 2348 C CA . THR A 1 292 ? -12.447 -1.899 -13.090 1.00 77.19 292 THR A CA 1
ATOM 2349 C C . THR A 1 292 ? -13.742 -2.586 -12.649 1.00 77.19 292 THR A C 1
ATOM 2351 O O . THR A 1 292 ? -13.902 -2.866 -11.466 1.00 77.19 292 THR A O 1
ATOM 2354 N N . VAL A 1 293 ? -14.661 -2.893 -13.576 1.00 73.06 293 VAL A N 1
ATOM 2355 C CA . VAL A 1 293 ? -16.000 -3.441 -13.272 1.00 73.06 293 VAL A CA 1
ATOM 2356 C C . VAL A 1 293 ? -15.927 -4.792 -12.553 1.00 73.06 293 VAL A C 1
ATOM 2358 O O . VAL A 1 293 ? -16.757 -5.076 -11.694 1.00 73.06 293 VAL A O 1
ATOM 2361 N N . ARG A 1 294 ? -14.931 -5.627 -12.876 1.00 74.62 294 ARG A N 1
ATOM 2362 C CA . ARG A 1 294 ? -14.676 -6.895 -12.178 1.00 74.62 294 ARG A CA 1
ATOM 2363 C C . ARG A 1 294 ? -13.419 -6.739 -11.337 1.00 74.62 294 ARG A C 1
ATOM 2365 O O . ARG A 1 294 ? -12.312 -6.885 -11.846 1.00 74.62 294 ARG A O 1
ATOM 2372 N N . SER A 1 295 ? -13.615 -6.410 -10.063 1.00 77.81 295 SER A N 1
ATOM 2373 C CA . SER A 1 295 ? -12.530 -6.044 -9.151 1.00 77.81 295 SER A CA 1
ATOM 2374 C C . SER A 1 295 ? -11.498 -7.168 -8.960 1.00 77.81 295 SER A C 1
ATOM 2376 O O . SER A 1 295 ? -10.304 -6.889 -8.980 1.00 77.81 295 SER A O 1
ATOM 2378 N N . ASP A 1 296 ? -11.921 -8.431 -8.893 1.00 77.81 296 ASP A N 1
ATOM 2379 C CA . ASP A 1 296 ? -11.000 -9.561 -8.671 1.00 77.81 296 ASP A CA 1
ATOM 2380 C C . ASP A 1 296 ? -10.088 -9.811 -9.886 1.00 77.81 296 ASP A C 1
ATOM 2382 O O . ASP A 1 296 ? -8.871 -9.908 -9.757 1.00 77.81 296 ASP A O 1
ATOM 2386 N N . ILE A 1 297 ? -10.662 -9.779 -11.093 1.00 78.94 297 ILE A N 1
ATOM 2387 C CA . ILE A 1 297 ? -9.913 -9.921 -12.352 1.00 78.94 297 ILE A CA 1
ATOM 2388 C C . ILE A 1 297 ? -8.983 -8.716 -12.568 1.00 78.94 297 ILE A C 1
ATOM 2390 O O . ILE A 1 297 ? -7.875 -8.863 -13.079 1.00 78.94 297 ILE A O 1
ATOM 2394 N N . PHE A 1 298 ? -9.412 -7.510 -12.185 1.00 84.44 298 PHE A N 1
ATOM 2395 C CA . PHE A 1 298 ? -8.566 -6.316 -12.246 1.00 84.44 298 PHE A CA 1
ATOM 2396 C C . PHE A 1 298 ? -7.337 -6.450 -11.339 1.00 84.44 298 PHE A C 1
ATOM 2398 O O . PHE A 1 298 ? -6.234 -6.112 -11.766 1.00 84.44 298 PHE A O 1
ATOM 2405 N N . TYR A 1 299 ? -7.516 -6.965 -10.117 1.00 84.62 299 TYR A N 1
ATOM 2406 C CA . TYR A 1 299 ? -6.420 -7.222 -9.184 1.00 84.62 299 TYR A CA 1
ATOM 2407 C C . TYR A 1 299 ? -5.407 -8.214 -9.771 1.00 84.62 299 TYR A C 1
ATOM 2409 O O . TYR A 1 299 ? -4.228 -7.879 -9.874 1.00 84.62 299 TYR A O 1
ATOM 2417 N N . GLU A 1 300 ? -5.859 -9.389 -10.219 1.00 82.44 300 GLU A N 1
ATOM 2418 C CA . GLU A 1 300 ? -4.979 -10.430 -10.773 1.00 82.44 300 GLU A CA 1
ATOM 2419 C C . GLU A 1 300 ? -4.180 -9.918 -11.977 1.00 82.44 300 GLU A C 1
ATOM 2421 O O . GLU A 1 300 ? -2.963 -10.093 -12.054 1.00 82.44 300 GLU A O 1
ATOM 2426 N N . ASN A 1 301 ? -4.852 -9.209 -12.887 1.00 83.94 301 ASN A N 1
ATOM 2427 C CA . ASN A 1 301 ? -4.216 -8.634 -14.065 1.00 83.94 301 ASN A CA 1
ATOM 2428 C C . ASN A 1 301 ? -3.196 -7.550 -13.706 1.00 83.94 301 ASN A C 1
ATOM 2430 O O . ASN A 1 301 ? -2.110 -7.530 -14.280 1.00 83.94 301 ASN A O 1
ATOM 2434 N N . TYR A 1 302 ? -3.511 -6.678 -12.746 1.00 85.56 302 TYR A N 1
ATOM 2435 C CA . TYR A 1 302 ? -2.578 -5.656 -12.283 1.00 85.56 302 TYR A CA 1
ATOM 2436 C C . TYR A 1 302 ? -1.336 -6.277 -11.632 1.00 85.56 302 TYR A C 1
ATOM 2438 O O . TYR A 1 302 ? -0.216 -5.874 -11.942 1.00 85.56 302 TYR A O 1
ATOM 2446 N N . VAL A 1 303 ? -1.507 -7.282 -10.767 1.00 84.88 303 VAL A N 1
ATOM 2447 C CA . VAL A 1 303 ? -0.379 -7.985 -10.136 1.00 84.88 303 VAL A CA 1
ATOM 2448 C C . VAL A 1 303 ? 0.501 -8.645 -11.198 1.00 84.88 303 VAL A C 1
ATOM 2450 O O . VAL A 1 303 ? 1.716 -8.449 -11.181 1.00 84.88 303 VAL A O 1
ATOM 2453 N N . ALA A 1 304 ? -0.100 -9.325 -12.179 1.00 84.25 304 ALA A N 1
ATOM 2454 C CA . ALA A 1 304 ? 0.629 -9.910 -13.303 1.00 84.25 304 ALA A CA 1
ATOM 2455 C C . ALA A 1 304 ? 1.376 -8.853 -14.140 1.00 84.25 304 ALA A C 1
ATOM 2457 O O . ALA A 1 304 ? 2.496 -9.095 -14.588 1.00 84.25 304 ALA A O 1
ATOM 2458 N N . SER A 1 305 ? 0.791 -7.667 -14.334 1.00 85.88 305 SER A N 1
ATOM 2459 C CA . SER A 1 305 ? 1.434 -6.541 -15.021 1.00 85.88 305 SER A CA 1
ATOM 2460 C C . SER A 1 305 ? 2.646 -5.993 -14.275 1.00 85.88 305 SER A C 1
ATOM 2462 O O . SER A 1 305 ? 3.652 -5.675 -14.909 1.00 85.88 305 SER A O 1
ATOM 2464 N N . ILE A 1 306 ? 2.568 -5.869 -12.949 1.00 84.94 306 ILE A N 1
ATOM 2465 C CA . ILE A 1 306 ? 3.697 -5.413 -12.131 1.00 84.94 306 ILE A CA 1
ATOM 2466 C C . ILE A 1 306 ? 4.796 -6.475 -12.096 1.00 84.94 306 ILE A C 1
ATOM 2468 O O . ILE A 1 306 ? 5.956 -6.139 -12.308 1.00 84.94 306 ILE A O 1
ATOM 2472 N N . GLU A 1 307 ? 4.452 -7.754 -11.928 1.00 84.50 307 GLU A N 1
ATOM 2473 C CA . GLU A 1 307 ? 5.429 -8.849 -11.983 1.00 84.50 307 GLU A CA 1
ATOM 2474 C C . GLU A 1 307 ? 6.137 -8.904 -13.347 1.00 84.50 307 GLU A C 1
ATOM 2476 O O . GLU A 1 307 ? 7.350 -9.099 -13.423 1.00 84.50 307 GLU A O 1
ATOM 2481 N N . PHE A 1 308 ? 5.398 -8.675 -14.436 1.00 85.81 308 PHE A N 1
ATOM 2482 C CA . PHE A 1 308 ? 5.966 -8.555 -15.774 1.00 85.81 308 PHE A CA 1
ATOM 2483 C C . PHE A 1 308 ? 6.953 -7.384 -15.885 1.00 85.81 308 PHE A C 1
ATOM 2485 O O . PHE A 1 308 ? 8.046 -7.572 -16.415 1.00 85.81 308 PHE A O 1
ATOM 2492 N N . LEU A 1 309 ? 6.613 -6.203 -15.355 1.00 85.50 309 LEU A N 1
ATOM 2493 C CA . LEU A 1 309 ? 7.540 -5.067 -15.315 1.00 85.50 309 LEU A CA 1
ATOM 2494 C C . LEU A 1 309 ? 8.793 -5.382 -14.488 1.00 85.50 309 LEU A C 1
ATOM 2496 O O . LEU A 1 309 ? 9.890 -5.082 -14.942 1.00 85.50 309 LEU A O 1
ATOM 2500 N N . MET A 1 310 ? 8.660 -6.043 -13.335 1.00 83.94 310 MET A N 1
ATOM 2501 C CA . MET A 1 310 ? 9.808 -6.455 -12.514 1.00 83.94 310 MET A CA 1
ATOM 2502 C C . MET A 1 310 ? 10.717 -7.442 -13.260 1.00 83.94 310 MET A C 1
ATOM 2504 O O . MET A 1 310 ? 11.937 -7.312 -13.227 1.00 83.94 310 MET A O 1
ATOM 2508 N N . LYS A 1 311 ? 10.140 -8.402 -13.994 1.00 83.69 311 LYS A N 1
ATOM 2509 C CA . LYS A 1 311 ? 10.916 -9.309 -14.856 1.00 83.69 311 LYS A CA 1
ATOM 2510 C C . LYS A 1 311 ? 11.591 -8.567 -16.007 1.00 83.69 311 LYS A C 1
ATOM 2512 O O . LYS A 1 311 ? 12.718 -8.907 -16.343 1.00 83.69 311 LYS A O 1
ATOM 2517 N N . LEU A 1 312 ? 10.945 -7.544 -16.574 1.00 81.56 312 LEU A N 1
ATOM 2518 C CA . LEU A 1 312 ? 11.573 -6.688 -17.579 1.00 81.56 312 LEU A CA 1
ATOM 2519 C C . LEU A 1 312 ? 12.748 -5.881 -17.010 1.00 81.56 312 LEU A C 1
ATOM 2521 O O . LEU A 1 312 ? 13.769 -5.742 -17.679 1.00 81.56 312 LEU A O 1
ATOM 2525 N N . GLU A 1 313 ? 12.623 -5.378 -15.780 1.00 83.81 313 GLU A N 1
ATOM 2526 C CA . GLU A 1 313 ? 13.691 -4.646 -15.091 1.00 83.81 313 GLU A CA 1
ATOM 2527 C C . GLU A 1 313 ? 14.948 -5.509 -14.885 1.00 83.81 313 GLU A C 1
ATOM 2529 O O . GLU A 1 313 ? 16.061 -4.996 -14.994 1.00 83.81 313 GLU A O 1
ATOM 2534 N N . ASN A 1 314 ? 14.795 -6.824 -14.691 1.00 81.38 314 ASN A N 1
ATOM 2535 C CA . ASN A 1 314 ? 15.930 -7.740 -14.537 1.00 81.38 314 ASN A CA 1
ATOM 2536 C C . ASN A 1 314 ? 16.831 -7.819 -15.785 1.00 81.38 314 ASN A C 1
ATOM 2538 O O . ASN A 1 314 ? 18.022 -8.094 -15.642 1.00 81.38 314 ASN A O 1
ATOM 2542 N N . TYR A 1 315 ? 16.317 -7.543 -16.991 1.00 75.50 315 TYR A N 1
ATOM 2543 C CA . TYR A 1 315 ? 17.139 -7.544 -18.212 1.00 75.50 315 TYR A CA 1
ATOM 2544 C C . TYR A 1 315 ? 18.104 -6.352 -18.306 1.00 75.50 315 TYR A C 1
ATOM 2546 O O . TYR A 1 315 ? 19.014 -6.387 -19.128 1.00 75.50 315 TYR A O 1
ATOM 2554 N N . PHE A 1 316 ? 17.935 -5.312 -17.479 1.00 70.88 316 PHE A N 1
ATOM 2555 C CA . PHE A 1 316 ? 18.843 -4.156 -17.440 1.00 70.88 316 PHE A CA 1
ATOM 2556 C C . PHE A 1 316 ? 20.074 -4.374 -16.540 1.00 70.88 316 PHE A C 1
ATOM 2558 O O . PHE A 1 316 ? 20.965 -3.527 -16.503 1.00 70.88 316 PHE A O 1
ATOM 2565 N N . GLY A 1 317 ? 20.148 -5.492 -15.804 1.00 69.75 317 GLY A N 1
ATOM 2566 C CA . GLY A 1 317 ? 21.324 -5.862 -15.012 1.00 69.75 317 GLY A CA 1
ATOM 2567 C C . GLY A 1 317 ? 21.796 -4.761 -14.047 1.00 69.75 317 GLY A C 1
ATOM 2568 O O . GLY A 1 317 ? 21.064 -4.356 -13.144 1.00 69.75 317 GLY A O 1
ATOM 2569 N N . ASN A 1 318 ? 23.038 -4.293 -14.230 1.00 63.47 318 ASN A N 1
ATOM 2570 C CA . ASN A 1 318 ? 23.687 -3.286 -13.376 1.00 63.47 318 ASN A CA 1
ATOM 2571 C C . ASN A 1 318 ? 23.544 -1.834 -13.884 1.00 63.47 318 ASN A C 1
ATOM 2573 O O . ASN A 1 318 ? 23.981 -0.907 -13.191 1.00 63.47 318 ASN A O 1
ATOM 2577 N N . ASP A 1 319 ? 22.919 -1.605 -15.043 1.00 71.25 319 ASP A N 1
ATOM 2578 C CA . ASP A 1 319 ? 22.859 -0.288 -15.685 1.00 71.25 319 ASP A CA 1
ATOM 2579 C C . ASP A 1 319 ? 21.735 0.577 -15.100 1.00 71.25 319 ASP A C 1
ATOM 2581 O O . ASP A 1 319 ? 20.633 0.720 -15.639 1.00 71.25 319 ASP A O 1
ATOM 2585 N N . ARG A 1 320 ? 22.036 1.196 -13.952 1.00 73.69 320 ARG A N 1
ATOM 2586 C CA . ARG A 1 320 ? 21.085 2.018 -13.183 1.00 73.69 320 ARG A CA 1
ATOM 2587 C C . ARG A 1 320 ? 20.497 3.178 -13.985 1.00 73.69 320 ARG A C 1
ATOM 2589 O O . ARG A 1 320 ? 19.333 3.512 -13.790 1.00 73.69 320 ARG A O 1
ATOM 2596 N N . GLU A 1 321 ? 21.271 3.788 -14.877 1.00 75.81 321 GLU A N 1
ATOM 2597 C CA . GLU A 1 321 ? 20.814 4.929 -15.679 1.00 75.81 321 GLU A CA 1
ATOM 2598 C C . GLU A 1 321 ? 19.728 4.528 -16.687 1.00 75.81 321 GLU A C 1
ATOM 2600 O O . GLU A 1 321 ? 18.709 5.211 -16.799 1.00 75.81 321 GLU A O 1
ATOM 2605 N N . LEU A 1 322 ? 19.896 3.390 -17.369 1.00 72.12 322 LEU A N 1
ATOM 2606 C CA . LEU A 1 322 ? 18.911 2.868 -18.321 1.00 72.12 322 LEU A CA 1
ATOM 2607 C C . LEU A 1 322 ? 17.627 2.423 -17.618 1.00 72.12 322 LEU A C 1
ATOM 2609 O O . LEU A 1 322 ? 16.532 2.642 -18.138 1.00 72.12 322 LEU A O 1
ATOM 2613 N N . LEU A 1 323 ? 17.755 1.869 -16.411 1.00 78.12 323 LEU A N 1
ATOM 2614 C CA . LEU A 1 323 ? 16.620 1.489 -15.574 1.00 78.12 323 LEU A CA 1
ATOM 2615 C C . LEU A 1 323 ? 15.815 2.713 -15.113 1.00 78.12 323 LEU A C 1
ATOM 2617 O O . LEU A 1 323 ? 14.585 2.696 -15.176 1.00 78.12 323 LEU A O 1
ATOM 2621 N N . VAL A 1 324 ? 16.480 3.798 -14.702 1.00 80.50 324 VAL A N 1
ATOM 2622 C CA . VAL A 1 324 ? 15.797 5.063 -14.373 1.00 80.50 324 VAL A CA 1
ATOM 2623 C C . VAL A 1 324 ? 15.083 5.617 -15.605 1.00 80.50 324 VAL A C 1
ATOM 2625 O O . VAL A 1 324 ? 13.901 5.942 -15.527 1.00 80.50 324 VAL A O 1
ATOM 2628 N N . GLN A 1 325 ? 15.737 5.622 -16.770 1.00 80.25 325 GLN A N 1
ATOM 2629 C CA . GLN A 1 325 ? 15.106 6.047 -18.025 1.00 80.25 325 GLN A CA 1
ATOM 2630 C C . GLN A 1 325 ? 13.899 5.181 -18.417 1.00 80.25 325 GLN A C 1
ATOM 2632 O O . GLN A 1 325 ? 12.932 5.707 -18.968 1.00 80.25 325 GLN A O 1
ATOM 2637 N N . PHE A 1 326 ? 13.925 3.874 -18.141 1.00 81.44 326 PHE A N 1
ATOM 2638 C CA . PHE A 1 326 ? 12.789 2.980 -18.374 1.00 81.44 326 PHE A CA 1
ATOM 2639 C C . PHE A 1 326 ? 11.610 3.319 -17.457 1.00 81.44 326 PHE A C 1
ATOM 2641 O O . PHE A 1 326 ? 10.488 3.493 -17.941 1.00 81.44 326 PHE A O 1
ATOM 2648 N N . ARG A 1 327 ? 11.862 3.481 -16.152 1.00 82.25 327 ARG A N 1
ATOM 2649 C CA . ARG A 1 327 ? 10.836 3.846 -15.161 1.00 82.25 327 ARG A CA 1
ATOM 2650 C C . ARG A 1 327 ? 10.220 5.219 -15.435 1.00 82.25 327 ARG A C 1
ATOM 2652 O O . ARG A 1 327 ? 9.005 5.374 -15.327 1.00 82.25 327 ARG A O 1
ATOM 2659 N N . ASP A 1 328 ? 11.036 6.178 -15.863 1.00 84.12 328 ASP A N 1
ATOM 2660 C CA . ASP A 1 328 ? 10.596 7.534 -16.209 1.00 84.12 328 ASP A CA 1
ATOM 2661 C C . ASP A 1 328 ? 10.027 7.645 -17.630 1.00 84.12 328 ASP A C 1
ATOM 2663 O O . ASP A 1 328 ? 9.520 8.700 -18.025 1.00 84.12 328 ASP A O 1
ATOM 2667 N N . SER A 1 329 ? 10.069 6.566 -18.415 1.00 85.25 329 SER A N 1
ATOM 2668 C CA . SER A 1 329 ? 9.583 6.588 -19.788 1.00 85.25 329 SER A CA 1
ATOM 2669 C C . SER A 1 329 ? 8.080 6.868 -19.861 1.00 85.25 329 SER A C 1
ATOM 2671 O O . SER A 1 329 ? 7.264 6.339 -19.098 1.00 85.25 329 SER A O 1
ATOM 2673 N N . LEU A 1 330 ? 7.688 7.666 -20.859 1.00 83.00 330 LEU A N 1
ATOM 2674 C CA . LEU A 1 330 ? 6.287 8.020 -21.098 1.00 83.00 330 LEU A CA 1
ATOM 2675 C C . LEU A 1 330 ? 5.402 6.776 -21.301 1.00 83.00 330 LEU A C 1
ATOM 2677 O O . LEU A 1 330 ? 4.243 6.769 -20.893 1.00 83.00 330 LEU A O 1
ATOM 2681 N N . ALA A 1 331 ? 5.944 5.713 -21.904 1.00 81.69 331 ALA A N 1
ATOM 2682 C CA . ALA A 1 331 ? 5.218 4.471 -22.143 1.00 81.69 331 ALA A CA 1
ATOM 2683 C C . ALA A 1 331 ? 4.873 3.745 -20.832 1.00 81.69 331 ALA A C 1
ATOM 2685 O O . ALA A 1 331 ? 3.718 3.362 -20.643 1.00 81.69 331 ALA A O 1
ATOM 2686 N N . VAL A 1 332 ? 5.830 3.605 -19.906 1.00 83.00 332 VAL A N 1
ATOM 2687 C CA . VAL A 1 332 ? 5.598 2.978 -18.591 1.00 83.00 332 VAL A CA 1
ATOM 2688 C C . VAL A 1 332 ? 4.657 3.834 -17.746 1.00 83.00 332 VAL A C 1
ATOM 2690 O O . VAL A 1 332 ? 3.703 3.312 -17.168 1.00 83.00 332 VAL A O 1
ATOM 2693 N N . GLN A 1 333 ? 4.833 5.157 -17.743 1.00 85.25 333 GLN A N 1
ATOM 2694 C CA . GLN A 1 333 ? 3.919 6.057 -17.036 1.00 85.25 333 GLN A CA 1
ATOM 2695 C C . GLN A 1 333 ? 2.485 5.974 -17.573 1.00 85.25 333 GLN A C 1
ATOM 2697 O O . GLN A 1 333 ? 1.537 5.929 -16.790 1.00 85.25 333 GLN A O 1
ATOM 2702 N N . ASN A 1 334 ? 2.301 5.938 -18.894 1.00 84.75 334 ASN A N 1
ATOM 2703 C CA . ASN A 1 334 ? 0.977 5.804 -19.501 1.00 84.75 334 ASN A CA 1
ATOM 2704 C C . ASN A 1 334 ? 0.364 4.426 -19.237 1.00 84.75 334 ASN A C 1
ATOM 2706 O O . ASN A 1 334 ? -0.837 4.340 -18.983 1.00 84.75 334 ASN A O 1
ATOM 2710 N N . PHE A 1 335 ? 1.176 3.368 -19.240 1.00 85.56 335 PHE A N 1
ATOM 2711 C CA . PHE A 1 335 ? 0.747 2.027 -18.860 1.00 85.56 335 PHE A CA 1
ATOM 2712 C C . PHE A 1 335 ? 0.226 1.995 -17.420 1.00 85.56 335 PHE A C 1
ATOM 2714 O O . PHE A 1 335 ? -0.902 1.561 -17.194 1.00 85.56 335 PHE A O 1
ATOM 2721 N N . LEU A 1 336 ? 0.986 2.535 -16.463 1.00 84.00 336 LEU A N 1
ATOM 2722 C CA . LEU A 1 336 ? 0.579 2.610 -15.058 1.00 84.00 336 LEU A CA 1
ATOM 2723 C C . LEU A 1 336 ? -0.649 3.506 -14.852 1.00 84.00 336 LEU A C 1
ATOM 2725 O O . LEU A 1 336 ? -1.564 3.119 -14.134 1.00 84.00 336 LEU A O 1
ATOM 2729 N N . LYS A 1 337 ? -0.727 4.667 -15.516 1.00 85.38 337 LYS A N 1
ATOM 2730 C CA . LYS A 1 337 ? -1.896 5.568 -15.440 1.00 85.38 337 LYS A CA 1
ATOM 2731 C C . LYS A 1 337 ? -3.176 4.928 -15.968 1.00 85.38 337 LYS A C 1
ATOM 2733 O O . LYS A 1 337 ? -4.266 5.278 -15.521 1.00 85.38 337 LYS A O 1
ATOM 2738 N N . LYS A 1 338 ? -3.058 4.019 -16.936 1.00 84.75 338 LYS A N 1
ATOM 2739 C CA . LYS A 1 338 ? -4.207 3.323 -17.514 1.00 84.75 338 LYS A CA 1
ATOM 2740 C C . LYS A 1 338 ? -4.844 2.346 -16.533 1.00 84.75 338 LYS A C 1
ATOM 2742 O O . LYS A 1 338 ? -6.058 2.150 -16.571 1.00 84.75 338 LYS A O 1
ATOM 2747 N N . TRP A 1 339 ? -4.050 1.788 -15.623 1.00 84.31 339 TRP A N 1
ATOM 2748 C CA . TRP A 1 339 ? -4.570 1.109 -14.447 1.00 84.31 339 TRP A CA 1
ATOM 2749 C C . TRP A 1 339 ? -5.173 2.160 -13.517 1.00 84.31 339 TRP A C 1
ATOM 2751 O O . TRP A 1 339 ? -4.479 2.818 -12.746 1.00 84.31 339 TRP A O 1
ATOM 2761 N N . ASN A 1 340 ? -6.491 2.345 -13.593 1.00 85.88 340 ASN A N 1
ATOM 2762 C CA . ASN A 1 340 ? -7.202 3.272 -12.718 1.00 85.88 340 ASN A CA 1
ATOM 2763 C C . ASN A 1 340 ? -7.360 2.671 -11.311 1.00 85.88 340 ASN A C 1
ATOM 2765 O O . ASN A 1 340 ? -8.449 2.293 -10.874 1.00 85.88 340 ASN A O 1
ATOM 2769 N N . ILE A 1 341 ? -6.236 2.588 -10.599 1.00 87.25 341 ILE A N 1
ATOM 2770 C CA . ILE A 1 341 ? -6.126 2.031 -9.250 1.00 87.25 341 ILE A CA 1
ATOM 2771 C C . ILE A 1 341 ? -7.044 2.796 -8.278 1.00 87.25 341 ILE A C 1
ATOM 2773 O O . ILE A 1 341 ? -7.582 2.221 -7.333 1.00 87.25 341 ILE A O 1
ATOM 2777 N N . PHE A 1 342 ? -7.283 4.090 -8.524 1.00 86.81 342 PHE A N 1
ATOM 2778 C CA . PHE A 1 342 ? -8.207 4.877 -7.712 1.00 86.81 342 PHE A CA 1
ATOM 2779 C C . PHE A 1 342 ? -9.668 4.443 -7.888 1.00 86.81 342 PHE A C 1
ATOM 2781 O O . PHE A 1 342 ? -10.357 4.269 -6.887 1.00 86.81 342 PHE A O 1
ATOM 2788 N N . ALA A 1 343 ? -10.139 4.215 -9.117 1.00 86.88 343 ALA A N 1
ATOM 2789 C CA . ALA A 1 343 ? -11.490 3.698 -9.344 1.00 86.88 343 ALA A CA 1
ATOM 2790 C C . ALA A 1 343 ? -11.669 2.287 -8.760 1.00 86.88 343 ALA A C 1
ATOM 2792 O O . ALA A 1 343 ? -12.725 1.983 -8.210 1.00 86.88 343 ALA A O 1
ATOM 2793 N N . TYR A 1 344 ? -10.626 1.450 -8.798 1.00 87.50 344 TYR A N 1
ATOM 2794 C CA . TYR A 1 344 ? -10.619 0.168 -8.087 1.00 87.50 344 TYR A CA 1
ATOM 2795 C C . TYR A 1 344 ? -10.800 0.354 -6.571 1.00 87.50 344 TYR A C 1
ATOM 2797 O O . TYR A 1 344 ? -11.668 -0.281 -5.970 1.00 87.50 344 TYR A O 1
ATOM 2805 N N . PHE A 1 345 ? -10.049 1.280 -5.961 1.00 87.38 345 PHE A N 1
ATOM 2806 C CA . PHE A 1 345 ? -10.224 1.620 -4.548 1.00 87.38 345 PHE A CA 1
ATOM 2807 C C . PHE A 1 345 ? -11.639 2.122 -4.248 1.00 87.38 345 PHE A C 1
ATOM 2809 O O . PHE A 1 345 ? -12.200 1.737 -3.234 1.00 87.38 345 PHE A O 1
ATOM 2816 N N . GLN A 1 346 ? -12.238 2.950 -5.109 1.00 88.38 346 GLN A N 1
ATOM 2817 C CA . GLN A 1 346 ? -13.600 3.454 -4.900 1.00 88.38 346 GLN A CA 1
ATOM 2818 C C . GLN A 1 346 ? -14.650 2.339 -4.888 1.00 88.38 346 GLN A C 1
ATOM 2820 O O . GLN A 1 346 ? -15.568 2.390 -4.072 1.00 88.38 346 GLN A O 1
ATOM 2825 N N . LEU A 1 347 ? -14.513 1.333 -5.757 1.00 87.25 347 LEU A N 1
ATOM 2826 C CA . LEU A 1 347 ? -15.409 0.176 -5.765 1.00 87.25 347 LEU A CA 1
ATOM 2827 C C . LEU A 1 347 ? -15.272 -0.627 -4.470 1.00 87.25 347 LEU A C 1
ATOM 2829 O O . LEU A 1 347 ? -16.262 -0.797 -3.766 1.00 87.25 347 LEU A O 1
ATOM 2833 N N . LYS A 1 348 ? -14.045 -1.010 -4.091 1.00 86.75 348 LYS A N 1
ATOM 2834 C CA . LYS A 1 348 ? -13.811 -1.743 -2.835 1.00 86.75 348 LYS A CA 1
ATOM 2835 C C . LYS A 1 348 ? -14.192 -0.914 -1.599 1.00 86.75 348 LYS A C 1
ATOM 2837 O O . LYS A 1 348 ? -14.716 -1.463 -0.639 1.00 86.75 348 LYS A O 1
ATOM 2842 N N . PHE A 1 349 ? -13.985 0.405 -1.624 1.00 87.69 349 PHE A N 1
ATOM 2843 C CA . PHE A 1 349 ? -14.436 1.311 -0.566 1.00 87.69 349 PHE A CA 1
ATOM 2844 C C . PHE A 1 349 ? -15.954 1.264 -0.422 1.00 87.69 349 PHE A C 1
ATOM 2846 O O . PHE A 1 349 ? -16.432 1.137 0.695 1.00 87.69 349 PHE A O 1
ATOM 2853 N N . ARG A 1 350 ? -16.710 1.341 -1.524 1.00 89.19 350 ARG A N 1
ATOM 2854 C CA . ARG A 1 350 ? -18.175 1.260 -1.480 1.00 89.19 350 ARG A CA 1
ATOM 2855 C C . ARG A 1 350 ? -18.646 -0.100 -0.972 1.00 89.19 350 ARG A C 1
ATOM 2857 O O . ARG A 1 350 ? -19.555 -0.135 -0.158 1.00 89.19 350 ARG A O 1
ATOM 2864 N N . ASP A 1 351 ? -18.011 -1.186 -1.400 1.00 87.31 351 ASP A N 1
ATOM 2865 C CA . ASP A 1 351 ? -18.385 -2.535 -0.967 1.00 87.31 351 ASP A CA 1
ATOM 2866 C C . ASP A 1 351 ? -18.139 -2.732 0.543 1.00 87.31 351 ASP A C 1
ATOM 2868 O O . ASP A 1 351 ? -18.977 -3.295 1.242 1.00 87.31 351 ASP A O 1
ATOM 2872 N N . ILE A 1 352 ? -17.015 -2.225 1.066 1.00 87.31 352 ILE A N 1
ATOM 2873 C CA . ILE A 1 352 ? -16.649 -2.349 2.487 1.00 87.31 352 ILE A CA 1
ATOM 2874 C C . ILE A 1 352 ? -17.419 -1.346 3.357 1.00 87.31 352 ILE A C 1
ATOM 2876 O O . ILE A 1 352 ? -18.030 -1.723 4.353 1.00 87.31 352 ILE A O 1
ATOM 2880 N N . ALA A 1 353 ? -17.361 -0.058 3.015 1.00 88.44 353 ALA A N 1
ATOM 2881 C CA . ALA A 1 353 ? -17.954 1.008 3.815 1.00 88.44 353 ALA A CA 1
ATOM 2882 C C . ALA A 1 353 ? -19.480 1.042 3.691 1.00 88.44 353 ALA A C 1
ATOM 2884 O O . ALA A 1 353 ? -20.132 1.293 4.697 1.00 88.44 353 ALA A O 1
ATOM 2885 N N . GLY A 1 354 ? -20.030 0.762 2.504 1.00 85.94 354 GLY A N 1
ATOM 2886 C CA . GLY A 1 354 ? -21.475 0.672 2.285 1.00 85.94 354 GLY A CA 1
ATOM 2887 C C . GLY A 1 354 ? -22.078 -0.508 3.039 1.00 85.94 354 GLY A C 1
ATOM 2888 O O . GLY A 1 354 ? -22.985 -0.312 3.833 1.00 85.94 354 GLY A O 1
ATOM 2889 N N . GLY A 1 355 ? -21.475 -1.700 2.930 1.00 83.56 355 GLY A N 1
ATOM 2890 C CA . GLY A 1 355 ? -21.931 -2.861 3.703 1.00 83.56 355 GLY A CA 1
ATOM 2891 C C . GLY A 1 355 ? -21.837 -2.671 5.224 1.00 83.56 355 GLY A C 1
ATOM 2892 O O . GLY A 1 355 ? -22.595 -3.285 5.966 1.00 83.56 355 GLY A O 1
ATOM 2893 N N . LEU A 1 356 ? -20.926 -1.816 5.705 1.00 86.06 356 LEU A N 1
ATOM 2894 C CA . LEU A 1 356 ? -20.877 -1.420 7.113 1.00 86.06 356 LEU A CA 1
ATOM 2895 C C . LEU A 1 356 ? -21.968 -0.397 7.465 1.00 86.06 356 LEU A C 1
ATOM 2897 O O . LEU A 1 356 ? -22.571 -0.513 8.526 1.00 86.06 356 LEU A O 1
ATOM 2901 N N . GLU A 1 357 ? -22.195 0.610 6.619 1.00 85.25 357 GLU A N 1
ATOM 2902 C CA . GLU A 1 357 ? -23.242 1.623 6.821 1.00 85.25 357 GLU A CA 1
ATOM 2903 C C . GLU A 1 357 ? -24.629 0.983 6.872 1.00 85.25 357 GLU A C 1
ATOM 2905 O O . GLU A 1 357 ? -25.360 1.251 7.819 1.00 85.25 357 GLU A O 1
ATOM 2910 N N . ASP A 1 358 ? -24.931 0.059 5.958 1.00 84.25 358 ASP A N 1
ATOM 2911 C CA . ASP A 1 358 ? -26.210 -0.656 5.919 1.00 84.25 358 ASP A CA 1
ATOM 2912 C C . ASP A 1 358 ? -26.507 -1.355 7.263 1.00 84.25 358 ASP A C 1
ATOM 2914 O O . ASP A 1 358 ? -27.602 -1.243 7.808 1.00 84.25 358 ASP A O 1
ATOM 2918 N N . VAL A 1 359 ? -25.500 -2.007 7.859 1.00 82.69 359 VAL A N 1
ATOM 2919 C CA . VAL A 1 359 ? -25.630 -2.710 9.152 1.00 82.69 359 VAL A CA 1
ATOM 2920 C C . VAL A 1 359 ? -25.679 -1.746 10.346 1.00 82.69 359 VAL A C 1
ATOM 2922 O O . VAL A 1 359 ? -26.244 -2.078 11.388 1.00 82.69 359 VAL A O 1
ATOM 2925 N N . LEU A 1 360 ? -25.064 -0.565 10.245 1.00 80.44 360 LEU A N 1
ATOM 2926 C CA . LEU A 1 360 ? -25.095 0.444 11.311 1.00 80.44 360 LEU A CA 1
ATOM 2927 C C . LEU A 1 360 ? -26.386 1.280 11.294 1.00 80.44 360 LEU A C 1
ATOM 2929 O O . LEU A 1 360 ? -26.774 1.788 12.349 1.00 80.44 360 LEU A O 1
ATOM 2933 N N . GLU A 1 361 ? -27.023 1.437 10.129 1.00 78.62 361 GLU A N 1
ATOM 2934 C CA . GLU A 1 361 ? -28.303 2.135 9.946 1.00 78.62 361 GLU A CA 1
ATOM 2935 C C . GLU A 1 361 ? -29.521 1.260 10.270 1.00 78.62 361 GLU A C 1
ATOM 2937 O O . GLU A 1 361 ? -30.575 1.789 10.644 1.00 78.62 361 GLU A O 1
ATOM 2942 N N . GLU A 1 362 ? -29.396 -0.069 10.179 1.00 74.00 362 GLU A N 1
ATOM 2943 C CA . GLU A 1 362 ? -30.427 -0.980 10.670 1.00 74.00 362 GLU A CA 1
ATOM 2944 C C . GLU A 1 362 ? -30.735 -0.703 12.151 1.00 74.00 362 GLU A C 1
ATOM 2946 O O . GLU A 1 362 ? -29.849 -0.548 12.997 1.00 74.00 362 GLU A O 1
ATOM 2951 N N . LYS A 1 363 ? -32.033 -0.619 12.481 1.00 61.03 363 LYS A N 1
ATOM 2952 C CA . LYS A 1 363 ? -32.472 -0.421 13.868 1.00 61.03 363 LYS A CA 1
ATOM 2953 C C . LYS A 1 363 ? -31.881 -1.526 14.731 1.00 61.03 363 LYS A C 1
ATOM 2955 O O . LYS A 1 363 ? -32.001 -2.700 14.393 1.00 61.03 363 LYS A O 1
ATOM 2960 N N . ILE A 1 364 ? -31.297 -1.134 15.863 1.00 62.00 364 ILE A N 1
ATOM 2961 C CA . ILE A 1 364 ? -30.679 -2.067 16.802 1.00 62.00 364 ILE A CA 1
ATOM 2962 C C . ILE A 1 364 ? -31.754 -3.040 17.294 1.00 62.00 364 ILE A C 1
ATOM 2964 O O . ILE A 1 364 ? -32.582 -2.704 18.143 1.00 62.00 364 ILE A O 1
ATOM 2968 N N . ASN A 1 365 ? -31.758 -4.244 16.731 1.00 54.41 365 ASN A N 1
ATOM 2969 C CA . ASN A 1 365 ? -32.602 -5.324 17.201 1.00 54.41 365 ASN A CA 1
ATOM 2970 C C . ASN A 1 365 ? -31.920 -5.928 18.423 1.00 54.41 365 ASN A C 1
ATOM 2972 O O . ASN A 1 365 ? -31.061 -6.798 18.306 1.00 54.41 365 ASN A O 1
ATOM 2976 N N . PHE A 1 366 ? -32.322 -5.464 19.605 1.00 54.56 366 PHE A N 1
ATOM 2977 C CA . PHE A 1 366 ? -32.054 -6.133 20.878 1.00 54.56 366 PHE A CA 1
ATOM 2978 C C . PHE A 1 366 ? -32.917 -7.404 20.963 1.00 54.56 366 PHE A C 1
ATOM 2980 O O . PHE A 1 366 ? -33.870 -7.498 21.734 1.00 54.56 366 PHE A O 1
ATOM 2987 N N . GLY A 1 367 ? -32.671 -8.340 20.048 1.00 43.38 367 GLY A N 1
ATOM 2988 C CA . GLY A 1 367 ? -33.342 -9.629 19.965 1.00 43.38 367 GLY A CA 1
ATOM 2989 C C . GLY A 1 367 ? -32.448 -10.719 20.539 1.00 43.38 367 GLY A C 1
ATOM 2990 O O . GLY A 1 367 ? -31.249 -10.723 20.292 1.00 43.38 367 GLY A O 1
ATOM 2991 N N . ASN A 1 368 ? -33.048 -11.656 21.276 1.00 43.03 368 ASN A N 1
ATOM 2992 C CA . ASN A 1 368 ? -32.417 -12.795 21.963 1.00 43.03 368 ASN A CA 1
ATOM 2993 C C . ASN A 1 368 ? -31.612 -13.767 21.073 1.00 43.03 368 ASN A C 1
ATOM 2995 O O . ASN A 1 368 ? -31.108 -14.774 21.573 1.00 43.03 368 ASN A O 1
ATOM 2999 N N . ASP A 1 369 ? -31.479 -13.488 19.782 1.00 41.56 369 ASP A N 1
ATOM 3000 C CA . ASP A 1 369 ? -30.689 -14.288 18.865 1.00 41.56 369 ASP A CA 1
ATOM 3001 C C . ASP A 1 369 ? -29.245 -13.803 18.937 1.00 41.56 369 ASP A C 1
ATOM 3003 O O . ASP A 1 369 ? -28.795 -12.972 18.148 1.00 41.56 369 ASP A O 1
ATOM 3007 N N . VAL A 1 370 ? -28.504 -14.337 19.913 1.00 45.72 370 VAL A N 1
ATOM 3008 C CA . VAL A 1 370 ? -27.044 -14.379 19.835 1.00 45.72 370 VAL A CA 1
ATOM 3009 C C . VAL A 1 370 ? -26.732 -15.112 18.533 1.00 45.72 370 VAL A C 1
ATOM 3011 O O . VAL A 1 370 ? -26.772 -16.342 18.471 1.00 45.72 370 VAL A O 1
ATOM 3014 N N . LEU A 1 371 ? -26.485 -14.361 17.464 1.00 44.00 371 LEU A N 1
ATOM 3015 C CA . LEU A 1 371 ? -25.979 -14.897 16.213 1.00 44.00 371 LEU A CA 1
ATOM 3016 C C . LEU A 1 371 ? -24.530 -15.292 16.476 1.00 44.00 371 LEU A C 1
ATOM 3018 O O . LEU A 1 371 ? -23.599 -14.565 16.147 1.00 44.00 371 LEU A O 1
ATOM 3022 N N . ILE A 1 372 ? -24.352 -16.458 17.097 1.00 45.38 372 ILE A N 1
ATOM 3023 C CA . ILE A 1 372 ? -23.076 -17.158 17.183 1.00 45.38 372 ILE A CA 1
ATOM 3024 C C . ILE A 1 372 ? -22.721 -17.544 15.746 1.00 45.38 372 ILE A C 1
ATOM 3026 O O . ILE A 1 372 ? -22.994 -18.651 15.281 1.00 45.38 372 ILE A O 1
ATOM 3030 N N . THR A 1 373 ? -22.170 -16.600 14.986 1.00 41.78 373 THR A N 1
ATOM 3031 C CA . THR A 1 373 ? -21.540 -16.896 13.706 1.00 41.78 373 THR A CA 1
ATOM 3032 C C . THR A 1 373 ? -20.361 -17.811 13.999 1.00 41.78 373 THR A C 1
ATOM 3034 O O . THR A 1 373 ? -19.500 -17.470 14.803 1.00 41.78 373 THR A O 1
ATOM 3037 N N . GLN A 1 374 ? -20.360 -18.985 13.371 1.00 44.16 374 GLN A N 1
ATOM 3038 C CA . GLN A 1 374 ? -19.622 -20.209 13.719 1.00 44.16 374 GLN A CA 1
ATOM 3039 C C . GLN A 1 374 ? -18.075 -20.112 13.806 1.00 44.16 374 GLN A C 1
ATOM 3041 O O . GLN A 1 374 ? -17.422 -21.137 13.966 1.00 44.16 374 GLN A O 1
ATOM 3046 N N . GLU A 1 375 ? -17.472 -18.918 13.758 1.00 48.91 375 GLU A N 1
ATOM 3047 C CA . GLU A 1 375 ? -16.016 -18.709 13.844 1.00 48.91 375 GLU A CA 1
ATOM 3048 C C . GLU A 1 375 ? -15.568 -17.638 14.863 1.00 48.91 375 GLU A C 1
ATOM 3050 O O . GLU A 1 375 ? -14.416 -17.667 15.299 1.00 48.91 375 GLU A O 1
ATOM 3055 N N . LEU A 1 376 ? -16.436 -16.696 15.263 1.00 56.72 376 LEU A N 1
ATOM 3056 C CA . LEU A 1 376 ? -16.125 -15.610 16.208 1.00 56.72 376 LEU A CA 1
ATOM 3057 C C . LEU A 1 376 ? -17.375 -15.273 17.040 1.00 56.72 376 LEU A C 1
ATOM 3059 O O . LEU A 1 376 ? -18.431 -14.984 16.480 1.00 56.72 376 LEU A O 1
ATOM 3063 N N . GLU A 1 377 ? -17.248 -15.292 18.369 1.00 65.00 377 GLU A N 1
ATOM 3064 C CA . GLU A 1 377 ? -18.345 -15.084 19.334 1.00 65.00 377 GLU A CA 1
ATOM 3065 C C . GLU A 1 377 ? -18.739 -13.600 19.507 1.00 65.00 377 GLU A C 1
ATOM 3067 O O . GLU A 1 377 ? -18.763 -13.087 20.627 1.00 65.00 377 GLU A O 1
ATOM 3072 N N . PHE A 1 378 ? -19.015 -12.882 18.417 1.00 72.12 378 PHE A N 1
ATOM 3073 C CA . PHE A 1 378 ? -19.624 -11.551 18.516 1.00 72.12 378 PHE A CA 1
ATOM 3074 C C . PHE A 1 378 ? -21.116 -11.672 18.832 1.00 72.12 378 PHE A C 1
ATOM 3076 O O . PHE A 1 378 ? -21.806 -12.513 18.257 1.00 72.12 378 PHE A O 1
ATOM 3083 N N . VAL A 1 379 ? -21.620 -10.824 19.727 1.00 70.69 379 VAL A N 1
ATOM 3084 C CA . VAL A 1 379 ? -23.048 -10.776 20.071 1.00 70.69 379 VAL A CA 1
ATOM 3085 C C . VAL A 1 379 ? -23.810 -9.873 19.102 1.00 70.69 379 VAL A C 1
ATOM 3087 O O . VAL A 1 379 ? -24.927 -10.198 18.703 1.00 70.69 379 VAL A O 1
ATOM 3090 N N . PHE A 1 380 ? -23.202 -8.762 18.681 1.00 73.12 380 PHE A N 1
ATOM 3091 C CA . PHE A 1 380 ? -23.803 -7.789 17.779 1.00 73.12 380 PHE A CA 1
ATOM 3092 C C . PHE A 1 380 ? -23.317 -7.952 16.332 1.00 73.12 380 PHE A C 1
ATOM 3094 O O . PHE A 1 380 ? -22.107 -7.910 16.067 1.00 73.12 380 PHE A O 1
ATOM 3101 N N . PRO A 1 381 ? -24.250 -7.995 15.359 1.00 76.38 381 PRO A N 1
ATOM 3102 C CA . PRO A 1 381 ? -23.921 -7.962 13.935 1.00 76.38 381 PRO A CA 1
ATOM 3103 C C . PRO A 1 381 ? -23.068 -6.750 13.548 1.00 76.38 381 PRO A C 1
ATOM 3105 O O . PRO A 1 381 ? -22.176 -6.868 12.712 1.00 76.38 381 PRO A O 1
ATOM 3108 N N . SER A 1 382 ? -23.282 -5.599 14.194 1.00 82.19 382 SER A N 1
ATOM 3109 C CA . SER A 1 382 ? -22.521 -4.370 13.952 1.00 82.19 382 SER A CA 1
ATOM 3110 C C . SER A 1 382 ? -21.038 -4.524 14.307 1.00 82.19 382 SER A C 1
ATOM 3112 O O . SER A 1 382 ? -20.174 -4.112 13.535 1.00 82.19 382 SER A O 1
ATOM 3114 N N . SER A 1 383 ? -20.713 -5.169 15.430 1.00 84.19 383 SER A N 1
ATOM 3115 C CA . SER A 1 383 ? -19.326 -5.413 15.850 1.00 84.19 383 SER A CA 1
ATOM 3116 C C . SER A 1 383 ? -18.640 -6.454 14.958 1.00 84.19 383 SER A C 1
ATOM 3118 O O . SER A 1 383 ? -17.490 -6.260 14.550 1.00 84.19 383 SER A O 1
ATOM 3120 N N . ALA A 1 384 ? -19.368 -7.502 14.557 1.00 82.94 384 ALA A N 1
ATOM 3121 C CA . ALA A 1 384 ? -18.892 -8.478 13.578 1.00 82.94 384 ALA A CA 1
ATOM 3122 C C . ALA A 1 384 ? -18.642 -7.843 12.196 1.00 82.94 384 ALA A C 1
ATOM 3124 O O . ALA A 1 384 ? -17.629 -8.131 11.552 1.00 82.94 384 ALA A O 1
ATOM 3125 N N . ALA A 1 385 ? -19.523 -6.942 11.750 1.00 85.19 385 ALA A N 1
ATOM 3126 C CA . ALA A 1 385 ? -19.379 -6.210 10.494 1.00 85.19 385 ALA A CA 1
ATOM 3127 C C . ALA A 1 385 ? -18.152 -5.287 10.505 1.00 85.19 385 ALA A C 1
ATOM 3129 O O . ALA A 1 385 ? -17.417 -5.252 9.519 1.00 85.19 385 ALA A O 1
ATOM 3130 N N . VAL A 1 386 ? -17.866 -4.609 11.624 1.00 88.38 386 VAL A N 1
ATOM 3131 C CA . VAL A 1 386 ? -16.636 -3.813 11.791 1.00 88.38 386 VAL A CA 1
ATOM 3132 C C . VAL A 1 386 ? -15.398 -4.692 11.657 1.00 88.38 386 VAL A C 1
ATOM 3134 O O . VAL A 1 386 ? -14.488 -4.348 10.901 1.00 88.38 386 VAL A O 1
ATOM 3137 N N . TRP A 1 387 ? -15.362 -5.842 12.337 1.00 89.31 387 TRP A N 1
ATOM 3138 C CA . TRP A 1 387 ? -14.239 -6.771 12.218 1.00 89.31 387 TRP A CA 1
ATOM 3139 C C . TRP A 1 387 ? -14.073 -7.278 10.780 1.00 89.31 387 TRP A C 1
ATOM 3141 O O . TRP A 1 387 ? -12.978 -7.212 10.222 1.00 89.31 387 TRP A O 1
ATOM 3151 N N . LYS A 1 388 ? -15.164 -7.698 10.129 1.00 86.31 388 LYS A N 1
ATOM 3152 C CA . LYS A 1 388 ? -15.153 -8.135 8.726 1.00 86.31 388 LYS A CA 1
ATOM 3153 C C . LYS A 1 388 ? -14.670 -7.031 7.782 1.00 86.31 388 LYS A C 1
ATOM 3155 O O . LYS A 1 388 ? -13.896 -7.317 6.868 1.00 86.31 388 LYS A O 1
ATOM 3160 N N . ALA A 1 389 ? -15.084 -5.784 7.998 1.00 87.19 389 ALA A N 1
ATOM 3161 C CA . ALA A 1 389 ? -14.652 -4.637 7.206 1.00 87.19 389 ALA A CA 1
ATOM 3162 C C . ALA A 1 389 ? -13.148 -4.362 7.376 1.00 87.19 389 ALA A C 1
ATOM 3164 O O . ALA A 1 389 ? -12.447 -4.168 6.384 1.00 87.19 389 ALA A O 1
ATOM 3165 N N . LEU A 1 390 ? -12.630 -4.422 8.609 1.00 88.19 390 LEU A N 1
ATOM 3166 C CA . LEU A 1 390 ? -11.195 -4.290 8.889 1.00 88.19 390 LEU A CA 1
ATOM 3167 C C . LEU A 1 390 ? -10.379 -5.412 8.243 1.00 88.19 390 LEU A C 1
ATOM 3169 O O . LEU A 1 390 ? -9.375 -5.137 7.594 1.00 88.19 390 LEU A O 1
ATOM 3173 N N . VAL A 1 391 ? -10.830 -6.661 8.363 1.00 87.56 391 VAL A N 1
ATOM 3174 C CA . VAL A 1 391 ? -10.194 -7.817 7.716 1.00 87.56 391 VAL A CA 1
ATOM 3175 C C . VAL A 1 391 ? -10.192 -7.656 6.194 1.00 87.56 391 VAL A C 1
ATOM 3177 O O . VAL A 1 391 ? -9.174 -7.886 5.548 1.00 87.56 391 VAL A O 1
ATOM 3180 N N . SER A 1 392 ? -11.300 -7.186 5.617 1.00 86.00 392 SER A N 1
ATOM 3181 C CA . SER A 1 392 ? -11.429 -6.976 4.169 1.00 86.00 392 SER A CA 1
ATOM 3182 C C . SER A 1 392 ? -10.494 -5.883 3.638 1.00 86.00 392 SER A C 1
ATOM 3184 O O . SER A 1 392 ? -10.025 -5.989 2.506 1.00 86.00 392 SER A O 1
ATOM 3186 N N . CYS A 1 393 ? -10.171 -4.861 4.441 1.00 86.12 393 CYS A N 1
ATOM 3187 C CA . CYS A 1 393 ? -9.195 -3.826 4.074 1.00 86.12 393 CYS A CA 1
ATOM 3188 C C . CYS A 1 393 ? -7.776 -4.377 3.872 1.00 86.12 393 CYS A C 1
ATOM 3190 O O . CYS A 1 393 ? -7.018 -3.813 3.084 1.00 86.12 393 CYS A O 1
ATOM 3192 N N . TRP A 1 394 ? -7.418 -5.448 4.585 1.00 86.06 394 TRP A N 1
ATOM 3193 C CA . TRP A 1 394 ? -6.066 -6.018 4.604 1.00 86.06 394 TRP A CA 1
ATOM 3194 C C . TRP A 1 394 ? -5.994 -7.438 4.031 1.00 86.06 394 TRP A C 1
ATOM 3196 O O . TRP A 1 394 ? -4.975 -8.110 4.181 1.00 86.06 394 TRP A O 1
ATOM 3206 N N . GLY A 1 395 ? -7.060 -7.889 3.365 1.00 81.50 395 GLY A N 1
ATOM 3207 C CA . GLY A 1 395 ? -7.122 -9.193 2.708 1.00 81.50 395 GLY A CA 1
ATOM 3208 C C . GLY A 1 395 ? -6.342 -9.258 1.390 1.00 81.50 395 GLY A C 1
ATOM 3209 O O . GLY A 1 395 ? -5.624 -8.330 1.006 1.00 81.50 395 GLY A O 1
ATOM 3210 N N . ASP A 1 396 ? -6.536 -10.355 0.659 1.00 75.00 396 ASP A N 1
ATOM 3211 C CA . ASP A 1 396 ? -5.771 -10.683 -0.554 1.00 75.00 396 ASP A CA 1
ATOM 3212 C C . ASP A 1 396 ? -5.906 -9.640 -1.677 1.00 75.00 396 ASP A C 1
ATOM 3214 O O . ASP A 1 396 ? -5.011 -9.483 -2.498 1.00 75.00 396 ASP A O 1
ATOM 3218 N N . PHE A 1 397 ? -6.986 -8.856 -1.680 1.00 78.62 397 PHE A N 1
ATOM 3219 C CA . PHE A 1 397 ? -7.296 -7.851 -2.704 1.00 78.62 397 PHE A CA 1
ATOM 3220 C C . PHE A 1 397 ? -6.537 -6.516 -2.558 1.00 78.62 397 PHE A C 1
ATOM 3222 O O . PHE A 1 397 ? -6.791 -5.569 -3.318 1.00 78.62 397 PHE A O 1
ATOM 3229 N N . LEU A 1 398 ? -5.655 -6.396 -1.563 1.00 81.31 398 LEU A N 1
ATOM 3230 C CA . LEU A 1 398 ? -4.897 -5.181 -1.275 1.00 81.31 398 LEU A CA 1
ATOM 3231 C C . LEU A 1 398 ? -3.826 -4.935 -2.339 1.00 81.31 398 LEU A C 1
ATOM 3233 O O . LEU A 1 398 ? -2.994 -5.789 -2.587 1.00 81.31 398 LEU A O 1
ATOM 3237 N N . LEU A 1 399 ? -3.777 -3.739 -2.921 1.00 83.25 399 LEU A N 1
ATOM 3238 C CA . LEU A 1 399 ? -2.660 -3.336 -3.781 1.00 83.25 399 LEU A CA 1
ATOM 3239 C C . LEU A 1 399 ? -1.666 -2.499 -2.974 1.00 83.25 399 LEU A C 1
ATOM 3241 O O . LEU A 1 399 ? -2.081 -1.543 -2.313 1.00 83.25 399 LEU A O 1
ATOM 3245 N N . ALA A 1 400 ? -0.364 -2.789 -3.074 1.00 83.69 400 ALA A N 1
ATOM 3246 C CA . ALA A 1 400 ? 0.679 -2.064 -2.335 1.00 83.69 400 ALA A CA 1
ATOM 3247 C C . ALA A 1 400 ? 0.591 -0.521 -2.458 1.00 83.69 400 ALA A C 1
ATOM 3249 O O . ALA A 1 400 ? 0.661 0.155 -1.429 1.00 83.69 400 ALA A O 1
ATOM 3250 N N . PRO A 1 401 ? 0.325 0.078 -3.645 1.00 84.44 401 PRO A N 1
ATOM 3251 C CA . PRO A 1 401 ? 0.170 1.534 -3.777 1.00 84.44 401 PRO A CA 1
ATOM 3252 C C . PRO A 1 401 ? -1.052 2.114 -3.043 1.00 84.44 401 PRO A C 1
ATOM 3254 O O . PRO A 1 401 ? -1.106 3.314 -2.769 1.00 84.44 401 PRO A O 1
ATOM 3257 N N . LEU A 1 402 ? -2.052 1.285 -2.732 1.00 86.31 402 LEU A N 1
ATOM 3258 C CA . LEU A 1 402 ? -3.280 1.676 -2.036 1.00 86.31 402 LEU A CA 1
ATOM 3259 C C . LEU A 1 402 ? -3.211 1.488 -0.518 1.00 86.31 402 LEU A C 1
ATOM 3261 O O . LEU A 1 402 ? -4.157 1.881 0.165 1.00 86.31 402 LEU A O 1
ATOM 3265 N N . SER A 1 403 ? -2.112 0.953 0.019 1.00 85.81 403 SER A N 1
ATOM 3266 C CA . SER A 1 403 ? -1.935 0.674 1.452 1.00 85.81 403 SER A CA 1
ATOM 3267 C C . SER A 1 403 ? -2.286 1.873 2.339 1.00 85.81 403 SER A C 1
ATOM 3269 O O . SER A 1 403 ? -3.079 1.751 3.269 1.00 85.81 403 SER A O 1
ATOM 3271 N N . HIS A 1 404 ? -1.805 3.070 1.993 1.00 87.69 404 HIS A N 1
ATOM 3272 C CA . HIS A 1 404 ? -2.111 4.311 2.713 1.00 87.69 404 HIS A CA 1
ATOM 3273 C C . HIS A 1 404 ? -3.614 4.654 2.734 1.00 87.69 404 HIS A C 1
ATOM 3275 O O . HIS A 1 404 ? -4.115 5.229 3.703 1.00 87.69 404 HIS A O 1
ATOM 3281 N N . ARG A 1 405 ? -4.364 4.303 1.679 1.00 88.50 405 ARG A N 1
ATOM 3282 C CA . ARG A 1 405 ? -5.812 4.551 1.601 1.00 88.50 405 ARG A CA 1
ATOM 3283 C C . ARG A 1 405 ? -6.603 3.537 2.413 1.00 88.50 405 ARG A C 1
ATOM 3285 O O . ARG A 1 405 ? -7.543 3.939 3.091 1.00 88.50 405 ARG A O 1
ATOM 3292 N N . PHE A 1 406 ? -6.208 2.265 2.394 1.00 89.19 406 PHE A N 1
ATOM 3293 C CA . PHE A 1 406 ? -6.809 1.229 3.242 1.00 89.19 406 PHE A CA 1
ATOM 3294 C C . PHE A 1 406 ? -6.478 1.427 4.728 1.00 89.19 406 PHE A C 1
ATOM 3296 O O . PHE A 1 406 ? -7.340 1.219 5.582 1.00 89.19 406 PHE A O 1
ATOM 3303 N N . PHE A 1 407 ? -5.294 1.955 5.044 1.00 89.81 407 PHE A N 1
ATOM 3304 C CA . PHE A 1 407 ? -4.958 2.438 6.384 1.00 89.81 407 PHE A CA 1
ATOM 3305 C C . PHE A 1 407 ? -5.923 3.537 6.837 1.00 89.81 407 PHE A C 1
ATOM 3307 O O . PHE A 1 407 ? -6.546 3.432 7.893 1.00 89.81 407 PHE A O 1
ATOM 3314 N N . LYS A 1 408 ? -6.125 4.563 5.999 1.00 90.88 408 LYS A N 1
ATOM 3315 C CA . LYS A 1 408 ? -7.101 5.623 6.281 1.00 90.88 408 LYS A CA 1
ATOM 3316 C C . LYS A 1 408 ? -8.519 5.064 6.445 1.00 90.88 408 LYS A C 1
ATOM 3318 O O . LYS A 1 408 ? -9.213 5.475 7.371 1.00 90.88 408 LYS A O 1
ATOM 3323 N N . LEU A 1 409 ? -8.940 4.137 5.583 1.00 91.00 409 LEU A N 1
ATOM 3324 C CA . LEU A 1 409 ? -10.252 3.487 5.661 1.00 91.00 409 LEU A CA 1
ATOM 3325 C C . LEU A 1 409 ? -10.428 2.727 6.981 1.00 91.00 409 LEU A C 1
ATOM 3327 O O . LEU A 1 409 ? -11.465 2.857 7.621 1.00 91.00 409 LEU A O 1
ATOM 3331 N N . SER A 1 410 ? -9.396 2.015 7.434 1.00 90.94 410 SER A N 1
ATOM 3332 C CA . SER A 1 410 ? -9.410 1.298 8.714 1.00 90.94 410 SER A CA 1
ATOM 3333 C C . SER A 1 410 ? -9.677 2.249 9.887 1.00 90.94 410 SER A C 1
ATOM 3335 O O . SER A 1 410 ? -10.542 1.989 10.720 1.00 90.94 410 SER A O 1
ATOM 3337 N N . LEU A 1 411 ? -9.016 3.411 9.913 1.00 90.00 411 LEU A N 1
ATOM 3338 C CA . LEU A 1 411 ? -9.268 4.439 10.929 1.00 90.00 411 LEU A CA 1
ATOM 3339 C C . LEU A 1 411 ? -10.667 5.062 10.809 1.00 90.00 411 LEU A C 1
ATOM 3341 O O . LEU A 1 411 ? -11.302 5.359 11.821 1.00 90.00 411 LEU A O 1
ATOM 3345 N N . GLN A 1 412 ? -11.168 5.255 9.586 1.00 90.81 412 GLN A N 1
ATOM 3346 C CA . GLN A 1 412 ? -12.522 5.764 9.350 1.00 90.81 412 GLN A CA 1
ATOM 3347 C C . GLN A 1 412 ? -13.594 4.790 9.846 1.00 90.81 412 GLN A C 1
ATOM 3349 O O . GLN A 1 412 ? -14.545 5.234 10.488 1.00 90.81 412 GLN A O 1
ATOM 3354 N N . ILE A 1 413 ? -13.421 3.486 9.611 1.00 90.31 413 ILE A N 1
ATOM 3355 C CA . ILE A 1 413 ? -14.288 2.425 10.141 1.00 90.31 413 ILE A CA 1
ATOM 3356 C C . ILE A 1 413 ? -14.339 2.514 11.671 1.00 90.31 413 ILE A C 1
ATOM 3358 O O . ILE A 1 413 ? -15.422 2.580 12.250 1.00 90.31 413 ILE A O 1
ATOM 3362 N N . MET A 1 414 ? -13.181 2.633 12.327 1.00 89.69 414 MET A N 1
ATOM 3363 C CA . MET A 1 414 ? -13.124 2.748 13.787 1.00 89.69 414 MET A CA 1
ATOM 3364 C C . MET A 1 414 ? -13.769 4.027 14.314 1.00 89.69 414 MET A C 1
ATOM 3366 O O . MET A 1 414 ? -14.475 3.990 15.321 1.00 89.69 414 MET A O 1
ATOM 3370 N N . LYS A 1 415 ? -13.579 5.164 13.635 1.00 89.56 415 LYS A N 1
ATOM 3371 C CA . LYS A 1 415 ? -14.225 6.415 14.048 1.00 89.56 415 LYS A CA 1
ATOM 3372 C C . LYS A 1 415 ? -15.744 6.354 13.883 1.00 89.56 415 LYS A C 1
ATOM 3374 O O . LYS A 1 415 ? -16.457 6.872 14.740 1.00 89.56 415 LYS A O 1
ATOM 3379 N N . ARG A 1 416 ? -16.236 5.712 12.821 1.00 89.00 416 ARG A N 1
ATOM 3380 C CA . ARG A 1 416 ? -17.672 5.480 12.607 1.00 89.00 416 ARG A CA 1
ATOM 3381 C C . ARG A 1 416 ? -18.255 4.588 13.693 1.00 89.00 416 ARG A C 1
ATOM 3383 O O . ARG A 1 416 ? -19.260 4.960 14.283 1.00 89.00 416 ARG A O 1
ATOM 3390 N N . TYR A 1 417 ? -17.577 3.493 14.026 1.00 88.88 417 TYR A N 1
ATOM 3391 C CA . TYR A 1 417 ? -17.985 2.621 15.126 1.00 88.88 417 TYR A CA 1
ATOM 3392 C C . TYR A 1 417 ? -18.002 3.355 16.477 1.00 88.88 417 TYR A C 1
ATOM 3394 O O . TYR A 1 417 ? -18.980 3.260 17.210 1.00 88.88 417 TYR A O 1
ATOM 3402 N N . SER A 1 418 ? -16.983 4.175 16.770 1.00 88.38 418 SER A N 1
ATOM 3403 C CA . SER A 1 418 ? -16.963 5.043 17.962 1.00 88.38 418 SER A CA 1
ATOM 3404 C C . SER A 1 418 ? -18.167 5.974 18.012 1.00 88.38 418 SER A C 1
ATOM 3406 O O . SER A 1 418 ? -18.838 6.049 19.033 1.00 88.38 418 SER A O 1
ATOM 3408 N N . SER A 1 419 ? -18.462 6.659 16.904 1.00 88.19 419 SER A N 1
ATOM 3409 C CA . SER A 1 419 ? -19.600 7.577 16.820 1.00 88.19 419 SER A CA 1
ATOM 3410 C C . SER A 1 419 ? -20.929 6.846 16.993 1.00 88.19 419 SER A C 1
ATOM 3412 O O . SER A 1 419 ? -21.823 7.362 17.656 1.00 88.19 419 SER A O 1
ATOM 3414 N N . TRP A 1 420 ? -21.061 5.649 16.419 1.00 87.19 420 TRP A N 1
ATOM 3415 C CA . TRP A 1 420 ? -22.243 4.810 16.583 1.00 87.19 420 TRP A CA 1
ATOM 3416 C C . TRP A 1 420 ? -22.430 4.414 18.054 1.00 87.19 420 TRP A C 1
ATOM 3418 O O . TRP A 1 420 ? -23.506 4.637 18.606 1.00 87.19 420 TRP A O 1
ATOM 3428 N N . ILE A 1 421 ? -21.379 3.974 18.755 1.00 84.31 421 ILE A N 1
ATOM 3429 C CA . ILE A 1 421 ? -21.480 3.674 20.195 1.00 84.31 421 ILE A CA 1
ATOM 3430 C C . ILE A 1 421 ? -21.782 4.930 21.020 1.00 84.31 421 ILE A C 1
ATOM 3432 O O . ILE A 1 421 ? -22.600 4.874 21.934 1.00 84.31 421 ILE A O 1
ATOM 3436 N N . GLU A 1 422 ? -21.180 6.075 20.698 1.00 85.12 422 GLU A N 1
ATOM 3437 C CA . GLU A 1 422 ? -21.500 7.353 21.346 1.00 85.12 422 GLU A CA 1
ATOM 3438 C C . GLU A 1 422 ? -22.987 7.713 21.180 1.00 85.12 422 GLU A C 1
ATOM 3440 O O . GLU A 1 422 ? -23.607 8.177 22.135 1.00 85.12 422 GLU A O 1
ATOM 3445 N N . THR A 1 423 ? -23.599 7.431 20.024 1.00 84.56 423 THR A N 1
ATOM 3446 C CA . THR A 1 423 ? -25.046 7.642 19.830 1.00 84.56 423 THR A CA 1
ATOM 3447 C C . THR A 1 423 ? -25.902 6.687 20.667 1.00 84.56 423 THR A C 1
ATOM 3449 O O . THR A 1 423 ? -26.896 7.113 21.254 1.00 84.56 423 THR A O 1
ATOM 3452 N N . ILE A 1 424 ? -25.483 5.426 20.818 1.00 78.94 424 ILE A N 1
ATOM 3453 C CA . ILE A 1 424 ? -26.130 4.444 21.708 1.00 78.94 424 ILE A CA 1
ATOM 3454 C C . ILE A 1 424 ? -26.040 4.906 23.166 1.00 78.94 424 ILE A C 1
ATOM 3456 O O . ILE A 1 424 ? -27.022 4.853 23.907 1.00 78.94 424 ILE A O 1
ATOM 3460 N N . LEU A 1 425 ? -24.874 5.416 23.567 1.00 77.94 425 LEU A N 1
ATOM 3461 C CA . LEU A 1 425 ? -24.637 6.016 24.878 1.00 77.94 425 LEU A CA 1
ATOM 3462 C C . LEU A 1 425 ? -25.387 7.347 25.074 1.00 77.94 425 LEU A C 1
ATOM 3464 O O . LEU A 1 425 ? -25.620 7.753 26.207 1.00 77.94 425 LEU A O 1
ATOM 3468 N N . GLY A 1 426 ? -25.803 8.035 24.013 1.00 77.50 426 GLY A N 1
ATOM 3469 C CA . GLY A 1 426 ? -26.711 9.181 24.117 1.00 77.50 426 GLY A CA 1
ATOM 3470 C C . GLY A 1 426 ? -28.116 8.775 24.578 1.00 77.50 426 GLY A C 1
ATOM 3471 O O . GLY A 1 426 ? -28.753 9.495 25.340 1.00 77.50 426 GLY A O 1
ATOM 3472 N N . ASN A 1 427 ? -28.564 7.575 24.200 1.00 72.94 427 ASN A N 1
ATOM 3473 C CA . ASN A 1 427 ? -29.912 7.056 24.465 1.00 72.94 427 ASN A CA 1
ATOM 3474 C C . ASN A 1 427 ? -29.996 6.181 25.729 1.00 72.94 427 ASN A C 1
ATOM 3476 O O . ASN A 1 427 ? -30.859 5.302 25.839 1.00 72.94 427 ASN A O 1
ATOM 3480 N N . LEU A 1 428 ? -29.100 6.408 26.698 1.00 64.31 428 LEU A N 1
ATOM 3481 C CA . LEU A 1 428 ? -28.910 5.547 27.871 1.00 64.31 428 LEU A CA 1
ATOM 3482 C C . LEU A 1 428 ? -30.189 5.243 28.650 1.00 64.31 428 LEU A C 1
ATOM 3484 O O . LEU A 1 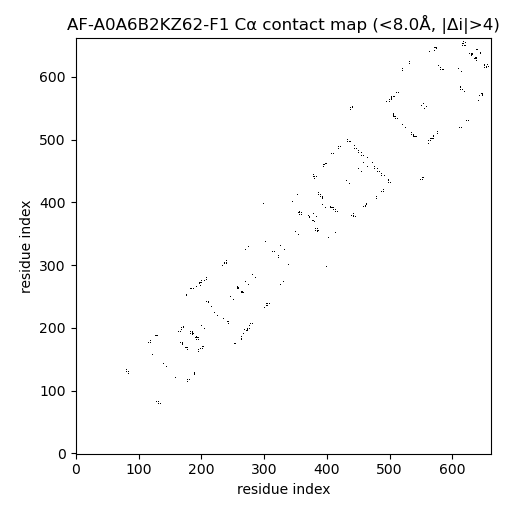428 ? -30.293 4.145 29.185 1.00 64.31 428 LEU A O 1
ATOM 3488 N N . GLU A 1 429 ? -31.156 6.150 28.715 1.00 61.56 429 GLU A N 1
ATOM 3489 C CA . GLU A 1 429 ? -32.384 5.957 29.501 1.00 61.56 429 GLU A CA 1
ATOM 3490 C C . GLU A 1 429 ? -33.260 4.798 29.000 1.00 61.56 429 GLU A C 1
ATOM 3492 O O . GLU A 1 429 ? -33.995 4.203 29.781 1.00 61.56 429 GLU A O 1
ATOM 3497 N N . THR A 1 430 ? -33.146 4.431 27.722 1.00 63.50 430 THR A N 1
ATOM 3498 C CA . THR A 1 430 ? -34.043 3.457 27.075 1.00 63.50 430 THR A CA 1
ATOM 3499 C C . THR A 1 430 ? -33.509 2.025 27.045 1.00 63.50 430 THR A C 1
ATOM 3501 O O . THR A 1 430 ? -34.279 1.085 26.870 1.00 63.50 430 THR A O 1
ATOM 3504 N N . LEU A 1 431 ? -32.199 1.840 27.235 1.00 69.38 431 LEU A N 1
ATOM 3505 C CA . LEU A 1 431 ? -31.550 0.539 27.049 1.00 69.38 431 LEU A CA 1
ATOM 3506 C C . LEU A 1 431 ? -31.518 -0.289 28.341 1.00 69.38 431 LEU A C 1
ATOM 3508 O O . LEU A 1 431 ? -31.254 0.261 29.414 1.00 69.38 431 LEU A O 1
ATOM 3512 N N . PRO A 1 432 ? -31.697 -1.614 28.298 1.00 73.75 432 PRO A N 1
ATOM 3513 C CA . PRO A 1 432 ? -31.451 -2.453 29.460 1.00 73.75 432 PRO A CA 1
ATOM 3514 C C . PRO A 1 432 ? -29.942 -2.571 29.738 1.00 73.75 432 PRO A C 1
ATOM 3516 O O . PRO A 1 432 ? -29.081 -2.304 28.898 1.00 73.75 432 PRO A O 1
ATOM 3519 N N . VAL A 1 433 ? -29.605 -2.947 30.971 1.00 74.00 433 VAL A N 1
ATOM 3520 C CA . VAL A 1 433 ? -28.211 -3.129 31.416 1.00 74.00 433 VAL A CA 1
ATOM 3521 C C . VAL A 1 433 ? -27.537 -4.316 30.706 1.00 74.00 433 VAL A C 1
ATOM 3523 O O . VAL A 1 433 ? -26.327 -4.295 30.490 1.00 74.00 433 VAL A O 1
ATOM 3526 N N . LEU A 1 434 ? -28.330 -5.315 30.308 1.00 73.75 434 LEU A N 1
ATOM 3527 C CA . LEU A 1 434 ? -27.889 -6.516 29.598 1.00 73.75 434 LEU A CA 1
ATOM 3528 C C . LEU A 1 434 ? -27.252 -6.175 28.237 1.00 73.75 434 LEU A C 1
ATOM 3530 O O . LEU A 1 434 ? -26.172 -6.653 27.917 1.00 73.75 434 LEU A O 1
ATOM 3534 N N . ASP A 1 435 ? -27.870 -5.284 27.467 1.00 74.56 435 ASP A N 1
ATOM 3535 C CA . ASP A 1 435 ? -27.401 -4.982 26.111 1.00 74.56 435 ASP A CA 1
ATOM 3536 C C . ASP A 1 435 ? -26.095 -4.185 26.125 1.00 74.56 435 ASP A C 1
ATOM 3538 O O . ASP A 1 435 ? -25.189 -4.433 25.333 1.00 74.56 435 ASP A O 1
ATOM 3542 N N . LEU A 1 436 ? -25.941 -3.276 27.093 1.00 77.25 436 LEU A N 1
ATOM 3543 C CA . LEU A 1 436 ? -24.706 -2.508 27.266 1.00 77.25 436 LEU A CA 1
ATOM 3544 C C . LEU A 1 436 ? -23.507 -3.389 27.639 1.00 77.25 436 LEU A C 1
ATOM 3546 O O . LEU A 1 436 ? -22.381 -3.077 27.253 1.00 77.25 436 LEU A O 1
ATOM 3550 N N . THR A 1 437 ? -23.722 -4.478 28.383 1.00 78.12 437 THR A N 1
ATOM 3551 C CA . THR A 1 437 ? -22.632 -5.403 28.725 1.00 78.12 437 THR A CA 1
ATOM 3552 C C . THR A 1 437 ? -22.240 -6.295 27.560 1.00 78.12 437 THR A C 1
ATOM 3554 O O . THR A 1 437 ? -21.057 -6.593 27.412 1.00 78.12 437 THR A O 1
ATOM 3557 N N . TYR A 1 438 ? -23.187 -6.666 26.699 1.00 78.69 438 TYR A N 1
ATOM 3558 C CA . TYR A 1 438 ? -22.870 -7.351 25.451 1.00 78.69 438 TYR A CA 1
ATOM 3559 C C . TYR A 1 438 ? -22.061 -6.456 24.505 1.00 78.69 438 TYR A C 1
ATOM 3561 O O . TYR A 1 438 ? -21.035 -6.899 23.995 1.00 78.69 438 TYR A O 1
ATOM 3569 N N . VAL A 1 439 ? -22.431 -5.175 24.352 1.00 81.06 439 VAL A N 1
ATOM 3570 C CA . VAL A 1 439 ? -21.641 -4.225 23.543 1.00 81.06 439 VAL A CA 1
ATOM 3571 C C . VAL A 1 439 ? -20.242 -4.055 24.138 1.00 81.06 439 VAL A C 1
ATOM 3573 O O . VAL A 1 439 ? -19.254 -4.036 23.410 1.00 81.06 439 VAL A O 1
ATOM 3576 N N . TYR A 1 440 ? -20.136 -3.969 25.467 1.00 83.31 440 TYR A N 1
ATOM 3577 C CA . TYR A 1 440 ? -18.846 -3.911 26.153 1.00 83.31 440 TYR A CA 1
ATOM 3578 C C . TYR A 1 440 ? -17.976 -5.137 25.847 1.00 83.31 440 TYR A C 1
ATOM 3580 O O . TYR A 1 440 ? -16.817 -4.971 25.469 1.00 83.31 440 TYR A O 1
ATOM 3588 N N . ARG A 1 441 ? -18.534 -6.352 25.936 1.00 82.38 441 ARG A N 1
ATOM 3589 C CA . ARG A 1 441 ? -17.821 -7.594 25.601 1.00 82.38 441 ARG A CA 1
ATOM 3590 C C . ARG A 1 441 ? -17.322 -7.589 24.159 1.00 82.38 441 ARG A C 1
ATOM 3592 O O . ARG A 1 441 ? -16.161 -7.911 23.925 1.00 82.38 441 ARG A O 1
ATOM 3599 N N . ASP A 1 442 ? -18.167 -7.203 23.209 1.00 83.81 442 ASP A N 1
ATOM 3600 C CA . ASP A 1 442 ? -17.795 -7.170 21.794 1.00 83.81 442 ASP A CA 1
ATOM 3601 C C . ASP A 1 442 ? -16.682 -6.154 21.516 1.00 83.81 442 ASP A C 1
ATOM 3603 O O . ASP A 1 442 ? -15.780 -6.426 20.725 1.00 83.81 442 ASP A O 1
ATOM 3607 N N . VAL A 1 443 ? -16.695 -5.001 22.194 1.00 86.12 443 VAL A N 1
ATOM 3608 C CA . VAL A 1 443 ? -15.615 -4.002 22.124 1.00 86.12 443 VAL A CA 1
ATOM 3609 C C . VAL A 1 443 ? -14.301 -4.561 22.675 1.00 86.12 443 VAL A C 1
ATOM 3611 O O . VAL A 1 443 ? -13.255 -4.339 22.065 1.00 86.12 443 VAL A O 1
ATOM 3614 N N . GLU A 1 444 ? -14.333 -5.305 23.784 1.00 83.88 444 GLU A N 1
ATOM 3615 C CA . GLU A 1 444 ? -13.133 -5.955 24.331 1.00 83.88 444 GLU A CA 1
ATOM 3616 C C . GLU A 1 444 ? -12.605 -7.057 23.411 1.00 83.88 444 GLU A C 1
ATOM 3618 O O . GLU A 1 444 ? -11.404 -7.127 23.153 1.00 83.88 444 GLU A O 1
ATOM 3623 N N . LEU A 1 445 ? -13.493 -7.886 22.861 1.00 83.38 445 LEU A N 1
ATOM 3624 C CA . LEU A 1 445 ? -13.120 -8.930 21.911 1.00 83.38 445 LEU A CA 1
ATOM 3625 C C . LEU A 1 445 ? -12.492 -8.318 20.653 1.00 83.38 445 LEU A C 1
ATOM 3627 O O . LEU A 1 445 ? -11.450 -8.777 20.187 1.00 83.38 445 LEU A O 1
ATOM 3631 N N . LEU A 1 446 ? -13.074 -7.233 20.141 1.00 86.31 446 LEU A N 1
ATOM 3632 C CA . LEU A 1 446 ? -12.550 -6.498 18.995 1.00 86.31 446 LEU A CA 1
ATOM 3633 C C . LEU A 1 446 ? -11.175 -5.885 19.299 1.00 86.31 446 LEU A C 1
ATOM 3635 O O . LEU A 1 446 ? -10.294 -5.932 18.442 1.00 86.31 446 LEU A O 1
ATOM 3639 N N . GLN A 1 447 ? -10.950 -5.383 20.517 1.00 87.56 447 GLN A N 1
ATOM 3640 C CA . GLN A 1 447 ? -9.630 -4.914 20.946 1.00 87.56 447 GLN A CA 1
ATOM 3641 C C . GLN A 1 447 ? -8.589 -6.043 20.896 1.00 87.56 447 GLN A C 1
ATOM 3643 O O . GLN A 1 447 ? -7.537 -5.870 20.282 1.00 87.56 447 GLN A O 1
ATOM 3648 N N . VAL A 1 448 ? -8.896 -7.212 21.465 1.00 86.69 448 VAL A N 1
ATOM 3649 C CA . VAL A 1 448 ? -7.982 -8.368 21.459 1.00 86.69 448 VAL A CA 1
ATOM 3650 C C . VAL A 1 448 ? -7.671 -8.823 20.032 1.00 86.69 448 VAL A C 1
ATOM 3652 O O . VAL A 1 448 ? -6.513 -9.088 19.700 1.00 86.69 448 VAL A O 1
ATOM 3655 N N . LEU A 1 449 ? -8.676 -8.883 19.155 1.00 85.75 449 LEU A N 1
ATOM 3656 C CA . LEU A 1 449 ? -8.486 -9.268 17.754 1.00 85.75 449 LEU A CA 1
ATOM 3657 C C . LEU A 1 449 ? -7.634 -8.258 16.971 1.00 85.75 449 LEU A C 1
ATOM 3659 O O . LEU A 1 449 ? -6.812 -8.661 16.145 1.00 85.75 449 LEU A O 1
ATOM 3663 N N . ILE A 1 450 ? -7.788 -6.960 17.238 1.00 86.56 450 ILE A N 1
ATOM 3664 C CA . ILE A 1 450 ? -6.966 -5.913 16.621 1.00 86.56 450 ILE A CA 1
ATOM 3665 C C . ILE A 1 450 ? -5.515 -5.971 17.104 1.00 86.56 450 ILE A C 1
ATOM 3667 O O . ILE A 1 450 ? -4.617 -5.718 16.309 1.00 86.56 450 ILE A O 1
ATOM 3671 N N . GLU A 1 451 ? -5.259 -6.312 18.365 1.00 86.25 451 GLU A N 1
ATOM 3672 C CA . GLU A 1 451 ? -3.891 -6.408 18.894 1.00 86.25 451 GLU A CA 1
ATOM 3673 C C . GLU A 1 451 ? -3.162 -7.667 18.410 1.00 86.25 451 GLU A C 1
ATOM 3675 O O . GLU A 1 451 ? -1.951 -7.642 18.200 1.00 86.25 451 GLU A O 1
ATOM 3680 N N . THR A 1 452 ? -3.889 -8.768 18.203 1.00 85.69 452 THR A N 1
ATOM 3681 C CA . THR A 1 452 ? -3.285 -10.079 17.917 1.00 85.69 452 THR A CA 1
ATOM 3682 C C . THR A 1 452 ? -3.355 -10.472 16.445 1.00 85.69 452 THR A C 1
ATOM 3684 O O . THR A 1 452 ? -2.339 -10.825 15.847 1.00 85.69 452 THR A O 1
ATOM 3687 N N . ARG A 1 453 ? -4.541 -10.405 15.834 1.00 83.94 453 ARG A N 1
ATOM 3688 C CA . ARG A 1 453 ? -4.817 -10.993 14.516 1.00 83.94 453 ARG A CA 1
ATOM 3689 C C . ARG A 1 453 ? -4.603 -10.004 13.376 1.00 83.94 453 ARG A C 1
ATOM 3691 O O . ARG A 1 453 ? -4.078 -10.391 12.337 1.00 83.94 453 ARG A O 1
ATOM 3698 N N . LEU A 1 454 ? -4.943 -8.728 13.565 1.00 84.94 454 LEU A N 1
ATOM 3699 C CA . LEU A 1 454 ? -4.750 -7.703 12.531 1.00 84.94 454 LEU A CA 1
ATOM 3700 C C . LEU A 1 454 ? -3.265 -7.528 12.126 1.00 84.94 454 LEU A C 1
ATOM 3702 O O . LEU A 1 454 ? -2.994 -7.528 10.925 1.00 84.94 454 LEU A O 1
ATOM 3706 N N . PRO A 1 455 ? -2.283 -7.469 13.054 1.00 86.19 455 PRO A N 1
ATOM 3707 C CA . PRO A 1 455 ? -0.866 -7.353 12.701 1.00 86.19 455 PRO A CA 1
ATOM 3708 C C . PRO A 1 455 ? -0.354 -8.563 11.924 1.00 86.19 455 PRO A C 1
ATOM 3710 O O . PRO A 1 455 ? 0.398 -8.399 10.967 1.00 86.19 455 PRO A O 1
ATOM 3713 N N . GLN A 1 456 ? -0.792 -9.767 12.311 1.00 84.50 456 GLN A N 1
ATOM 3714 C CA . GLN A 1 456 ? -0.436 -11.016 11.635 1.00 84.50 456 GLN A CA 1
ATOM 3715 C C . GLN A 1 456 ? -0.970 -11.052 10.201 1.00 84.50 456 GLN A C 1
ATOM 3717 O O . GLN A 1 456 ? -0.260 -11.464 9.292 1.00 84.50 456 GLN A O 1
ATOM 3722 N N . MET A 1 457 ? -2.198 -10.580 9.977 1.00 81.94 457 MET A N 1
ATOM 3723 C CA . MET A 1 457 ? -2.770 -10.517 8.631 1.00 81.94 457 MET A CA 1
ATOM 3724 C C . MET A 1 457 ? -2.038 -9.520 7.732 1.00 81.94 457 MET A C 1
ATOM 3726 O O . MET A 1 457 ? -1.783 -9.817 6.568 1.00 81.94 457 MET A O 1
ATOM 3730 N N . ILE A 1 458 ? -1.676 -8.350 8.267 1.00 83.12 458 ILE A N 1
ATOM 3731 C CA . ILE A 1 458 ? -0.949 -7.337 7.494 1.00 83.12 458 ILE A CA 1
ATOM 3732 C C . ILE A 1 458 ? 0.453 -7.846 7.143 1.00 83.12 458 ILE A C 1
ATOM 3734 O O . ILE A 1 458 ? 0.880 -7.693 6.002 1.00 83.12 458 ILE A O 1
ATOM 3738 N N . SER A 1 459 ? 1.157 -8.483 8.084 1.00 80.75 459 SER A N 1
ATOM 3739 C CA . SER A 1 459 ? 2.514 -8.984 7.842 1.00 80.75 459 SER A CA 1
ATOM 3740 C C . SER A 1 459 ? 2.569 -10.183 6.892 1.00 80.75 459 SER A C 1
ATOM 3742 O O . SER A 1 459 ? 3.547 -10.329 6.168 1.00 80.75 459 SER A O 1
ATOM 3744 N N . GLN A 1 460 ? 1.527 -11.018 6.852 1.00 81.88 460 GLN A N 1
ATOM 3745 C CA . GLN A 1 460 ? 1.436 -12.174 5.948 1.00 81.88 460 GLN A CA 1
ATOM 3746 C C . GLN A 1 460 ? 0.989 -11.810 4.523 1.00 81.88 460 GLN A C 1
ATOM 3748 O O . GLN A 1 460 ? 1.016 -12.659 3.630 1.00 81.88 460 GLN A O 1
ATOM 3753 N N . ASN A 1 461 ? 0.557 -10.571 4.284 1.00 81.88 461 ASN A N 1
ATOM 3754 C CA . ASN A 1 461 ? 0.062 -10.165 2.978 1.00 81.88 461 ASN A CA 1
ATOM 3755 C C . ASN A 1 461 ? 1.228 -9.928 2.002 1.00 81.88 461 ASN A C 1
ATOM 3757 O O . ASN A 1 461 ? 2.030 -9.012 2.187 1.00 81.88 461 ASN A O 1
ATOM 3761 N N . LYS A 1 462 ? 1.271 -10.703 0.909 1.00 76.69 462 LYS A N 1
ATOM 3762 C CA . LYS A 1 462 ? 2.308 -10.639 -0.144 1.00 76.69 462 LYS A CA 1
ATOM 3763 C C . LYS A 1 462 ? 2.543 -9.229 -0.690 1.00 76.69 462 LYS A C 1
ATOM 3765 O O . LYS A 1 462 ? 3.637 -8.887 -1.119 1.00 76.69 462 LYS A O 1
ATOM 3770 N N . GLN A 1 463 ? 1.517 -8.383 -0.685 1.00 77.75 463 GLN A N 1
ATOM 3771 C CA . GLN A 1 463 ? 1.601 -7.022 -1.218 1.00 77.75 463 GLN A CA 1
ATOM 3772 C C . GLN A 1 463 ? 2.350 -6.070 -0.278 1.00 77.75 463 GLN A C 1
ATOM 3774 O O . GLN A 1 463 ? 2.820 -5.023 -0.717 1.00 77.75 463 GLN A O 1
ATOM 3779 N N . MET A 1 464 ? 2.503 -6.431 0.998 1.00 75.88 464 MET A N 1
ATOM 3780 C CA . MET A 1 464 ? 3.324 -5.689 1.957 1.00 75.88 464 MET A CA 1
ATOM 3781 C C . MET A 1 464 ? 4.816 -6.021 1.831 1.00 75.88 464 MET A C 1
ATOM 3783 O O . MET A 1 464 ? 5.631 -5.183 2.202 1.00 75.88 464 MET A O 1
ATOM 3787 N N . GLU A 1 465 ? 5.192 -7.154 1.222 1.00 74.88 465 GLU A N 1
ATOM 3788 C CA . GLU A 1 465 ? 6.598 -7.481 0.906 1.00 74.88 465 GLU A CA 1
ATOM 3789 C C . GLU A 1 465 ? 7.210 -6.514 -0.123 1.00 74.88 465 GLU A C 1
ATOM 3791 O O . GLU A 1 465 ? 8.420 -6.304 -0.149 1.00 74.88 465 GLU A O 1
ATOM 3796 N N . LEU A 1 466 ? 6.371 -5.893 -0.961 1.00 75.00 466 LEU A N 1
ATOM 3797 C CA . LEU A 1 466 ? 6.783 -4.882 -1.943 1.00 75.00 466 LEU A CA 1
ATOM 3798 C C . LEU A 1 466 ? 7.147 -3.533 -1.294 1.00 75.00 466 LEU A C 1
ATOM 3800 O O . LEU A 1 466 ? 7.719 -2.665 -1.956 1.00 75.00 466 LEU A O 1
ATOM 3804 N N . LEU A 1 467 ? 6.781 -3.325 -0.027 1.00 78.00 467 LEU A N 1
ATOM 3805 C CA . LEU A 1 467 ? 7.080 -2.119 0.742 1.00 78.00 467 LEU A CA 1
ATOM 3806 C C . LEU A 1 467 ? 8.288 -2.364 1.654 1.00 78.00 467 LEU A C 1
ATOM 3808 O O . LEU A 1 467 ? 8.619 -3.497 1.993 1.00 78.00 467 LEU A O 1
ATOM 3812 N N . SER A 1 468 ? 8.964 -1.294 2.079 1.00 81.19 468 SER A N 1
ATOM 3813 C CA . SER A 1 468 ? 10.081 -1.448 3.012 1.00 81.19 468 SER A CA 1
ATOM 3814 C C . SER A 1 468 ? 9.590 -1.973 4.376 1.00 81.19 468 SER A C 1
ATOM 3816 O O . SER A 1 468 ? 8.599 -1.452 4.903 1.00 81.19 468 SER A O 1
ATOM 3818 N N . PRO A 1 469 ? 10.296 -2.940 5.000 1.00 80.06 469 PRO A N 1
ATOM 3819 C CA . PRO A 1 469 ? 9.866 -3.552 6.262 1.00 80.06 469 PRO A CA 1
ATOM 3820 C C . PRO A 1 469 ? 9.619 -2.533 7.382 1.00 80.06 469 PRO A C 1
ATOM 3822 O O . PRO A 1 469 ? 8.629 -2.619 8.101 1.00 80.06 469 PRO A O 1
ATOM 3825 N N . SER A 1 470 ? 10.462 -1.498 7.466 1.00 81.81 470 SER A N 1
ATOM 3826 C CA . SER A 1 470 ? 10.329 -0.424 8.458 1.00 81.81 470 SER A CA 1
ATOM 3827 C C . SER A 1 470 ? 9.054 0.408 8.290 1.00 81.81 470 SER A C 1
ATOM 3829 O O . SER A 1 470 ? 8.459 0.855 9.274 1.00 81.81 470 SER A O 1
ATOM 3831 N N . VAL A 1 471 ? 8.598 0.613 7.051 1.00 83.62 471 VAL A N 1
ATOM 3832 C CA . VAL A 1 471 ? 7.349 1.335 6.779 1.00 83.62 471 VAL A CA 1
ATOM 3833 C C . VAL A 1 471 ? 6.159 0.472 7.180 1.00 83.62 471 VAL A C 1
ATOM 3835 O O . VAL A 1 471 ? 5.259 0.976 7.846 1.00 83.62 471 VAL A O 1
ATOM 3838 N N . VAL A 1 472 ? 6.180 -0.825 6.871 1.00 83.75 472 VAL A N 1
ATOM 3839 C CA . VAL A 1 472 ? 5.110 -1.758 7.256 1.00 83.75 472 VAL A CA 1
ATOM 3840 C C . VAL A 1 472 ? 4.988 -1.859 8.779 1.00 83.75 472 VAL A C 1
ATOM 3842 O O . VAL A 1 472 ? 3.891 -1.692 9.310 1.00 83.75 472 VAL A O 1
ATOM 3845 N N . GLU A 1 473 ? 6.098 -2.029 9.501 1.00 84.81 473 GLU A N 1
ATOM 3846 C CA . GLU A 1 473 ? 6.097 -2.074 10.971 1.00 84.81 473 GLU A CA 1
ATOM 3847 C C . GLU A 1 473 ? 5.555 -0.783 11.592 1.00 84.81 473 GLU A C 1
ATOM 3849 O O . GLU A 1 473 ? 4.711 -0.826 12.492 1.00 84.81 473 GLU A O 1
ATOM 3854 N N . SER A 1 474 ? 5.987 0.379 11.088 1.00 86.06 474 SER A N 1
ATOM 3855 C CA . SER A 1 474 ? 5.492 1.669 11.583 1.00 86.06 474 SER A CA 1
ATOM 3856 C C . SER A 1 474 ? 4.002 1.877 11.291 1.00 86.06 474 SER A C 1
ATOM 3858 O O . SER A 1 474 ? 3.277 2.376 12.154 1.00 86.06 474 SER A O 1
ATOM 3860 N N . MET A 1 475 ? 3.514 1.440 10.123 1.00 85.06 475 MET A N 1
ATOM 3861 C CA . MET A 1 475 ? 2.093 1.474 9.774 1.00 85.06 475 MET A CA 1
ATOM 3862 C C . MET A 1 475 ? 1.267 0.565 10.684 1.00 85.06 475 MET A C 1
ATOM 3864 O O . MET A 1 475 ? 0.242 1.009 11.194 1.00 85.06 475 MET A O 1
ATOM 3868 N N . ILE A 1 476 ? 1.709 -0.673 10.930 1.00 86.81 476 ILE A N 1
ATOM 3869 C CA . ILE A 1 476 ? 1.019 -1.616 11.824 1.00 86.81 476 ILE A CA 1
ATOM 3870 C C . ILE A 1 476 ? 0.960 -1.050 13.243 1.00 86.81 476 ILE A C 1
ATOM 3872 O O . ILE A 1 476 ? -0.121 -0.948 13.819 1.00 86.81 476 ILE A O 1
ATOM 3876 N N . SER A 1 477 ? 2.106 -0.634 13.787 1.00 87.31 477 SER A N 1
ATOM 3877 C CA . SER A 1 477 ? 2.197 -0.075 15.139 1.00 87.31 477 SER A CA 1
ATOM 3878 C C . SER A 1 477 ? 1.306 1.160 15.297 1.00 87.31 477 SER A C 1
ATOM 3880 O O . SER A 1 477 ? 0.541 1.267 16.256 1.00 87.31 477 SER A O 1
ATOM 3882 N N . SER A 1 478 ? 1.323 2.062 14.308 1.00 88.69 478 SER A N 1
ATOM 3883 C CA . SER A 1 478 ? 0.471 3.251 14.300 1.00 88.69 478 SER A CA 1
ATOM 3884 C C . SER A 1 478 ? -1.017 2.905 14.213 1.00 88.69 478 SER A C 1
ATOM 3886 O O . SER A 1 478 ? -1.807 3.479 14.966 1.00 88.69 478 SER A O 1
ATOM 3888 N N . LEU A 1 479 ? -1.398 1.959 13.344 1.00 87.88 479 LEU A N 1
ATOM 3889 C CA . LEU A 1 479 ? -2.785 1.520 13.191 1.00 87.88 479 LEU A CA 1
ATOM 3890 C C . LEU A 1 479 ? -3.306 0.973 14.517 1.00 87.88 479 LEU A C 1
ATOM 3892 O O . LEU A 1 479 ? -4.269 1.517 15.051 1.00 87.88 479 LEU A O 1
ATOM 3896 N N . VAL A 1 480 ? -2.623 -0.035 15.070 1.00 89.38 480 VAL A N 1
ATOM 3897 C CA . VAL A 1 480 ? -3.004 -0.704 16.321 1.00 89.38 480 VAL A CA 1
ATOM 3898 C C . VAL A 1 480 ? -3.090 0.303 17.463 1.00 89.38 480 VAL A C 1
ATOM 3900 O O . VAL A 1 480 ? -4.101 0.354 18.160 1.00 89.38 480 VAL A O 1
ATOM 3903 N N . ALA A 1 481 ? -2.088 1.173 17.624 1.00 89.50 481 ALA A N 1
ATOM 3904 C CA . ALA A 1 481 ? -2.094 2.174 18.686 1.00 89.50 481 ALA A CA 1
ATOM 3905 C C . ALA A 1 481 ? -3.300 3.129 18.587 1.00 89.50 481 ALA A C 1
ATOM 3907 O O . ALA A 1 481 ? -3.947 3.420 19.595 1.00 89.50 481 ALA A O 1
ATOM 3908 N N . MET A 1 482 ? -3.635 3.610 17.384 1.00 88.75 482 MET A N 1
ATOM 3909 C CA . MET A 1 482 ? -4.769 4.518 17.171 1.00 88.75 482 MET A CA 1
ATOM 3910 C C . MET A 1 482 ? -6.120 3.822 17.382 1.00 88.75 482 MET A C 1
ATOM 3912 O O . MET A 1 482 ? -7.010 4.377 18.036 1.00 88.75 482 MET A O 1
ATOM 3916 N N . THR A 1 483 ? -6.286 2.608 16.856 1.00 87.56 483 THR A N 1
ATOM 3917 C CA . THR A 1 483 ? -7.529 1.840 16.987 1.00 87.56 483 THR A CA 1
ATOM 3918 C C . THR A 1 483 ? -7.761 1.386 18.425 1.00 87.56 483 THR A C 1
ATOM 3920 O O . THR A 1 483 ? -8.860 1.586 18.943 1.00 87.56 483 THR A O 1
ATOM 3923 N N . CYS A 1 484 ? -6.731 0.886 19.115 1.00 87.56 484 CYS A N 1
ATOM 3924 C CA . CYS A 1 484 ? -6.832 0.481 20.519 1.00 87.56 484 CYS A CA 1
ATOM 3925 C C . CYS A 1 484 ? -7.105 1.676 21.429 1.00 87.56 484 CYS A C 1
ATOM 3927 O O . CYS A 1 484 ? -7.980 1.594 22.284 1.00 87.56 484 CYS A O 1
ATOM 3929 N N . LYS A 1 485 ? -6.457 2.829 21.210 1.00 89.19 485 LYS A N 1
ATOM 3930 C CA . LYS A 1 485 ? -6.762 4.051 21.976 1.00 89.19 485 LYS A CA 1
ATOM 3931 C C . LYS A 1 485 ? -8.238 4.444 21.864 1.00 89.19 485 LYS A C 1
ATOM 3933 O O . LYS A 1 485 ? -8.848 4.833 22.857 1.00 89.19 485 LYS A O 1
ATOM 3938 N N . THR A 1 486 ? -8.805 4.333 20.663 1.00 87.06 486 THR A N 1
ATOM 3939 C CA . THR A 1 486 ? -10.223 4.633 20.419 1.00 87.06 486 THR A CA 1
ATOM 3940 C C . THR A 1 486 ? -11.121 3.637 21.160 1.00 87.06 486 THR A C 1
ATOM 3942 O O . THR A 1 486 ? -12.031 4.048 21.875 1.00 87.06 486 THR A O 1
ATOM 3945 N N . LEU A 1 487 ? -10.821 2.337 21.076 1.00 87.56 487 LEU A N 1
ATOM 3946 C CA . LEU A 1 487 ? -11.584 1.284 21.756 1.00 87.56 487 LEU A CA 1
ATOM 3947 C C . LEU A 1 487 ? -11.500 1.356 23.278 1.00 87.56 487 LEU A C 1
ATOM 3949 O O . LEU A 1 487 ? -12.514 1.171 23.942 1.00 87.56 487 LEU A O 1
ATOM 3953 N N . VAL A 1 488 ? -10.338 1.688 23.837 1.00 87.56 488 VAL A N 1
ATOM 3954 C CA . VAL A 1 488 ? -10.175 1.890 25.282 1.00 87.56 488 VAL A CA 1
ATOM 3955 C C . VAL A 1 488 ? -11.056 3.046 25.764 1.00 87.56 488 VAL A C 1
ATOM 3957 O O . VAL A 1 488 ? -11.724 2.914 26.787 1.00 87.56 488 VAL A O 1
ATOM 3960 N N . GLY A 1 489 ? -11.132 4.152 25.014 1.00 87.31 489 GLY A N 1
ATOM 3961 C CA . GLY A 1 489 ? -12.030 5.268 25.341 1.00 87.31 489 GLY A CA 1
ATOM 3962 C C . GLY A 1 489 ? -13.515 4.881 25.299 1.00 87.31 489 GLY A C 1
ATOM 3963 O O . GLY A 1 489 ? -14.289 5.247 26.190 1.00 87.31 489 GLY A O 1
ATOM 3964 N N . ILE A 1 490 ? -13.909 4.083 24.303 1.00 87.00 490 ILE A N 1
ATOM 3965 C CA . ILE A 1 490 ? -15.267 3.534 24.178 1.00 87.00 490 ILE A CA 1
ATOM 3966 C C . ILE A 1 490 ? -15.580 2.579 25.340 1.00 87.00 490 ILE A C 1
ATOM 3968 O O . ILE A 1 490 ? -16.619 2.712 25.986 1.00 87.00 490 ILE A O 1
ATOM 3972 N N . SER A 1 491 ? -14.670 1.651 25.642 1.00 86.38 491 SER A N 1
ATOM 3973 C CA . SER A 1 491 ? -14.781 0.676 26.733 1.00 86.38 491 SER A CA 1
ATOM 3974 C C . SER A 1 491 ? -14.941 1.368 28.091 1.00 86.38 491 SER A C 1
ATOM 3976 O O . SER A 1 491 ? -15.835 1.020 28.863 1.00 86.38 491 SER A O 1
ATOM 3978 N N . GLN A 1 492 ? -14.168 2.427 28.357 1.00 87.62 492 GLN A N 1
ATOM 3979 C CA . GLN A 1 492 ? -14.313 3.249 29.566 1.00 87.62 492 GLN A CA 1
ATOM 3980 C C . GLN A 1 492 ? -15.680 3.942 29.643 1.00 87.62 492 GLN A C 1
ATOM 3982 O O . GLN A 1 492 ? -16.298 3.975 30.710 1.00 87.62 492 GLN A O 1
ATOM 3987 N N . SER A 1 493 ? -16.180 4.457 28.520 1.00 86.25 493 SER A N 1
ATOM 3988 C CA . SER A 1 493 ? -17.485 5.128 28.456 1.00 86.25 493 SER A CA 1
ATOM 3989 C C . SER A 1 493 ? -18.646 4.150 28.679 1.00 86.25 493 SER A C 1
ATOM 3991 O O . SER A 1 493 ? -19.551 4.438 29.466 1.00 86.25 493 SER A O 1
ATOM 3993 N N . LEU A 1 494 ? -18.587 2.961 28.068 1.00 84.94 494 LEU A N 1
ATOM 3994 C CA . LEU A 1 494 ? -19.539 1.863 28.279 1.00 84.94 494 LEU A CA 1
ATOM 3995 C C . LEU A 1 494 ? -19.509 1.359 29.725 1.00 84.94 494 LEU A C 1
ATOM 3997 O O . LEU A 1 494 ? -20.555 1.238 30.360 1.00 84.94 494 LEU A O 1
ATOM 4001 N N . SER A 1 495 ? -18.313 1.145 30.277 1.00 85.69 495 SER A N 1
ATOM 4002 C CA . SER A 1 495 ? -18.116 0.789 31.684 1.00 85.69 495 SER A CA 1
ATOM 4003 C C . SER A 1 495 ? -18.776 1.813 32.610 1.00 85.69 495 SER A C 1
ATOM 4005 O O . SER A 1 495 ? -19.537 1.449 33.506 1.00 85.69 495 SER A O 1
ATOM 4007 N N . GLY A 1 496 ? -18.531 3.107 32.387 1.00 84.88 496 GLY A N 1
ATOM 4008 C CA . GLY A 1 496 ? -19.144 4.180 33.171 1.00 84.88 496 GLY A CA 1
ATOM 4009 C C . GLY A 1 496 ? -20.671 4.206 33.057 1.00 84.88 496 GLY A C 1
ATOM 4010 O O . GLY A 1 496 ? -21.359 4.426 34.052 1.00 84.88 496 GLY A O 1
ATOM 4011 N N . ALA A 1 497 ? -21.221 3.940 31.872 1.00 84.38 497 ALA A N 1
ATOM 4012 C CA . ALA A 1 497 ? -22.661 3.862 31.647 1.00 84.38 497 ALA A CA 1
ATOM 4013 C C . ALA A 1 497 ? -23.328 2.689 32.384 1.00 84.38 497 ALA A C 1
ATOM 4015 O O . ALA A 1 497 ? -24.354 2.885 33.043 1.00 84.38 497 ALA A O 1
ATOM 4016 N N . VAL A 1 498 ? -22.737 1.491 32.319 1.00 83.94 498 VAL A N 1
ATOM 4017 C CA . VAL A 1 498 ? -23.228 0.313 33.053 1.00 83.94 498 VAL A CA 1
ATOM 4018 C C . VAL A 1 498 ? -23.197 0.579 34.557 1.00 83.94 498 VAL A C 1
ATOM 4020 O O . VAL A 1 498 ? -24.199 0.367 35.241 1.00 83.94 498 VAL A O 1
ATOM 4023 N N . GLN A 1 499 ? -22.087 1.122 35.066 1.00 84.19 499 GLN A N 1
ATOM 4024 C CA . GLN A 1 499 ? -21.952 1.468 36.482 1.00 84.19 499 GLN A CA 1
ATOM 4025 C C . GLN A 1 499 ? -22.998 2.502 36.918 1.00 84.19 499 GLN A C 1
ATOM 4027 O O . GLN A 1 499 ? -23.670 2.287 37.922 1.00 84.19 499 GLN A O 1
ATOM 4032 N N . LYS A 1 500 ? -23.211 3.582 36.151 1.00 84.44 500 LYS A N 1
ATOM 4033 C CA . LYS A 1 500 ? -24.238 4.599 36.450 1.00 84.44 500 LYS A CA 1
ATOM 4034 C C . LYS A 1 500 ? -25.639 3.996 36.554 1.00 84.44 500 LYS A C 1
ATOM 4036 O O . LYS A 1 500 ? -26.363 4.319 37.492 1.00 84.44 500 LYS A O 1
ATOM 4041 N N . LYS A 1 501 ? -26.016 3.094 35.643 1.00 82.19 501 LYS A N 1
ATOM 4042 C CA . LYS A 1 501 ? -27.317 2.408 35.712 1.00 82.19 501 LYS A CA 1
ATOM 4043 C C . LYS A 1 501 ? -27.442 1.513 36.935 1.00 82.19 501 LYS A C 1
ATOM 4045 O O . LYS A 1 501 ? -28.458 1.573 37.622 1.00 82.19 501 LYS A O 1
ATOM 4050 N N . LEU A 1 502 ? -26.413 0.720 37.234 1.00 81.50 502 LEU A N 1
ATOM 4051 C CA . LEU A 1 50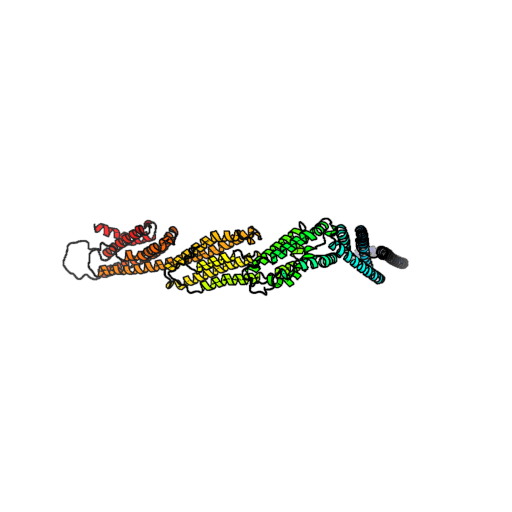2 ? -26.402 -0.124 38.429 1.00 81.50 502 LEU A CA 1
ATOM 4052 C C . LEU A 1 502 ? -26.499 0.716 39.710 1.00 81.50 502 LEU A C 1
ATOM 4054 O O . LEU A 1 502 ? -27.248 0.346 40.611 1.00 81.50 502 LEU A O 1
ATOM 4058 N N . ILE A 1 503 ? -25.822 1.871 39.767 1.00 83.25 503 ILE A N 1
ATOM 4059 C CA . ILE A 1 503 ? -25.938 2.826 40.878 1.00 83.25 503 ILE A CA 1
ATOM 4060 C C . ILE A 1 503 ? -27.385 3.301 41.018 1.00 83.25 503 ILE A C 1
ATOM 4062 O O . ILE A 1 503 ? -27.928 3.213 42.112 1.00 83.25 503 ILE A O 1
ATOM 4066 N N . VAL A 1 504 ? -28.031 3.763 39.942 1.00 83.62 504 VAL A N 1
ATOM 4067 C CA . VAL A 1 504 ? -29.423 4.254 39.995 1.00 83.62 504 VAL A CA 1
ATOM 4068 C C . VAL A 1 504 ? -30.384 3.168 40.485 1.00 83.62 504 VAL A C 1
ATOM 4070 O O . VAL A 1 504 ? -31.199 3.441 41.365 1.00 83.62 504 VAL A O 1
ATOM 4073 N N . LEU A 1 505 ? -30.249 1.935 39.984 1.00 79.75 505 LEU A N 1
ATOM 4074 C CA . LEU A 1 505 ? -31.076 0.799 40.408 1.00 79.75 505 LEU A CA 1
ATOM 4075 C C . LEU A 1 505 ? -30.887 0.471 41.896 1.00 79.75 505 LEU A C 1
ATOM 4077 O O . LEU A 1 505 ? -31.868 0.315 42.615 1.00 79.75 505 LEU A O 1
ATOM 4081 N N . CYS A 1 506 ? -29.643 0.427 42.383 1.00 79.38 506 CYS A N 1
ATOM 4082 C CA . CYS A 1 506 ? -29.372 0.177 43.803 1.00 79.38 506 CYS A CA 1
ATOM 4083 C C . CYS A 1 506 ? -29.846 1.350 44.679 1.00 79.38 506 CYS A C 1
ATOM 4085 O O . CYS A 1 506 ? -30.422 1.159 45.744 1.00 79.38 506 CYS A O 1
ATOM 4087 N N . GLN A 1 507 ? -29.645 2.589 44.232 1.00 79.38 507 GLN A N 1
ATOM 4088 C CA . GLN A 1 507 ? -30.041 3.782 44.974 1.00 79.38 507 GLN A CA 1
ATOM 4089 C C . GLN A 1 507 ? -31.561 3.995 45.044 1.00 79.38 507 GLN A C 1
ATOM 4091 O O . GLN A 1 507 ? -32.015 4.696 45.950 1.00 79.38 507 GLN A O 1
ATOM 4096 N N . ALA A 1 508 ? -32.345 3.443 44.116 1.00 78.44 508 ALA A N 1
ATOM 4097 C CA . ALA A 1 508 ? -33.804 3.475 44.194 1.00 78.44 508 ALA A CA 1
ATOM 4098 C C . ALA A 1 508 ? -34.303 2.707 45.431 1.00 78.44 508 ALA A C 1
ATOM 4100 O O . ALA A 1 508 ? -35.136 3.214 46.178 1.00 78.44 508 ALA A O 1
ATOM 4101 N N . GLU A 1 509 ? -33.699 1.554 45.727 1.00 72.31 509 GLU A N 1
ATOM 4102 C CA . GLU A 1 509 ? -34.035 0.733 46.897 1.00 72.31 509 GLU A CA 1
ATOM 4103 C C . GLU A 1 509 ? -33.644 1.392 48.234 1.00 72.31 509 GLU A C 1
ATOM 4105 O O . GLU A 1 509 ? -34.276 1.140 49.259 1.00 72.31 509 GLU A O 1
ATOM 4110 N N . ILE A 1 510 ? -32.663 2.308 48.236 1.00 71.00 510 ILE A N 1
ATOM 4111 C CA . ILE A 1 510 ? -32.282 3.110 49.421 1.00 71.00 510 ILE A CA 1
ATOM 4112 C C . ILE A 1 510 ? -33.431 4.024 49.873 1.00 71.00 510 ILE A C 1
ATOM 4114 O O . ILE A 1 510 ? -33.559 4.308 51.063 1.00 71.00 510 ILE A O 1
ATOM 4118 N N . GLN A 1 511 ? -34.320 4.458 48.973 1.00 67.44 511 GLN A N 1
ATOM 4119 C CA . GLN A 1 511 ? -35.463 5.301 49.355 1.00 67.44 511 GLN A CA 1
ATOM 4120 C C . GLN A 1 511 ? -36.409 4.599 50.346 1.00 67.44 511 GLN A C 1
ATOM 4122 O O . GLN A 1 511 ? -37.080 5.262 51.142 1.00 67.44 511 GLN A O 1
ATOM 4127 N N . ASN A 1 512 ? -36.401 3.262 50.381 1.00 67.50 512 ASN A N 1
ATOM 4128 C CA . ASN A 1 512 ? -37.202 2.465 51.305 1.00 67.50 512 ASN A CA 1
ATOM 4129 C C . ASN A 1 512 ? -36.729 2.574 52.769 1.00 67.50 512 ASN A C 1
ATOM 4131 O O . ASN A 1 512 ? -37.486 2.220 53.672 1.00 67.50 512 ASN A O 1
ATOM 4135 N N . ILE A 1 513 ? -35.552 3.147 53.051 1.00 65.31 513 ILE A N 1
ATOM 4136 C CA . ILE A 1 513 ? -35.046 3.389 54.420 1.00 65.31 513 ILE A CA 1
ATOM 4137 C C . ILE A 1 513 ? -35.945 4.380 55.183 1.00 65.31 513 ILE A C 1
ATOM 4139 O O . ILE A 1 513 ? -36.099 4.283 56.399 1.00 65.31 513 ILE A O 1
ATOM 4143 N N . VAL A 1 514 ? -36.652 5.277 54.483 1.00 60.31 514 VAL A N 1
ATOM 4144 C CA . VAL A 1 514 ? -37.629 6.212 55.085 1.00 60.31 514 VAL A CA 1
ATOM 4145 C C . VAL A 1 514 ? -38.818 5.482 55.743 1.00 60.31 514 VAL A C 1
ATOM 4147 O O . VAL A 1 514 ? -39.563 6.068 56.535 1.00 60.31 514 VAL A O 1
ATOM 4150 N N . THR A 1 515 ? -39.002 4.185 55.478 1.00 60.97 515 THR A N 1
ATOM 4151 C CA . THR A 1 515 ? -40.006 3.363 56.170 1.00 60.97 515 THR A CA 1
ATOM 4152 C C . THR A 1 515 ? -39.623 3.021 57.614 1.00 60.97 515 THR A C 1
ATOM 4154 O O . THR A 1 515 ? -40.529 2.768 58.412 1.00 60.97 515 THR A O 1
ATOM 4157 N N . ILE A 1 516 ? -38.337 3.102 57.990 1.00 64.56 516 ILE A N 1
ATOM 4158 C CA . ILE A 1 516 ? -37.847 2.807 59.350 1.00 64.56 516 ILE A CA 1
ATOM 4159 C C . ILE A 1 516 ? -38.545 3.706 60.395 1.00 64.56 516 ILE A C 1
ATOM 4161 O O . ILE A 1 516 ? -39.199 3.165 61.290 1.00 64.56 516 ILE A O 1
ATOM 4165 N N . PRO A 1 517 ? -38.563 5.050 60.256 1.00 58.66 517 PRO A N 1
ATOM 4166 C CA . PRO A 1 517 ? -39.350 5.929 61.125 1.00 58.66 517 PRO A CA 1
ATOM 4167 C C . PRO A 1 517 ? -40.831 5.567 61.253 1.00 58.66 517 PRO A C 1
ATOM 4169 O O . PRO A 1 517 ? -41.418 5.700 62.325 1.00 58.66 517 PRO A O 1
ATOM 4172 N N . ARG A 1 518 ? -41.473 5.136 60.160 1.00 60.16 518 ARG A N 1
ATOM 4173 C CA . ARG A 1 518 ? -42.912 4.825 60.151 1.00 60.16 518 ARG A CA 1
ATOM 4174 C C . ARG A 1 518 ? -43.217 3.552 60.940 1.00 60.16 518 ARG A C 1
ATOM 4176 O O . ARG A 1 518 ? -44.224 3.518 61.642 1.00 60.16 518 ARG A O 1
ATOM 4183 N N . ALA A 1 519 ? -42.348 2.546 60.858 1.00 59.00 519 ALA A N 1
ATOM 4184 C CA . ALA A 1 519 ? -42.512 1.280 61.567 1.00 59.00 519 ALA A CA 1
ATOM 4185 C C . ALA A 1 519 ? -42.474 1.460 63.095 1.00 59.00 519 ALA A C 1
ATOM 4187 O O . ALA A 1 519 ? -43.310 0.895 63.803 1.00 59.00 519 ALA A O 1
ATOM 4188 N N . TYR A 1 520 ? -41.568 2.305 63.593 1.00 57.69 520 TYR A N 1
ATOM 4189 C CA . TYR A 1 520 ? -41.401 2.547 65.029 1.00 57.69 520 TYR A CA 1
ATOM 4190 C C . TYR A 1 520 ? -42.387 3.579 65.598 1.00 57.69 520 TYR A C 1
ATOM 4192 O O . TYR A 1 520 ? -42.880 3.390 66.707 1.00 57.69 520 TYR A O 1
ATOM 4200 N N . ARG A 1 521 ? -42.780 4.607 64.829 1.00 56.94 521 ARG A N 1
ATOM 4201 C CA . ARG A 1 521 ? -43.745 5.632 65.285 1.00 56.94 521 ARG A CA 1
ATOM 4202 C C . ARG A 1 521 ? -45.181 5.131 65.454 1.00 56.94 521 ARG A C 1
ATOM 4204 O O . ARG A 1 521 ? -45.934 5.725 66.216 1.00 56.94 521 ARG A O 1
ATOM 4211 N N . LEU A 1 522 ? -45.585 4.095 64.716 1.00 48.03 522 LEU A N 1
ATOM 4212 C CA . LEU A 1 522 ? -46.986 3.654 64.665 1.00 48.03 522 LEU A CA 1
ATOM 4213 C C . LEU A 1 522 ? -47.307 2.451 65.559 1.00 48.03 522 LEU A C 1
ATOM 4215 O O . LEU A 1 522 ? -48.485 2.182 65.774 1.00 48.03 522 LEU A O 1
ATOM 4219 N N . THR A 1 523 ? -46.315 1.704 66.058 1.00 46.56 523 THR A N 1
ATOM 4220 C CA . THR A 1 523 ? -46.593 0.358 66.595 1.00 46.56 523 THR A CA 1
ATOM 4221 C C . THR A 1 523 ? -46.282 0.134 68.069 1.00 46.56 523 THR A C 1
ATOM 4223 O O . THR A 1 523 ? -46.716 -0.887 68.592 1.00 46.56 523 THR A O 1
ATOM 4226 N N . GLY A 1 524 ? -45.573 1.031 68.767 1.00 46.94 524 GLY A N 1
ATOM 4227 C CA . GLY A 1 524 ? -45.232 0.823 70.186 1.00 46.94 524 GLY A CA 1
ATOM 4228 C C . GLY A 1 524 ? -44.531 -0.519 70.469 1.00 46.94 524 GLY A C 1
ATOM 4229 O O . GLY A 1 524 ? -44.549 -0.997 71.601 1.00 46.94 524 GLY A O 1
ATOM 4230 N N . LYS A 1 525 ? -43.964 -1.163 69.439 1.00 48.12 525 LYS A N 1
ATOM 4231 C CA . LYS A 1 525 ? -43.374 -2.499 69.527 1.00 48.12 525 LYS A CA 1
ATOM 4232 C C . LYS A 1 525 ? -41.934 -2.437 70.037 1.00 48.12 525 LYS A C 1
ATOM 4234 O O . LYS A 1 525 ? -41.212 -1.463 69.822 1.00 48.12 525 LYS A O 1
ATOM 4239 N N . ASN A 1 526 ? -41.546 -3.517 70.715 1.00 50.19 526 ASN A N 1
ATOM 4240 C CA . ASN A 1 526 ? -40.184 -3.793 71.169 1.00 50.19 526 ASN A CA 1
ATOM 4241 C C . ASN A 1 526 ? -39.197 -3.829 69.988 1.00 50.19 526 ASN A C 1
ATOM 4243 O O . ASN A 1 526 ? -39.607 -4.015 68.841 1.00 50.19 526 ASN A O 1
ATOM 4247 N N . VAL A 1 527 ? -37.904 -3.656 70.288 1.00 51.59 527 VAL A N 1
ATOM 4248 C CA . VAL A 1 527 ? -36.792 -3.711 69.322 1.00 51.59 527 VAL A CA 1
ATOM 4249 C C . VAL A 1 527 ? -36.948 -4.937 68.412 1.00 51.59 527 VAL A C 1
ATOM 4251 O O . VAL A 1 527 ? -37.091 -6.060 68.892 1.00 51.59 527 VAL A O 1
ATOM 4254 N N . MET A 1 528 ? -36.984 -4.715 67.098 1.00 51.56 528 MET A N 1
ATOM 4255 C CA . MET A 1 528 ? -37.057 -5.787 66.109 1.00 51.56 528 MET A CA 1
ATOM 4256 C C . MET A 1 528 ? -35.688 -6.485 66.030 1.00 51.56 528 MET A C 1
ATOM 4258 O O . MET A 1 528 ? -34.666 -5.828 65.882 1.00 51.56 528 MET A O 1
ATOM 4262 N N . ASN A 1 529 ? -35.665 -7.819 66.120 1.00 55.12 529 ASN A N 1
ATOM 4263 C CA . ASN A 1 529 ? -34.433 -8.628 66.072 1.00 55.12 529 ASN A CA 1
ATOM 4264 C C . ASN A 1 529 ? -34.073 -9.114 64.654 1.00 55.12 529 ASN A C 1
ATOM 4266 O O . ASN A 1 529 ? -33.224 -9.991 64.496 1.00 55.12 529 ASN A O 1
ATOM 4270 N N . GLN A 1 530 ? -34.745 -8.605 63.620 1.00 55.69 530 GLN A N 1
ATOM 4271 C CA . GLN A 1 530 ? -34.547 -9.033 62.235 1.00 55.69 530 GLN A CA 1
ATOM 4272 C C . GLN A 1 530 ? -34.173 -7.839 61.350 1.00 55.69 530 GLN A C 1
ATOM 4274 O O . GLN A 1 530 ? -34.771 -6.770 61.501 1.00 55.69 530 GLN A O 1
ATOM 4279 N N . PRO A 1 531 ? -33.205 -8.005 60.429 1.00 59.28 531 PRO A N 1
ATOM 4280 C CA . PRO A 1 531 ? -32.850 -6.963 59.481 1.00 59.28 531 PRO A CA 1
ATOM 4281 C C . PRO A 1 531 ? -34.008 -6.694 58.515 1.00 59.28 531 PRO A C 1
ATOM 4283 O O . PRO A 1 531 ? -34.770 -7.594 58.149 1.00 59.28 531 PRO A O 1
ATOM 4286 N N . MET A 1 532 ? -34.138 -5.445 58.088 1.00 65.44 532 MET A N 1
ATOM 4287 C CA . MET A 1 532 ? -35.220 -5.003 57.224 1.00 65.44 532 MET A CA 1
ATOM 4288 C C . MET A 1 532 ? -35.083 -5.575 55.799 1.00 65.44 532 MET A C 1
ATOM 4290 O O . MET A 1 532 ? -33.980 -5.662 55.249 1.00 65.44 532 MET A O 1
ATOM 4294 N N . PRO A 1 533 ? -36.205 -5.910 55.133 1.00 65.81 533 PRO A N 1
ATOM 4295 C CA . PRO A 1 533 ? -36.203 -6.565 53.821 1.00 65.81 533 PRO A CA 1
ATOM 4296 C C . PRO A 1 533 ? -35.584 -5.718 52.696 1.00 65.81 533 PRO A C 1
ATOM 4298 O O . PRO A 1 533 ? -35.118 -6.267 51.693 1.00 65.81 533 PRO A O 1
ATOM 4301 N N . TYR A 1 534 ? -35.505 -4.392 52.862 1.00 68.06 534 TYR A N 1
ATOM 4302 C CA . TYR A 1 534 ? -34.868 -3.515 51.877 1.00 68.06 534 TYR A CA 1
ATOM 4303 C C . TYR A 1 534 ? -33.359 -3.799 51.732 1.00 68.06 534 TYR A C 1
ATOM 4305 O O . TYR A 1 534 ? -32.812 -3.594 50.656 1.00 68.06 534 TYR A O 1
ATOM 4313 N N . VAL A 1 535 ? -32.680 -4.325 52.763 1.00 67.06 535 VAL A N 1
ATOM 4314 C CA . VAL A 1 535 ? -31.227 -4.595 52.728 1.00 67.06 535 VAL A CA 1
ATOM 4315 C C . VAL A 1 535 ? -30.887 -5.718 51.741 1.00 67.06 535 VAL A C 1
ATOM 4317 O O . VAL A 1 535 ? -29.894 -5.639 51.020 1.00 67.06 535 VAL A O 1
ATOM 4320 N N . ASN A 1 536 ? -31.746 -6.739 51.648 1.00 67.69 536 ASN A N 1
ATOM 4321 C CA . ASN A 1 536 ? -31.625 -7.795 50.637 1.00 67.69 536 ASN A CA 1
ATOM 4322 C C . ASN A 1 536 ? -31.944 -7.266 49.230 1.00 67.69 536 ASN A C 1
ATOM 4324 O O . ASN A 1 536 ? -31.326 -7.679 48.250 1.00 67.69 536 ASN A O 1
ATOM 4328 N N . SER A 1 537 ? -32.896 -6.335 49.151 1.00 67.25 537 SER A N 1
ATOM 4329 C CA . SER A 1 537 ? -33.362 -5.710 47.907 1.00 67.25 537 SER A CA 1
ATOM 4330 C C . SER A 1 537 ? -32.310 -4.758 47.323 1.00 67.25 537 SER A C 1
ATOM 4332 O O . SER A 1 537 ? -32.127 -4.706 46.112 1.00 67.25 537 SER A O 1
ATOM 4334 N N . LEU A 1 538 ? -31.532 -4.097 48.185 1.00 71.00 538 LEU A N 1
ATOM 4335 C CA . LEU A 1 538 ? -30.475 -3.145 47.834 1.00 71.00 538 LEU A CA 1
ATOM 4336 C C . LEU A 1 538 ? -29.376 -3.750 46.950 1.00 71.00 538 LEU A C 1
ATOM 4338 O O . LEU A 1 538 ? -28.880 -3.099 46.034 1.00 71.00 538 LEU A O 1
ATOM 4342 N N . LEU A 1 539 ? -28.985 -4.994 47.232 1.00 72.38 539 LEU A N 1
ATOM 4343 C CA . LEU A 1 539 ? -27.924 -5.700 46.505 1.00 72.38 539 LEU A CA 1
ATOM 4344 C C . LEU A 1 539 ? -28.471 -6.648 45.423 1.00 72.38 539 LEU A C 1
ATOM 4346 O O . LEU A 1 539 ? -27.696 -7.191 44.634 1.00 72.38 539 LEU A O 1
ATOM 4350 N N . ALA A 1 540 ? -29.793 -6.825 45.332 1.00 72.69 540 ALA A N 1
ATOM 4351 C CA . ALA A 1 540 ? -30.428 -7.702 44.348 1.00 72.69 540 ALA A CA 1
ATOM 4352 C C . ALA A 1 540 ? -30.099 -7.347 42.877 1.00 72.69 540 ALA A C 1
ATOM 4354 O O . ALA A 1 540 ? -29.847 -8.277 42.098 1.00 72.69 540 ALA A O 1
ATOM 4355 N N . PRO A 1 541 ? -30.005 -6.062 42.466 1.00 76.00 541 PRO A N 1
ATOM 4356 C CA . PRO A 1 541 ? -29.561 -5.697 41.117 1.00 76.00 541 PRO A CA 1
ATOM 4357 C C . PRO A 1 541 ? -28.123 -6.145 40.812 1.00 76.00 541 PRO A C 1
ATOM 4359 O O . PRO A 1 541 ? -27.828 -6.569 39.699 1.00 76.00 541 PRO A O 1
ATOM 4362 N N . LEU A 1 542 ? -27.229 -6.123 41.805 1.00 73.44 542 LEU A N 1
ATOM 4363 C CA . LEU A 1 542 ? -25.844 -6.579 41.645 1.00 73.44 542 LEU A CA 1
ATOM 4364 C C . LEU A 1 542 ? -25.752 -8.106 41.585 1.00 73.44 542 LEU A C 1
ATOM 4366 O O . LEU A 1 542 ? -24.995 -8.643 40.779 1.00 73.44 542 LEU A O 1
ATOM 4370 N N . PHE A 1 543 ? -26.550 -8.813 42.389 1.00 70.50 543 PHE A N 1
ATOM 4371 C CA . PHE A 1 543 ? -26.595 -10.278 42.377 1.00 70.50 543 PHE A CA 1
ATOM 4372 C C . PHE A 1 543 ? -27.189 -10.829 41.079 1.00 70.50 543 PHE A C 1
ATOM 4374 O O . PHE A 1 543 ? -26.641 -11.764 40.494 1.00 70.50 543 PHE A O 1
ATOM 4381 N N . SER A 1 544 ? -28.291 -10.241 40.606 1.00 71.25 544 SER A N 1
ATOM 4382 C CA . SER A 1 544 ? -28.904 -10.612 39.324 1.00 71.25 544 SER A CA 1
ATOM 4383 C C . SER A 1 544 ? -27.958 -10.334 38.157 1.00 71.25 544 SER A C 1
ATOM 4385 O O . SER A 1 544 ? -27.787 -11.196 37.295 1.00 71.25 544 SER A O 1
ATOM 4387 N N . PHE A 1 545 ? -27.253 -9.202 38.180 1.00 74.00 545 PHE A N 1
ATOM 4388 C CA . PHE A 1 545 ? -26.231 -8.884 37.190 1.00 74.00 545 PHE A CA 1
ATOM 4389 C C . PHE A 1 545 ? -25.066 -9.885 37.215 1.00 74.00 545 PHE A C 1
ATOM 4391 O O . PHE A 1 545 ? -24.726 -10.453 36.182 1.00 74.00 545 PHE A O 1
ATOM 4398 N N . GLN A 1 546 ? -24.486 -10.175 38.384 1.00 75.56 546 GLN A N 1
ATOM 4399 C CA . GLN A 1 546 ? -23.373 -11.122 38.499 1.00 75.56 546 GLN A CA 1
ATOM 4400 C C . GLN A 1 546 ? -23.767 -12.527 38.037 1.00 75.56 546 GLN A C 1
ATOM 4402 O O . GLN A 1 546 ? -22.998 -13.184 37.340 1.00 75.56 546 GLN A O 1
ATOM 4407 N N . LYS A 1 547 ? -24.971 -12.992 38.387 1.00 72.56 547 LYS A N 1
ATOM 4408 C CA . LYS A 1 547 ? -25.464 -14.308 37.966 1.00 72.56 547 LYS A CA 1
ATOM 4409 C C . LYS A 1 547 ? -25.616 -14.393 36.446 1.00 72.56 547 LYS A C 1
ATOM 4411 O O . LYS A 1 547 ? -25.239 -15.403 35.862 1.00 72.56 547 LYS A O 1
ATOM 4416 N N . THR A 1 548 ? -26.116 -13.327 35.825 1.00 70.44 548 THR A N 1
ATOM 4417 C CA . THR A 1 548 ? -26.384 -13.266 34.379 1.00 70.44 548 THR A CA 1
ATOM 4418 C C . THR A 1 548 ? -25.109 -13.038 33.560 1.00 70.44 548 THR A C 1
ATOM 4420 O O . THR A 1 548 ? -24.988 -13.562 32.460 1.00 70.44 548 THR A O 1
ATOM 4423 N N . HIS A 1 549 ? -24.123 -12.317 34.108 1.00 68.94 549 HIS A N 1
ATOM 4424 C CA . HIS A 1 549 ? -22.940 -11.857 33.368 1.00 68.94 549 HIS A CA 1
ATOM 4425 C C . HIS A 1 549 ? -21.599 -12.430 33.852 1.00 68.94 549 HIS A C 1
ATOM 4427 O O . HIS A 1 549 ? -20.547 -11.998 33.383 1.00 68.94 549 HIS A O 1
ATOM 4433 N N . SER A 1 550 ? -21.603 -13.422 34.750 1.00 65.44 550 SER A N 1
ATOM 4434 C CA . SER A 1 550 ? -20.378 -14.030 35.311 1.00 65.44 550 SER A CA 1
ATOM 4435 C C . SER A 1 550 ? -19.410 -14.617 34.275 1.00 65.44 550 SER A C 1
ATOM 4437 O O . SER A 1 550 ? -18.221 -14.729 34.563 1.00 65.44 550 SER A O 1
ATOM 4439 N N . GLN A 1 551 ? -19.905 -14.987 33.091 1.00 67.06 551 GLN A N 1
ATOM 4440 C CA . GLN A 1 551 ? -19.102 -15.521 31.984 1.00 67.06 551 GLN A CA 1
ATOM 4441 C C . GLN A 1 551 ? -18.623 -14.439 31.001 1.00 67.06 551 GLN A C 1
ATOM 4443 O O . GLN A 1 551 ? -17.738 -14.701 30.197 1.00 67.06 551 GLN A O 1
ATOM 4448 N N . LEU A 1 552 ? -19.205 -13.237 31.051 1.00 66.25 552 LEU A N 1
ATOM 4449 C CA . LEU A 1 552 ? -19.001 -12.183 30.051 1.00 66.25 552 LEU A CA 1
ATOM 4450 C C . LEU A 1 552 ? -17.957 -11.148 30.483 1.00 66.25 552 LEU A C 1
ATOM 4452 O O . LEU A 1 552 ? -17.381 -10.480 29.631 1.00 66.25 552 LEU A O 1
ATOM 4456 N N . ILE A 1 553 ? -17.729 -11.000 31.793 1.00 72.00 553 ILE A N 1
ATOM 4457 C CA . ILE A 1 553 ? -16.814 -10.007 32.367 1.00 72.00 553 ILE A CA 1
ATOM 4458 C C . ILE A 1 553 ? -15.737 -10.720 33.182 1.00 72.00 553 ILE A C 1
ATOM 4460 O O . ILE A 1 553 ? -16.024 -11.567 34.029 1.00 72.00 553 ILE A O 1
ATOM 4464 N N . GLU A 1 554 ? -14.485 -10.331 32.962 1.00 75.62 554 GLU A N 1
ATOM 4465 C CA . GLU A 1 554 ? -13.345 -10.839 33.716 1.00 75.62 554 GLU A CA 1
ATOM 4466 C C . GLU A 1 554 ? -13.465 -10.524 35.219 1.00 75.62 554 GLU A C 1
ATOM 4468 O O . GLU A 1 554 ? -13.837 -9.418 35.627 1.00 75.62 554 GLU A O 1
ATOM 4473 N N . LYS A 1 555 ? -13.121 -11.498 36.072 1.00 72.31 555 LYS A N 1
ATOM 4474 C CA . LYS A 1 555 ? -13.336 -11.416 37.530 1.00 72.31 555 LYS A CA 1
ATOM 4475 C C . LYS A 1 555 ? -12.647 -10.212 38.180 1.00 72.31 555 LYS A C 1
ATOM 4477 O O . LYS A 1 555 ? -13.160 -9.678 39.161 1.00 72.31 555 LYS A O 1
ATOM 4482 N N . GLU A 1 556 ? -11.496 -9.788 37.666 1.00 74.50 556 GLU A N 1
ATOM 4483 C CA . GLU A 1 556 ? -10.761 -8.633 38.193 1.00 74.50 556 GLU A CA 1
ATOM 4484 C C . GLU A 1 556 ? -11.436 -7.308 37.834 1.00 74.50 556 GLU A C 1
ATOM 4486 O O . GLU A 1 556 ? -11.642 -6.461 38.707 1.00 74.50 556 GLU A O 1
ATOM 4491 N N . LYS A 1 557 ? -11.884 -7.161 36.582 1.00 76.06 557 LYS A N 1
ATOM 4492 C CA . LYS A 1 557 ? -12.631 -5.983 36.119 1.00 76.06 557 LYS A CA 1
ATOM 4493 C C . LYS A 1 557 ? -13.966 -5.846 36.843 1.00 76.06 557 LYS A C 1
ATOM 4495 O O . LYS A 1 557 ? -14.323 -4.748 37.271 1.00 76.06 557 LYS A O 1
ATOM 4500 N N . TRP A 1 558 ? -14.652 -6.963 37.090 1.00 79.25 558 TRP A N 1
ATOM 4501 C CA . TRP A 1 558 ? -15.872 -6.975 37.896 1.00 79.25 558 TRP A CA 1
ATOM 4502 C C . TRP A 1 558 ? -15.644 -6.440 39.316 1.00 79.25 558 TRP A C 1
ATOM 4504 O O . TRP A 1 558 ? -16.443 -5.643 39.800 1.00 79.25 558 TRP A O 1
ATOM 4514 N N . LYS A 1 559 ? -14.526 -6.781 39.975 1.00 75.44 559 LYS A N 1
ATOM 4515 C CA . LYS A 1 559 ? -14.189 -6.222 41.301 1.00 75.44 559 LYS A CA 1
ATOM 4516 C C . LYS A 1 559 ? -14.007 -4.703 41.265 1.00 75.44 559 LYS A C 1
ATOM 4518 O O . LYS A 1 559 ? -14.418 -4.020 42.202 1.00 75.44 559 LYS A O 1
ATOM 4523 N N . ILE A 1 560 ? -13.410 -4.170 40.198 1.00 80.19 560 ILE A N 1
ATOM 4524 C CA . ILE A 1 560 ? -13.247 -2.720 40.009 1.00 80.19 560 ILE A CA 1
ATOM 4525 C C . ILE A 1 560 ? -14.618 -2.056 39.840 1.00 80.19 560 ILE A C 1
ATOM 4527 O O . ILE A 1 560 ? -14.907 -1.060 40.504 1.00 80.19 560 ILE A O 1
ATOM 4531 N N . TRP A 1 561 ? -15.487 -2.634 39.008 1.00 82.00 561 TRP A N 1
ATOM 4532 C CA . TRP A 1 561 ? -16.848 -2.133 38.800 1.00 82.00 561 TRP A CA 1
ATOM 4533 C C . TRP A 1 561 ? -17.664 -2.170 40.086 1.00 82.00 561 TRP A C 1
ATOM 4535 O O . TRP A 1 561 ? -18.307 -1.181 40.425 1.00 82.00 561 TRP A O 1
ATOM 4545 N N . LEU A 1 562 ? -17.577 -3.264 40.843 1.00 78.06 562 LEU A N 1
ATOM 4546 C CA . LEU A 1 562 ? -18.233 -3.395 42.138 1.00 78.06 562 LEU A CA 1
ATOM 4547 C C . LEU A 1 562 ? -17.823 -2.287 43.099 1.00 78.06 562 LEU A C 1
ATOM 4549 O O . LEU A 1 562 ? -18.692 -1.653 43.684 1.00 78.06 562 LEU A O 1
ATOM 4553 N N . ARG A 1 563 ? -16.525 -2.005 43.239 1.00 78.06 563 ARG A N 1
ATOM 4554 C CA . ARG A 1 563 ? -16.051 -0.915 44.108 1.00 78.06 563 ARG A CA 1
ATOM 4555 C C . ARG A 1 563 ? -16.574 0.448 43.648 1.00 78.06 563 ARG A C 1
ATOM 4557 O O . ARG A 1 563 ? -17.026 1.235 44.476 1.00 78.06 563 ARG A O 1
ATOM 4564 N N . SER A 1 564 ? -16.559 0.701 42.340 1.00 81.75 564 SER A N 1
ATOM 4565 C CA . SER A 1 564 ? -17.042 1.954 41.751 1.00 81.75 564 SER A CA 1
ATOM 4566 C C . SER A 1 564 ? -18.554 2.150 41.922 1.00 81.75 564 SER A C 1
ATOM 4568 O O . SER A 1 564 ? -19.003 3.267 42.152 1.00 81.75 564 SER A O 1
ATOM 4570 N N . VAL A 1 565 ? -19.346 1.073 41.879 1.00 82.62 565 VAL A N 1
ATOM 4571 C CA . VAL A 1 565 ? -20.800 1.124 42.109 1.00 82.62 565 VAL A CA 1
ATOM 4572 C C . VAL A 1 565 ? -21.134 1.203 43.598 1.00 82.62 565 VAL A C 1
ATOM 4574 O O . VAL A 1 565 ? -22.001 1.978 43.994 1.00 82.62 565 VAL A O 1
ATOM 4577 N N . LEU A 1 566 ? -20.448 0.430 44.442 1.00 78.19 566 LEU A N 1
ATOM 4578 C CA . LEU A 1 566 ? -20.730 0.362 45.876 1.00 78.19 566 LEU A CA 1
ATOM 4579 C C . LEU A 1 566 ? -20.416 1.676 46.594 1.00 78.19 566 LEU A C 1
ATOM 4581 O O . LEU A 1 566 ? -21.190 2.065 47.461 1.00 78.19 566 LEU A O 1
ATOM 4585 N N . ASN A 1 567 ? -19.344 2.384 46.229 1.00 81.62 567 ASN A N 1
ATOM 4586 C CA . ASN A 1 567 ? -18.967 3.643 46.883 1.00 81.62 567 ASN A CA 1
ATOM 4587 C C . ASN A 1 567 ? -20.105 4.694 46.866 1.00 81.62 567 ASN A C 1
ATOM 4589 O O . ASN A 1 567 ? -20.555 5.074 47.947 1.00 81.62 567 ASN A O 1
ATOM 4593 N N . PRO A 1 568 ? -20.664 5.098 45.705 1.00 81.31 568 PRO A N 1
ATOM 4594 C CA . PRO A 1 568 ? -21.793 6.034 45.647 1.00 81.31 568 PRO A CA 1
ATOM 4595 C C . PRO A 1 568 ? -23.088 5.509 46.279 1.00 81.31 568 PRO A C 1
ATOM 4597 O O . PRO A 1 568 ? -23.918 6.285 46.755 1.00 81.31 568 PRO A O 1
ATOM 4600 N N . VAL A 1 569 ? -23.313 4.192 46.252 1.00 79.94 569 VAL A N 1
ATOM 4601 C CA . VAL A 1 569 ? -24.485 3.569 46.889 1.00 79.94 569 VAL A CA 1
ATOM 4602 C C . VAL A 1 569 ? -24.363 3.672 48.412 1.00 79.94 569 VAL A C 1
ATOM 4604 O O . VAL A 1 569 ? -25.314 4.082 49.075 1.00 79.94 569 VAL A O 1
ATOM 4607 N N . ILE A 1 570 ? -23.182 3.383 48.964 1.00 77.19 570 ILE A N 1
ATOM 4608 C CA . ILE A 1 570 ? -22.887 3.493 50.396 1.00 77.19 570 ILE A CA 1
ATOM 4609 C C . ILE A 1 570 ? -22.918 4.956 50.850 1.00 77.19 570 ILE A C 1
ATOM 4611 O O . ILE A 1 570 ? -23.463 5.238 51.911 1.00 77.19 570 ILE A O 1
ATOM 4615 N N . GLU A 1 571 ? -22.412 5.904 50.061 1.00 80.62 571 GLU A N 1
ATOM 4616 C CA . GLU A 1 571 ? -22.492 7.332 50.407 1.00 80.62 571 GLU A CA 1
ATOM 4617 C C . GLU A 1 571 ? -23.939 7.830 50.490 1.00 80.62 571 GLU A C 1
ATOM 4619 O O . GLU A 1 571 ? -24.311 8.479 51.467 1.00 80.62 571 GLU A O 1
ATOM 4624 N N . LYS A 1 572 ? -24.805 7.433 49.553 1.00 79.31 572 LYS A N 1
ATOM 4625 C CA . LYS A 1 572 ? -26.237 7.758 49.644 1.00 79.31 572 LYS A CA 1
ATOM 4626 C C . LYS A 1 572 ? -26.923 7.063 50.823 1.00 79.31 572 LYS A C 1
ATOM 4628 O O . LYS A 1 572 ? -27.860 7.609 51.410 1.00 79.31 572 LYS A O 1
ATOM 4633 N N . TYR A 1 573 ? -26.460 5.867 51.184 1.00 75.88 573 TYR A N 1
ATOM 4634 C CA . TYR A 1 573 ? -26.924 5.148 52.368 1.00 75.88 573 TYR A CA 1
ATOM 4635 C C . TYR A 1 573 ? -26.539 5.893 53.660 1.00 75.88 573 TYR A C 1
ATOM 4637 O O . TYR A 1 573 ? -27.386 6.091 54.529 1.00 75.88 573 TYR A O 1
ATOM 4645 N N . ILE A 1 574 ? -25.303 6.396 53.740 1.00 76.00 574 ILE A N 1
ATOM 4646 C CA . ILE A 1 574 ? -24.798 7.272 54.810 1.00 76.00 574 ILE A CA 1
ATOM 4647 C C . ILE A 1 574 ? -25.645 8.547 54.926 1.00 76.00 574 ILE A C 1
ATOM 4649 O O . ILE A 1 574 ? -26.099 8.896 56.019 1.00 76.00 574 ILE A O 1
ATOM 4653 N N . GLU A 1 575 ? -25.890 9.238 53.813 1.00 81.19 575 GLU A N 1
ATOM 4654 C CA . GLU A 1 575 ? -26.707 10.456 53.786 1.00 81.19 575 GLU A CA 1
ATOM 4655 C C . GLU A 1 575 ? -28.136 10.187 54.264 1.00 81.19 575 GLU A C 1
ATOM 4657 O O . GLU A 1 575 ? -28.646 10.886 55.136 1.00 81.19 575 GLU A O 1
ATOM 4662 N N . SER A 1 576 ? -28.770 9.129 53.758 1.00 76.88 576 SER A N 1
ATOM 4663 C CA . SER A 1 576 ? -30.151 8.788 54.119 1.00 76.88 576 SER A CA 1
ATOM 4664 C C . SER A 1 576 ? -30.271 8.375 55.592 1.00 76.88 576 SER A C 1
ATOM 4666 O O . SER A 1 576 ? -31.187 8.815 56.289 1.00 76.88 576 SER A O 1
ATOM 4668 N N . ALA A 1 577 ? -29.324 7.579 56.100 1.00 73.75 577 ALA A N 1
ATOM 4669 C CA . ALA A 1 577 ? -29.292 7.165 57.502 1.00 73.75 577 ALA A CA 1
ATOM 4670 C C . ALA A 1 577 ? -29.040 8.353 58.447 1.00 73.75 577 ALA A C 1
ATOM 4672 O O . ALA A 1 577 ? -29.734 8.505 59.454 1.00 73.75 577 ALA A O 1
ATOM 4673 N N . SER A 1 578 ? -28.096 9.236 58.108 1.00 75.12 578 SER A N 1
ATOM 4674 C CA . SER A 1 578 ? -27.799 10.431 58.909 1.00 75.12 578 SER A CA 1
ATOM 4675 C C . SER A 1 578 ? -28.955 11.435 58.918 1.00 75.12 578 SER A C 1
ATOM 4677 O O . SER A 1 578 ? -29.268 11.979 59.977 1.00 75.12 578 SER A O 1
ATOM 4679 N N . GLN A 1 579 ? -29.653 11.629 57.792 1.00 76.31 579 GLN A N 1
ATOM 4680 C CA . GLN A 1 579 ? -30.853 12.471 57.717 1.00 76.31 579 GLN A CA 1
ATOM 4681 C C . GLN A 1 579 ? -31.990 11.944 58.598 1.00 76.31 579 GLN A C 1
ATOM 4683 O O . GLN A 1 579 ? -32.645 12.728 59.287 1.00 76.31 579 GLN A O 1
ATOM 4688 N N . ILE A 1 580 ? -32.213 10.626 58.619 1.00 73.75 580 ILE A N 1
ATOM 4689 C CA . ILE A 1 580 ? -33.230 10.007 59.478 1.00 73.75 580 ILE A CA 1
ATOM 4690 C C . ILE A 1 580 ? -32.883 10.212 60.953 1.00 73.75 580 ILE A C 1
ATOM 4692 O O . ILE A 1 580 ? -33.720 10.696 61.717 1.00 73.75 580 ILE A O 1
ATOM 4696 N N . LEU A 1 581 ? -31.641 9.924 61.347 1.00 69.69 581 LEU A N 1
ATOM 4697 C CA . LEU A 1 581 ? -31.193 10.089 62.730 1.00 69.69 581 LEU A CA 1
ATOM 4698 C C . LEU A 1 581 ? -31.227 11.555 63.182 1.00 69.69 581 LEU A C 1
ATOM 4700 O O . LEU A 1 581 ? -31.680 11.847 64.288 1.00 69.69 581 LEU A O 1
ATOM 4704 N N . ALA A 1 582 ? -30.806 12.493 62.332 1.00 70.12 582 ALA A N 1
ATOM 4705 C CA . ALA A 1 582 ? -30.876 13.924 62.622 1.00 70.12 582 ALA A CA 1
ATOM 4706 C C . ALA A 1 582 ? -32.328 14.414 62.746 1.00 70.12 582 ALA A C 1
ATOM 4708 O O . ALA A 1 582 ? -32.648 15.162 63.673 1.00 70.12 582 ALA A O 1
ATOM 4709 N N . GLY A 1 583 ? -33.215 13.964 61.854 1.00 68.44 583 GLY A N 1
ATOM 4710 C CA . GLY A 1 583 ? -34.634 14.314 61.872 1.00 68.44 583 GLY A CA 1
ATOM 4711 C C . GLY A 1 583 ? -35.363 13.810 63.119 1.00 68.44 583 GLY A C 1
ATOM 4712 O O . GLY A 1 583 ? -36.214 14.519 63.656 1.00 68.44 583 GLY A O 1
ATOM 4713 N N . GLU A 1 584 ? -35.023 12.621 63.619 1.00 67.25 584 GLU A N 1
ATOM 4714 C CA . GLU A 1 584 ? -35.589 12.104 64.871 1.00 67.25 584 GLU A CA 1
ATOM 4715 C C . GLU A 1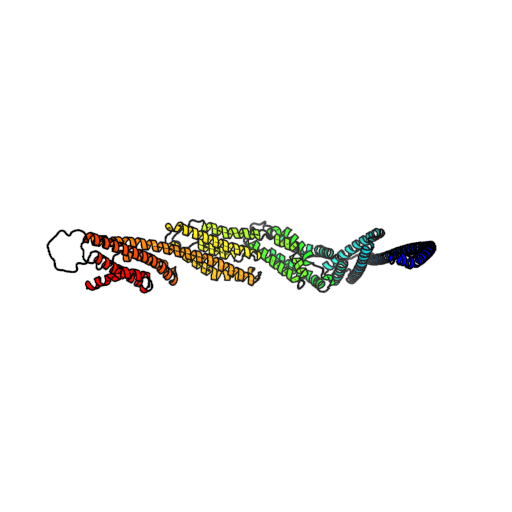 584 ? -35.002 12.796 66.103 1.00 67.25 584 GLU A C 1
ATOM 4717 O O . GLU A 1 584 ? -35.762 13.210 66.974 1.00 67.25 584 GLU A O 1
ATOM 4722 N N . ARG A 1 585 ? -33.684 13.039 66.150 1.00 67.06 585 ARG A N 1
ATOM 4723 C CA . ARG A 1 585 ? -33.053 13.802 67.244 1.00 67.06 585 ARG A CA 1
ATOM 4724 C C . ARG A 1 585 ? -33.652 15.202 67.379 1.00 67.06 585 ARG A C 1
ATOM 4726 O O . ARG A 1 585 ? -33.938 15.650 68.486 1.00 67.06 585 ARG A O 1
ATOM 4733 N N . GLN A 1 586 ? -33.899 15.892 66.264 1.00 65.06 586 GLN A N 1
ATOM 4734 C CA . GLN A 1 586 ? -34.576 17.192 66.281 1.00 65.06 586 GLN A CA 1
ATOM 4735 C C . GLN A 1 586 ? -36.006 17.085 66.828 1.00 65.06 586 GLN A C 1
ATOM 4737 O O . GLN A 1 586 ? -36.413 17.919 67.636 1.00 65.06 586 GLN A O 1
ATOM 4742 N N . LYS A 1 587 ? -36.759 16.049 66.445 1.00 64.38 587 LYS A N 1
ATOM 4743 C CA . LYS A 1 587 ? -38.121 15.817 66.950 1.00 64.38 587 LYS A CA 1
ATOM 4744 C C . LYS A 1 587 ? -38.146 15.468 68.433 1.00 64.38 587 LYS A C 1
ATOM 4746 O O . LYS A 1 587 ? -39.005 15.981 69.140 1.00 64.38 587 LYS A O 1
ATOM 4751 N N . GLU A 1 588 ? -37.195 14.690 68.934 1.00 64.38 588 GLU A N 1
ATOM 4752 C CA . GLU A 1 588 ? -37.055 14.406 70.367 1.00 64.38 588 GLU A CA 1
ATOM 4753 C C . GLU A 1 588 ? -36.679 15.651 71.178 1.00 64.38 588 GLU A C 1
ATOM 4755 O O . GLU A 1 588 ? -37.228 15.884 72.257 1.00 64.38 588 GLU A O 1
ATOM 4760 N N . VAL A 1 589 ? -35.813 16.518 70.648 1.00 63.25 589 VAL A N 1
ATOM 4761 C CA . VAL A 1 589 ? -35.503 17.815 71.275 1.00 63.25 589 VAL A CA 1
ATOM 4762 C C . VAL A 1 589 ? -36.737 18.728 71.306 1.00 63.25 589 VAL A C 1
ATOM 4764 O O . VAL A 1 589 ? -36.930 19.473 72.265 1.00 63.25 589 VAL A O 1
ATOM 4767 N N . ILE A 1 590 ? -37.607 18.663 70.296 1.00 62.69 590 ILE A N 1
ATOM 4768 C CA . ILE A 1 590 ? -38.871 19.416 70.271 1.00 62.69 590 ILE A CA 1
ATOM 4769 C C . ILE A 1 590 ? -39.892 18.813 71.254 1.00 62.69 590 ILE A C 1
ATOM 4771 O O . ILE A 1 590 ? -40.532 19.552 72.000 1.00 62.69 590 ILE A O 1
ATOM 4775 N N . LEU A 1 591 ? -40.010 17.483 71.312 1.00 59.84 591 LEU A N 1
ATOM 4776 C CA . LEU A 1 591 ? -40.914 16.766 72.220 1.00 59.84 591 LEU A CA 1
ATOM 4777 C C . LEU A 1 591 ? -40.505 16.897 73.692 1.00 59.84 591 LEU A C 1
ATOM 4779 O O . LEU A 1 591 ? -41.366 17.008 74.560 1.00 59.84 591 LEU A O 1
ATOM 4783 N N . SER A 1 592 ? -39.207 16.941 73.989 1.00 58.81 592 SER A N 1
ATOM 4784 C CA . SER A 1 592 ? -38.694 17.145 75.351 1.00 58.81 592 SER A CA 1
ATOM 4785 C C . SER A 1 592 ? -38.888 18.574 75.872 1.00 58.81 592 SER A C 1
ATOM 4787 O O . SER A 1 592 ? -38.916 18.776 77.085 1.00 58.81 592 SER A O 1
ATOM 4789 N N . LYS A 1 593 ? -39.075 19.556 74.977 1.00 62.44 593 LYS A N 1
ATOM 4790 C CA . LYS A 1 593 ? -39.388 20.958 75.311 1.00 62.44 593 LYS A CA 1
ATOM 4791 C C . LYS A 1 593 ? -40.887 21.236 75.491 1.00 62.44 593 LYS A C 1
ATOM 4793 O O . LYS A 1 593 ? -41.244 22.326 75.934 1.00 62.44 593 LYS A O 1
ATOM 4798 N N . LEU A 1 594 ? -41.766 20.282 75.175 1.00 53.41 594 LEU A N 1
ATOM 4799 C CA . LEU A 1 594 ? -43.200 20.375 75.461 1.00 53.41 594 LEU A CA 1
ATOM 4800 C C . LEU A 1 594 ? -43.468 20.014 76.938 1.00 53.41 594 LEU A C 1
ATOM 4802 O O . LEU A 1 594 ? -42.937 19.016 77.431 1.00 53.41 594 LEU A O 1
ATOM 4806 N N . PRO A 1 595 ? -44.290 20.786 77.675 1.00 44.47 595 PRO A N 1
ATOM 4807 C CA . PRO A 1 595 ? -44.564 20.502 79.079 1.00 44.47 595 PRO A CA 1
ATOM 4808 C C . PRO A 1 595 ? -45.320 19.174 79.216 1.00 44.47 595 PRO A C 1
ATOM 4810 O O . PRO A 1 595 ? -46.438 19.019 78.722 1.00 44.47 595 PRO A O 1
ATOM 4813 N N . LYS A 1 596 ? -44.707 18.207 79.908 1.00 48.44 596 LYS A N 1
ATOM 4814 C CA . LYS A 1 596 ? -45.324 16.914 80.232 1.00 48.44 596 LYS A CA 1
ATOM 4815 C C . LYS A 1 596 ? -46.546 17.149 81.127 1.00 48.44 596 LYS A C 1
ATOM 4817 O O . LYS A 1 596 ? -46.394 17.475 82.303 1.00 48.44 596 LYS A O 1
ATOM 4822 N N . LYS A 1 597 ? -47.762 16.974 80.595 1.00 40.44 597 LYS A N 1
ATOM 4823 C CA . LYS A 1 597 ? -48.962 16.841 81.435 1.00 40.44 597 LYS A CA 1
ATOM 4824 C C . LYS A 1 597 ? -48.815 15.571 82.273 1.00 40.44 597 LYS A C 1
ATOM 4826 O O . LYS A 1 597 ? -48.552 14.498 81.739 1.00 40.44 597 LYS A O 1
ATOM 4831 N N . GLN A 1 598 ? -48.940 15.730 83.586 1.00 42.25 598 GLN A N 1
ATOM 4832 C CA . GLN A 1 598 ? -48.875 14.660 84.573 1.00 42.25 598 GLN A CA 1
ATOM 4833 C C . GLN A 1 598 ? -49.844 13.527 84.211 1.00 42.25 598 GLN A C 1
ATOM 4835 O O . GLN A 1 598 ? -51.055 13.737 84.170 1.00 42.25 598 GLN A O 1
ATOM 4840 N N . GLN A 1 599 ? -49.316 12.320 84.021 1.00 37.47 599 GLN A N 1
ATOM 4841 C CA . GLN A 1 599 ? -50.060 11.097 84.286 1.00 37.47 599 GLN A CA 1
ATOM 4842 C C . GLN A 1 599 ? -49.221 10.188 85.177 1.00 37.47 599 GLN A C 1
ATOM 4844 O O . GLN A 1 599 ? -48.081 9.834 84.882 1.00 37.47 599 GLN A O 1
ATOM 4849 N N . VAL A 1 600 ? -49.827 9.904 86.323 1.00 40.94 600 VAL A N 1
ATOM 4850 C CA . VAL A 1 600 ? -49.395 9.009 87.385 1.00 40.94 600 VAL A CA 1
ATOM 4851 C C . VAL A 1 600 ? -49.619 7.580 86.901 1.00 40.94 600 VAL A C 1
ATOM 4853 O O . VAL A 1 600 ? -50.750 7.225 86.591 1.00 40.94 600 VAL A O 1
ATOM 4856 N N . ASN A 1 601 ? -48.545 6.796 86.795 1.00 36.12 601 ASN A N 1
ATOM 4857 C CA . ASN A 1 601 ? -48.462 5.395 87.226 1.00 36.12 601 ASN A CA 1
ATOM 4858 C C . ASN A 1 601 ? -47.089 4.827 86.846 1.00 36.12 601 ASN A C 1
ATOM 4860 O O . ASN A 1 601 ? -46.733 4.715 85.675 1.00 36.12 601 ASN A O 1
ATOM 4864 N N . ALA A 1 602 ? -46.307 4.499 87.872 1.00 40.16 602 ALA A N 1
ATOM 4865 C CA . ALA A 1 602 ? -45.001 3.877 87.753 1.00 40.16 602 ALA A CA 1
ATOM 4866 C C . ALA A 1 602 ? -45.157 2.367 87.503 1.00 40.16 602 ALA A C 1
ATOM 4868 O O . ALA A 1 602 ? -45.556 1.625 88.397 1.00 40.16 602 ALA A O 1
ATOM 4869 N N . ALA A 1 603 ? -44.814 1.927 86.293 1.00 31.88 603 ALA A N 1
ATOM 4870 C CA . ALA A 1 603 ? -44.429 0.548 85.995 1.00 31.88 603 ALA A CA 1
ATOM 4871 C C . ALA A 1 603 ? -42.890 0.417 86.121 1.00 31.88 603 ALA A C 1
ATOM 4873 O O . ALA A 1 603 ? -42.190 1.432 86.011 1.00 31.88 603 ALA A O 1
ATOM 4874 N N . PRO A 1 604 ? -42.339 -0.781 86.402 1.00 35.91 604 PRO A N 1
ATOM 4875 C CA . PRO A 1 604 ? -40.928 -0.938 86.740 1.00 35.91 604 PRO A CA 1
ATOM 4876 C C . PRO A 1 604 ? -40.025 -0.570 85.556 1.00 35.91 604 PRO A C 1
ATOM 4878 O O . PRO A 1 604 ? -40.351 -0.821 84.398 1.00 35.91 604 PRO A O 1
ATOM 4881 N N . LYS A 1 605 ? -38.874 0.035 85.870 1.00 41.19 605 LYS A N 1
ATOM 4882 C CA . LYS A 1 605 ? -37.819 0.426 84.926 1.00 41.19 605 LYS A CA 1
ATOM 4883 C C . LYS A 1 605 ? -37.243 -0.808 84.212 1.00 41.19 605 LYS A C 1
ATOM 4885 O O . LYS A 1 605 ? -36.292 -1.407 84.699 1.00 41.19 605 LYS A O 1
ATOM 4890 N N . LEU A 1 606 ? -37.784 -1.147 83.048 1.00 36.09 606 LEU A N 1
ATOM 4891 C CA . LEU A 1 606 ? -37.113 -1.939 82.015 1.00 36.09 606 LEU A CA 1
ATOM 4892 C C . LEU A 1 606 ? -36.827 -0.984 80.853 1.00 36.09 606 LEU A C 1
ATOM 4894 O O . LEU A 1 606 ? -37.758 -0.497 80.226 1.00 36.09 606 LEU A O 1
ATOM 4898 N N . LEU A 1 607 ? -35.540 -0.653 80.686 1.00 45.81 607 LEU A N 1
ATOM 4899 C CA . LEU A 1 607 ? -34.923 0.151 79.619 1.00 45.81 607 LEU A CA 1
ATOM 4900 C C . LEU A 1 607 ? -35.872 1.115 78.882 1.00 45.81 607 LEU A C 1
ATOM 4902 O O . LEU A 1 607 ? -36.425 0.787 77.833 1.00 45.81 607 LEU A O 1
ATOM 4906 N N . ASN A 1 608 ? -35.993 2.345 79.394 1.00 49.44 608 ASN A N 1
ATOM 4907 C CA . ASN A 1 608 ? -36.554 3.472 78.641 1.00 49.44 608 ASN A CA 1
ATOM 4908 C C . ASN A 1 608 ? -35.597 3.848 77.490 1.00 49.44 608 ASN A C 1
ATOM 4910 O O . ASN A 1 608 ? -34.905 4.859 77.567 1.00 49.44 608 ASN A O 1
ATOM 4914 N N . LEU A 1 609 ? -35.519 3.007 76.460 1.00 57.47 609 LEU A N 1
ATOM 4915 C CA . LEU A 1 609 ? -34.847 3.306 75.198 1.00 57.47 609 LEU A CA 1
ATOM 4916 C C . LEU A 1 609 ? -35.709 4.298 74.420 1.00 57.47 609 LEU A C 1
ATOM 4918 O O . LEU A 1 609 ? -36.907 4.054 74.223 1.00 57.47 609 LEU A O 1
ATOM 4922 N N . SER A 1 610 ? -35.102 5.406 73.998 1.00 61.66 610 SER A N 1
ATOM 4923 C CA . SER A 1 610 ? -35.768 6.407 73.171 1.00 61.66 610 SER A CA 1
ATOM 4924 C C . SER A 1 610 ? -36.119 5.824 71.799 1.00 61.66 610 SER A C 1
ATOM 4926 O O . SER A 1 610 ? -35.528 4.835 71.360 1.00 61.66 610 SER A O 1
ATOM 4928 N N . ASP A 1 611 ? -37.080 6.411 71.088 1.00 60.84 611 ASP A N 1
ATOM 4929 C CA . ASP A 1 611 ? -37.404 5.946 69.734 1.00 60.84 611 ASP A CA 1
ATOM 4930 C C . ASP A 1 611 ? -36.210 6.145 68.781 1.00 60.84 611 ASP A C 1
ATOM 4932 O O . ASP A 1 611 ? -36.006 5.325 67.883 1.00 60.84 611 ASP A O 1
ATOM 4936 N N . THR A 1 612 ? -35.351 7.144 69.029 1.00 63.22 612 THR A N 1
ATOM 4937 C CA . THR A 1 612 ? -34.034 7.263 68.381 1.00 63.22 612 THR A CA 1
ATOM 4938 C C . THR A 1 612 ? -33.110 6.087 68.675 1.00 63.22 612 THR A C 1
ATOM 4940 O O . THR A 1 612 ? -32.489 5.584 67.741 1.00 63.22 612 THR A O 1
ATOM 4943 N N . ASP A 1 613 ? -33.055 5.604 69.917 1.00 65.25 613 ASP A N 1
ATOM 4944 C CA . ASP A 1 613 ? -32.224 4.461 70.312 1.00 65.25 613 ASP A CA 1
ATOM 4945 C C . ASP A 1 613 ? -32.703 3.158 69.656 1.00 65.25 613 ASP A C 1
ATOM 4947 O O . ASP A 1 613 ? -31.911 2.323 69.230 1.00 65.25 613 ASP A O 1
ATOM 4951 N N . LYS A 1 614 ? -34.018 2.976 69.500 1.00 68.06 614 LYS A N 1
ATOM 4952 C CA . LYS A 1 614 ? -34.572 1.807 68.795 1.00 68.06 614 LYS A CA 1
ATOM 4953 C C . LYS A 1 614 ? -34.274 1.844 67.294 1.00 68.06 614 LYS A C 1
ATOM 4955 O O . LYS A 1 614 ? -34.021 0.797 66.699 1.00 68.06 614 LYS A O 1
ATOM 4960 N N . MET A 1 615 ? -34.278 3.032 66.684 1.00 65.56 615 MET A N 1
ATOM 4961 C CA . MET A 1 615 ? -33.931 3.209 65.270 1.00 65.56 615 MET A CA 1
ATOM 4962 C C . MET A 1 615 ? -32.427 3.067 65.010 1.00 65.56 615 MET A C 1
ATOM 4964 O O . MET A 1 615 ? -32.054 2.475 63.997 1.00 65.56 615 MET A O 1
ATOM 4968 N N . THR A 1 616 ? -31.556 3.545 65.908 1.00 66.00 616 THR A N 1
ATOM 4969 C CA . THR A 1 616 ? -30.106 3.305 65.804 1.00 66.00 616 THR A CA 1
ATOM 4970 C C . THR A 1 616 ? -29.802 1.818 65.918 1.00 66.00 616 THR A C 1
ATOM 4972 O O . THR A 1 616 ? -29.087 1.296 65.070 1.00 66.00 616 THR A O 1
ATOM 4975 N N . LEU A 1 617 ? -30.411 1.102 66.868 1.00 67.19 617 LEU A N 1
ATOM 4976 C CA . LEU A 1 617 ? -30.261 -0.351 67.010 1.00 67.19 617 LEU A CA 1
ATOM 4977 C C . LEU A 1 617 ? -30.678 -1.122 65.747 1.00 67.19 617 LEU A C 1
ATOM 4979 O O . LEU A 1 617 ? -29.950 -2.018 65.316 1.00 67.19 617 LEU A O 1
ATOM 4983 N N . GLN A 1 618 ? -31.789 -0.741 65.108 1.00 70.50 618 GLN A N 1
ATOM 4984 C CA . GLN A 1 618 ? -32.215 -1.344 63.840 1.00 70.50 618 GLN A CA 1
ATOM 4985 C C . GLN A 1 618 ? -31.223 -1.057 62.705 1.00 70.50 618 GLN A C 1
ATOM 4987 O O . GLN A 1 618 ? -30.867 -1.966 61.958 1.00 70.50 618 GLN A O 1
ATOM 4992 N N . LEU A 1 619 ? -30.710 0.174 62.609 1.00 70.19 619 LEU A N 1
ATOM 4993 C CA . LEU A 1 619 ? -29.681 0.525 61.627 1.00 70.19 619 LEU A CA 1
ATOM 4994 C C . LEU A 1 619 ? -28.382 -0.266 61.847 1.00 70.19 619 LEU A C 1
ATOM 4996 O O . LEU A 1 619 ? -27.754 -0.657 60.866 1.00 70.19 619 LEU A O 1
ATOM 5000 N N . ILE A 1 620 ? -27.994 -0.572 63.095 1.00 69.94 620 ILE A N 1
ATOM 5001 C CA . ILE A 1 620 ? -26.842 -1.455 63.364 1.00 69.94 620 ILE A CA 1
ATOM 5002 C C . ILE A 1 620 ? -27.101 -2.861 62.812 1.00 69.94 620 ILE A C 1
ATOM 5004 O O . ILE A 1 620 ? -26.209 -3.441 62.189 1.00 69.94 620 ILE A O 1
ATOM 5008 N N . LEU A 1 621 ? -28.295 -3.420 63.027 1.00 70.56 621 LEU A N 1
ATOM 5009 C CA . LEU A 1 621 ? -28.659 -4.743 62.506 1.00 70.56 621 LEU A CA 1
ATOM 5010 C C . LEU A 1 621 ? -28.670 -4.763 60.972 1.00 70.56 621 LEU A C 1
ATOM 5012 O O . LEU A 1 621 ? -28.114 -5.682 60.368 1.00 70.56 621 LEU A O 1
ATOM 5016 N N . ASP A 1 622 ? -29.213 -3.720 60.345 1.00 71.50 622 ASP A N 1
ATOM 5017 C CA . ASP A 1 622 ? -29.285 -3.582 58.890 1.00 71.50 622 ASP A CA 1
ATOM 5018 C C . ASP A 1 622 ? -27.889 -3.408 58.261 1.00 71.50 622 ASP A C 1
ATOM 5020 O O . ASP A 1 622 ? -27.582 -4.042 57.251 1.00 71.50 622 ASP A O 1
ATOM 5024 N N . ILE A 1 623 ? -26.995 -2.633 58.891 1.00 72.25 623 ILE A N 1
ATOM 5025 C CA . ILE A 1 623 ? -25.600 -2.452 58.447 1.00 72.25 623 ILE A CA 1
ATOM 5026 C C . ILE A 1 623 ? -24.785 -3.740 58.623 1.00 72.25 623 ILE A C 1
ATOM 5028 O O . ILE A 1 623 ? -24.039 -4.123 57.720 1.00 72.25 623 ILE A O 1
ATOM 5032 N N . LYS A 1 624 ? -24.943 -4.453 59.748 1.00 71.88 624 LYS A N 1
ATOM 5033 C CA . LYS A 1 624 ? -24.292 -5.760 59.955 1.00 71.88 624 LYS A CA 1
ATOM 5034 C C . LYS A 1 624 ? -24.747 -6.777 58.909 1.00 71.88 624 LYS A C 1
ATOM 5036 O O . LYS A 1 624 ? -23.920 -7.504 58.358 1.00 71.88 624 LYS A O 1
ATOM 5041 N N . HIS A 1 625 ? -26.044 -6.815 58.604 1.00 72.62 625 HIS A N 1
ATOM 5042 C CA . HIS A 1 625 ? -26.588 -7.701 57.574 1.00 72.62 625 HIS A CA 1
ATOM 5043 C C . HIS A 1 625 ? -26.093 -7.322 56.171 1.00 72.62 625 HIS A C 1
ATOM 5045 O O . HIS A 1 625 ? -25.681 -8.195 55.409 1.00 72.62 625 HIS A O 1
ATOM 5051 N N . PHE A 1 626 ? -26.015 -6.028 55.857 1.00 72.12 626 PHE A N 1
ATOM 5052 C CA . PHE A 1 626 ? -25.424 -5.522 54.616 1.00 72.12 626 PHE A CA 1
ATOM 5053 C C . PHE A 1 626 ? -23.952 -5.943 54.449 1.00 72.12 626 PHE A C 1
ATOM 5055 O O . PHE A 1 626 ? -23.563 -6.433 53.387 1.00 72.12 626 PHE A O 1
ATOM 5062 N N . PHE A 1 627 ? -23.134 -5.839 55.502 1.00 72.75 627 PHE A N 1
ATOM 5063 C CA . PHE A 1 627 ? -21.738 -6.293 55.472 1.00 72.75 627 PHE A CA 1
ATOM 5064 C C . PHE A 1 627 ? -21.601 -7.810 55.318 1.00 72.75 627 PHE A C 1
ATOM 5066 O O . PHE A 1 627 ? -20.718 -8.271 54.589 1.00 72.75 627 PHE A O 1
ATOM 5073 N N . ASN A 1 628 ? -22.493 -8.592 55.931 1.00 71.19 628 ASN A N 1
ATOM 5074 C CA . ASN A 1 628 ? -22.531 -10.041 55.732 1.00 71.19 628 ASN A CA 1
ATOM 5075 C C . ASN A 1 628 ? -22.897 -10.409 54.286 1.00 71.19 628 ASN A C 1
ATOM 5077 O O . ASN A 1 628 ? -22.283 -11.309 53.712 1.00 71.19 628 ASN A O 1
ATOM 5081 N N . LEU A 1 629 ? -23.838 -9.694 53.664 1.00 69.31 629 LEU A N 1
ATOM 5082 C CA . LEU A 1 629 ? -24.200 -9.897 52.257 1.00 69.31 629 LEU A CA 1
ATOM 5083 C C . LEU A 1 629 ? -23.054 -9.545 51.298 1.00 69.31 629 LEU A C 1
ATOM 5085 O O . LEU A 1 629 ? -22.826 -10.277 50.333 1.00 69.31 629 LEU A O 1
ATOM 5089 N N . LEU A 1 630 ? -22.296 -8.477 51.569 1.00 69.88 630 LEU A N 1
ATOM 5090 C CA . LEU A 1 630 ? -21.107 -8.118 50.785 1.00 69.88 630 LEU A CA 1
ATOM 5091 C C . LEU A 1 630 ? -20.015 -9.193 50.871 1.00 69.88 630 LEU A C 1
ATOM 5093 O O . LEU A 1 630 ? -19.443 -9.583 49.849 1.00 69.88 630 LEU A O 1
ATOM 5097 N N . LYS A 1 631 ? -19.765 -9.715 52.076 1.00 68.19 631 LYS A N 1
ATOM 5098 C CA . LYS A 1 631 ? -18.736 -10.732 52.307 1.00 68.19 631 LYS A CA 1
ATOM 5099 C C . LYS A 1 631 ? -19.101 -12.078 51.680 1.00 68.19 631 LYS A C 1
ATOM 5101 O O . LYS A 1 631 ? -18.275 -12.676 50.994 1.00 68.19 631 LYS A O 1
ATOM 5106 N N . ASN A 1 632 ? -20.339 -12.531 51.874 1.00 65.50 632 ASN A N 1
ATOM 5107 C CA . ASN A 1 632 ? -20.767 -13.868 51.462 1.00 65.50 632 ASN A CA 1
ATOM 5108 C C . ASN A 1 632 ? -21.011 -13.981 49.952 1.00 65.50 632 ASN A C 1
ATOM 5110 O O . ASN A 1 632 ? -20.658 -14.997 49.360 1.00 65.50 632 ASN A O 1
ATOM 5114 N N . ASN A 1 633 ? -21.578 -12.949 49.319 1.00 63.44 633 ASN A N 1
ATOM 5115 C CA . ASN A 1 633 ? -22.026 -13.054 47.926 1.00 63.44 633 ASN A CA 1
ATOM 5116 C C . ASN A 1 633 ? -21.085 -12.372 46.921 1.00 63.44 633 ASN A C 1
ATOM 5118 O O . ASN A 1 633 ? -21.036 -12.780 45.764 1.00 63.44 633 ASN A O 1
ATOM 5122 N N . LEU A 1 634 ? -20.330 -11.350 47.341 1.00 62.06 634 LEU A N 1
ATOM 5123 C CA . LEU A 1 634 ? -19.464 -10.560 46.451 1.00 62.06 634 LEU A CA 1
ATOM 5124 C C . LEU A 1 634 ? -17.967 -10.752 46.738 1.00 62.06 634 LEU A C 1
ATOM 5126 O O . LEU A 1 634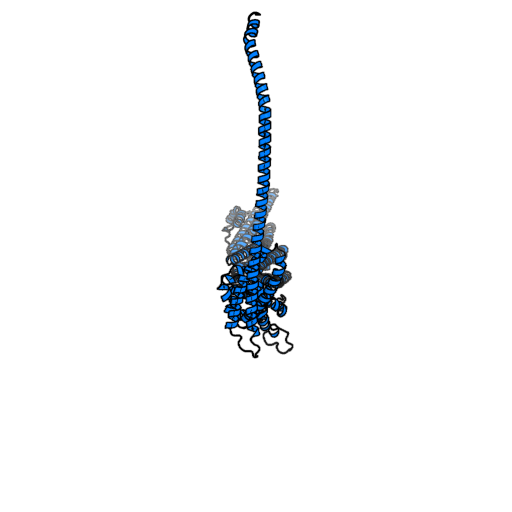 ? -17.136 -10.175 46.037 1.00 62.06 634 LEU A O 1
ATOM 5130 N N . SER A 1 635 ? -17.620 -11.569 47.744 1.00 62.28 635 SER A N 1
ATOM 5131 C CA . SER A 1 635 ? -16.237 -11.856 48.161 1.00 62.28 635 SER A CA 1
ATOM 5132 C C . SER A 1 635 ? -15.405 -10.588 48.414 1.00 62.28 635 SER A C 1
ATOM 5134 O O . SER A 1 635 ? -14.191 -10.574 48.201 1.00 62.28 635 SER A O 1
ATOM 5136 N N . LEU A 1 636 ? -16.068 -9.504 48.826 1.00 61.22 636 LEU A N 1
ATOM 5137 C CA . LEU A 1 636 ? -15.456 -8.230 49.183 1.00 61.22 636 LEU A CA 1
ATOM 5138 C C . LEU A 1 636 ? -15.478 -8.103 50.703 1.00 61.22 636 LEU A C 1
ATOM 5140 O O . LEU A 1 636 ? -16.545 -8.066 51.317 1.00 61.22 636 LEU A O 1
ATOM 5144 N N . ASP A 1 637 ? -14.299 -8.016 51.315 1.00 56.84 637 ASP A N 1
ATOM 5145 C CA . ASP A 1 637 ? -14.210 -7.702 52.735 1.00 56.84 637 ASP A CA 1
ATOM 5146 C C . ASP A 1 637 ? -14.603 -6.237 52.960 1.00 56.84 637 ASP A C 1
ATOM 5148 O O . ASP A 1 637 ? -14.014 -5.320 52.388 1.00 56.84 637 ASP A O 1
ATOM 5152 N N . HIS A 1 638 ? -15.577 -6.016 53.845 1.00 56.19 638 HIS A N 1
ATOM 5153 C CA . HIS A 1 638 ? -16.050 -4.698 54.289 1.00 56.19 638 HIS A CA 1
ATOM 5154 C C . HIS A 1 638 ? -14.927 -3.792 54.839 1.00 56.19 638 HIS A C 1
ATOM 5156 O O . HIS A 1 638 ? -15.095 -2.580 54.900 1.00 56.19 638 HIS A O 1
ATOM 5162 N N . LEU A 1 639 ? -13.773 -4.366 55.197 1.00 51.16 639 LEU A N 1
ATOM 5163 C CA . LEU A 1 639 ? -12.573 -3.659 55.656 1.00 51.16 639 LEU A CA 1
ATOM 5164 C C . LEU A 1 639 ? -11.742 -3.035 54.520 1.00 51.16 639 LEU A C 1
ATOM 5166 O O . LEU A 1 639 ? -10.918 -2.170 54.792 1.00 51.16 639 LEU A O 1
ATOM 5170 N N . GLN A 1 640 ? -11.942 -3.448 53.263 1.00 53.97 640 GLN A N 1
ATOM 5171 C CA . GLN A 1 640 ? -11.188 -2.938 52.106 1.00 53.97 640 GLN A CA 1
ATOM 5172 C C . GLN A 1 640 ? -11.767 -1.642 51.513 1.00 53.97 640 GLN A C 1
ATOM 5174 O O . GLN A 1 640 ? -11.190 -1.084 50.583 1.00 53.97 640 GLN A O 1
ATOM 5179 N N . LEU A 1 641 ? -12.919 -1.181 52.007 1.00 61.22 641 LEU A N 1
ATOM 5180 C CA . LEU A 1 641 ? -13.622 0.007 51.527 1.00 61.22 641 LEU A CA 1
ATOM 5181 C C . LEU A 1 641 ? -13.723 1.030 52.665 1.00 61.22 641 LEU A C 1
ATOM 5183 O O . LEU A 1 641 ? -14.447 0.816 53.636 1.00 61.22 641 LEU A O 1
ATOM 5187 N N . GLU A 1 642 ? -13.032 2.165 52.536 1.00 62.66 642 GLU A N 1
ATOM 5188 C CA . GLU A 1 642 ? -13.087 3.276 53.508 1.00 62.66 642 GLU A CA 1
ATOM 5189 C C . GLU A 1 642 ? -14.522 3.800 53.715 1.00 62.66 642 GLU A C 1
ATOM 5191 O O . GLU A 1 642 ? -14.912 4.213 54.807 1.00 62.66 642 GLU A O 1
ATOM 5196 N N . THR A 1 643 ? -15.355 3.722 52.677 1.00 64.44 643 THR A N 1
ATOM 5197 C CA . THR A 1 643 ? -16.780 4.080 52.710 1.00 64.44 643 THR A CA 1
ATOM 5198 C C . THR A 1 643 ? -17.599 3.169 53.629 1.00 64.44 643 THR A C 1
ATOM 5200 O O . THR A 1 643 ? -18.488 3.656 54.328 1.00 64.44 643 THR A O 1
ATOM 5203 N N . CYS A 1 644 ? -17.268 1.877 53.724 1.00 62.78 644 CYS A N 1
ATOM 5204 C CA . CYS A 1 644 ? -17.891 0.961 54.685 1.00 62.78 644 CYS A CA 1
ATOM 5205 C C . CYS A 1 644 ? -17.521 1.321 56.132 1.00 62.78 644 CYS A C 1
ATOM 5207 O O . CYS A 1 644 ? -18.372 1.255 57.017 1.00 62.78 644 CYS A O 1
ATOM 5209 N N . GLN A 1 645 ? -16.283 1.762 56.378 1.00 66.81 645 GLN A N 1
ATOM 5210 C CA . GLN A 1 645 ? -15.864 2.231 57.704 1.00 66.81 645 GLN A CA 1
ATOM 5211 C C . GLN A 1 645 ? -16.603 3.517 58.098 1.00 66.81 645 GLN A C 1
ATOM 5213 O O . GLN A 1 645 ? -17.104 3.628 59.215 1.00 66.81 645 GLN A O 1
ATOM 5218 N N . ARG A 1 646 ? -16.766 4.459 57.159 1.00 67.19 646 ARG A N 1
ATOM 5219 C CA . ARG A 1 646 ? -17.577 5.672 57.368 1.00 67.19 646 ARG A CA 1
ATOM 5220 C C . ARG A 1 646 ? -19.033 5.342 57.691 1.00 67.19 646 ARG A C 1
ATOM 5222 O O . ARG A 1 646 ? -19.606 5.980 58.567 1.00 67.19 646 ARG A O 1
ATOM 5229 N N . LEU A 1 647 ? -19.614 4.343 57.026 1.00 70.25 647 LEU A N 1
ATOM 5230 C CA . LEU A 1 647 ? -20.969 3.887 57.327 1.00 70.25 647 LEU A CA 1
ATOM 5231 C C . LEU A 1 647 ? -21.079 3.303 58.739 1.00 70.25 647 LEU A C 1
ATOM 5233 O O . LEU A 1 647 ? -22.030 3.607 59.457 1.00 70.25 647 LEU A O 1
ATOM 5237 N N . TRP A 1 648 ? -20.097 2.505 59.153 1.00 70.19 648 TRP A N 1
ATOM 5238 C CA . TRP A 1 648 ? -20.055 1.955 60.505 1.00 70.19 648 TRP A CA 1
ATOM 5239 C C . TRP A 1 648 ? -19.956 3.052 61.574 1.00 70.19 648 TRP A C 1
ATOM 5241 O O . TRP A 1 648 ? -20.679 3.013 62.568 1.00 70.19 648 TRP A O 1
ATOM 5251 N N . ASN A 1 649 ? -19.138 4.080 61.333 1.00 69.75 649 ASN A N 1
ATOM 5252 C CA . ASN A 1 649 ? -18.916 5.178 62.277 1.00 69.75 649 ASN A CA 1
ATOM 5253 C C . ASN A 1 649 ? -20.184 5.982 62.607 1.00 69.75 649 ASN A C 1
ATOM 5255 O O . ASN A 1 649 ? -20.276 6.527 63.700 1.00 69.75 649 ASN A O 1
ATOM 5259 N N . ILE A 1 650 ? -21.188 6.021 61.723 1.00 63.75 650 ILE A N 1
ATOM 5260 C CA . ILE A 1 650 ? -22.469 6.708 61.993 1.00 63.75 650 ILE A CA 1
ATOM 5261 C C . ILE A 1 650 ? -23.210 6.079 63.175 1.00 63.75 650 ILE A C 1
ATOM 5263 O O . ILE A 1 650 ? -23.979 6.756 63.857 1.00 63.75 650 ILE A O 1
ATOM 5267 N N . VAL A 1 651 ? -22.995 4.784 63.404 1.00 62.34 651 VAL A N 1
ATOM 5268 C CA . VAL A 1 651 ? -23.742 4.004 64.393 1.00 62.34 651 VAL A CA 1
ATOM 5269 C C . VAL A 1 651 ? -22.837 3.413 65.484 1.00 62.34 651 VAL A C 1
ATOM 5271 O O . VAL A 1 651 ? -23.337 2.862 66.467 1.00 62.34 651 VAL A O 1
ATOM 5274 N N . ALA A 1 652 ? -21.518 3.598 65.362 1.00 59.22 652 ALA A N 1
ATOM 5275 C CA . ALA A 1 652 ? -20.505 3.160 66.322 1.00 59.22 652 ALA A CA 1
ATOM 5276 C C . ALA A 1 652 ? -20.650 3.832 67.701 1.00 59.22 652 ALA A C 1
ATOM 5278 O O . ALA A 1 652 ? -20.532 3.155 68.719 1.00 59.22 652 ALA A O 1
ATOM 5279 N N . ASP A 1 653 ? -21.016 5.118 67.760 1.00 55.25 653 ASP A N 1
ATOM 5280 C CA . ASP A 1 653 ? -21.228 5.830 69.036 1.00 55.25 653 ASP A CA 1
ATOM 5281 C C . ASP A 1 653 ? -22.396 5.245 69.859 1.00 55.25 653 ASP A C 1
ATOM 5283 O O . ASP A 1 653 ? -22.440 5.355 71.082 1.00 55.25 653 ASP A O 1
ATOM 5287 N N . SER A 1 654 ? -23.344 4.583 69.190 1.00 51.25 654 SER A N 1
ATOM 5288 C CA . SER A 1 654 ? -24.517 3.933 69.792 1.00 51.25 654 SER A CA 1
ATOM 5289 C C . SER A 1 654 ? -24.322 2.438 70.078 1.00 51.25 654 SER A C 1
ATOM 5291 O O . SER A 1 654 ? -25.258 1.767 70.509 1.00 51.25 654 SER A O 1
ATOM 5293 N N . GLN A 1 655 ? -23.122 1.889 69.868 1.00 51.59 655 GLN A N 1
ATOM 5294 C CA . GLN A 1 655 ? -22.850 0.457 70.027 1.00 51.59 655 GLN A CA 1
ATOM 5295 C C . GLN A 1 655 ? -23.016 -0.021 71.486 1.00 51.59 655 GLN A C 1
ATOM 5297 O O . GLN A 1 655 ? -23.449 -1.149 71.713 1.00 51.59 655 GLN A O 1
ATOM 5302 N N . HIS A 1 656 ? -22.813 0.868 72.465 1.00 51.62 656 HIS A N 1
ATOM 5303 C CA . HIS A 1 656 ? -23.074 0.612 73.890 1.00 51.62 656 HIS A CA 1
ATOM 5304 C C . HIS A 1 656 ? -24.565 0.315 74.188 1.00 51.62 656 HIS A C 1
ATOM 5306 O O . HIS A 1 656 ? -24.892 -0.312 75.196 1.00 51.62 656 HIS A O 1
ATOM 5312 N N . LEU A 1 657 ? -25.497 0.717 73.311 1.00 50.62 657 LEU A N 1
ATOM 5313 C CA . LEU A 1 657 ? -26.923 0.392 73.451 1.00 50.62 657 LEU A CA 1
ATOM 5314 C C . LEU A 1 657 ? -27.224 -1.086 73.144 1.00 50.62 657 LEU A C 1
ATOM 5316 O O . LEU A 1 657 ? -28.183 -1.623 73.689 1.00 50.62 657 LEU A O 1
ATOM 5320 N N . LEU A 1 658 ? -26.408 -1.754 72.314 1.00 50.31 658 LEU A N 1
ATOM 5321 C CA . LEU A 1 658 ? -26.498 -3.203 72.064 1.00 50.31 658 LEU A CA 1
ATOM 5322 C C . LEU A 1 658 ? -25.964 -4.020 73.244 1.00 50.31 658 LEU A C 1
ATOM 5324 O O . LEU A 1 658 ? -26.502 -5.081 73.539 1.00 50.31 658 LEU A O 1
ATOM 5328 N N . GLU A 1 659 ? -24.918 -3.531 73.911 1.00 45.97 659 GLU A N 1
ATOM 5329 C CA . GLU A 1 659 ? -24.331 -4.188 75.087 1.00 45.97 659 GLU A CA 1
ATOM 5330 C C . GLU A 1 659 ? -25.240 -4.095 76.319 1.00 45.97 659 GLU A C 1
ATOM 5332 O O . GLU A 1 659 ? -25.230 -4.998 77.141 1.00 45.97 659 GLU A O 1
ATOM 5337 N N . ASN A 1 660 ? -26.081 -3.057 76.404 1.00 42.78 660 ASN A N 1
ATOM 5338 C CA . ASN A 1 660 ? -27.077 -2.886 77.469 1.00 42.78 660 ASN A CA 1
ATOM 5339 C C . ASN A 1 660 ? -28.383 -3.690 77.255 1.00 42.78 660 ASN A C 1
ATOM 5341 O O . ASN A 1 660 ? -29.277 -3.624 78.101 1.00 42.78 660 ASN A O 1
ATOM 5345 N N . LEU A 1 661 ? -28.540 -4.373 76.111 1.00 42.97 661 LEU A N 1
ATOM 5346 C CA . LEU A 1 661 ? -29.720 -5.183 75.759 1.00 42.97 661 LEU A CA 1
ATOM 5347 C C . LEU A 1 661 ? -29.518 -6.696 75.951 1.00 42.97 661 LEU A C 1
ATOM 5349 O O . LEU A 1 661 ? -30.508 -7.430 75.930 1.00 42.97 661 LEU A O 1
ATOM 5353 N N . ASN A 1 662 ? -28.271 -7.138 76.128 1.00 33.31 662 ASN A N 1
ATOM 5354 C CA . ASN A 1 662 ? -27.913 -8.488 76.576 1.00 33.31 662 ASN A CA 1
ATOM 5355 C C . ASN A 1 662 ? -27.724 -8.493 78.094 1.00 33.31 662 ASN A C 1
ATOM 5357 O O . ASN A 1 662 ? -27.989 -9.556 78.697 1.00 33.31 662 ASN A O 1
#

=== Feature glossary ===
Each block in this record encodes a different view of the same protein. In brief:

Predicted aligned error. PAE(i, j) answers: if I align the predicted and true structures on residue i, how far off (in Å) do I expect residue j to be? A block-diagonal PAE matrix with low values on the blocks and high values off-diagonal is the signature of a multi-domain protein with confidently predicted domains but uncertain inter-domain orientation.

Contact-map, Ramachandran, and PAE plots. Plot images: a contact map (which residues are close in 3D, as an N×N binary image), a Ramachandran scatter (backbone torsion angles, revealing secondary-structure composition at a glance), and — for AlphaFold structures — a PAE heatmap (pairwise prediction confidence).

Backbone torsions (φ/ψ). φ (phi) and ψ (psi) are the two rotatable backbone dihedrals per residue: φ is the C(i-1)–N–Cα–C torsion, ψ is the N–Cα–C–N(i+1) torsion, both in degrees on (−180°, 180°]. α-helical residues cluster near (−60°, −45°); β-strand residues near (−120°, +130°). A Ramachandran plot is simply a scatter of (φ, ψ) for every residue.

Foldseek 3Di. A 3Di character summarizes, for each residue, the relative orientation of the Cα frame of its nearest spatial neighbor. Because it encodes fold topology rather than chemistry, 3Di alignments detect remote structural similarity that sequence alignment misses.

Radius of gyration, Cα contacts, bounding box. Three whole-structure scalars: the radius of gyration (RMS distance of Cα from centroid, in Å), the count of Cα–Cα contacts (pairs closer than 8 Å and separated by more than four residues in sequence — i.e. tertiary, not local, contacts), and the bounding-box dimensions. Together they distinguish compact globular folds from extended fibres or disordered chains.

Sequence. Sequence gives the chain of amino acids in standard one-letter code (A=alanine, C=cysteine, …, Y=tyrosine), read N→C. It is the only feature that is directly encoded by the gene; all structural features are derived from the folded form of this sequence.

mmCIF coordinates. Atomic coordinates in PDBx/mmCIF format — the same representation the Protein Data Bank distributes. Each line of the _atom_site loop places one backbone atom in Cartesian space (units: ångströms, origin: arbitrary).

Secondary structure (3-state, P-SEA). Three-state secondary structure (P-SEA) collapses the eight DSSP classes into helix (a), strand (b), and coil (c). P-SEA assigns these from Cα geometry alone — distances and angles — without requiring backbone oxygens, so it works on any Cα trace.

InterPro / GO / CATH / organism. Functional annotations link the protein to curated databases. InterPro entries identify conserved domains and families by matching the sequence against member-database signatures (Pfam, PROSITE, CDD, …). Gene Ontology (GO) terms describe molecular function, biological process, and cellular component in a controlled vocabulary. CATH places the structure in a hierarchical fold classification (Class/Architecture/Topology/Homologous-superfamily). The organism is the source species.

B-factor. B-factor (Debye–Waller factor) reflects atomic displacement in the crystal lattice. It is an experimental observable (units Å²), not a prediction; low values mean the atom is pinned down, high values mean it moves or is heterogeneous across the crystal.

Rendered structure images. Structure images are PyMOL renders from six orthogonal camera directions. Cartoon representation draws helices as coils and strands as arrows; sticks shows the backbone as bonds; surface shows the solvent-excluded envelope. Rainbow coloring maps sequence position to hue (blue→red, N→C); chain coloring assigns a distinct color per polypeptide.

Solvent-accessible surface area. Solvent-accessible surface area (SASA) is the area in Å² traced out by the centre of a 1.4 Å probe sphere (a water molecule) rolled over the protein's van der Waals surface (Shrake–Rupley / Lee–Richards construction). Buried residues have near-zero SASA; fully exposed residues can exceed 200 Å². The total SASA scales roughly with the number of surface residues.

Secondary structure (8-state, DSSP). The SS8 string is DSSP's per-residue secondary-structure call. α-helix (H) means an i→i+4 H-bond ladder; β-strand (E) means the residue participates in a β-sheet; 3₁₀ (G) and π (I) are tighter and wider helices; T/S are turns/bends; '-' is loop.

pLDDT. For AlphaFold models, the B-factor field carries pLDDT — the model's own estimate of local accuracy on a 0–100 scale. Regions with pLDDT<50 should be treated as essentially unmodeled; they often correspond to intrinsically disordered segments.

Nearest PDB structures. Nearest PDB neighbors are the top structural matches found by Foldseek when searching this structure against the entire Protein Data Bank. Each hit reports a TM-score (0 to 1; >0.5 almost always implies the same fold) and an E-value. These are *structural* homologs — they may share no detectable sequence similarity.